Protein AF-0000000083957483 (afdb_homodimer)

pLDDT: mean 74.96, std 25.59, range [23.91, 98.94]

Nearest PDB structures (foldseek):
  4ae7-assembly1_A-2  TM=7.523E-01  e=2.341E-11  Homo sapiens
  2oiw-assembly1_C  TM=8.252E-01  e=2.368E-05  Geobacillus stearothermophilus
  3bnv-assembly4_H  TM=7.482E-01  e=2.523E-05  Campylobacter jejuni
  4rv2-assembly1_A-2  TM=6.979E-01  e=8.583E-06  Mycolicibacterium smegmatis MC2 155
  5cpg-assembly1_B  TM=7.032E-01  e=8.419E-05  Pseudomonas aeruginosa

Structure (mmCIF, N/CA/C/O backbone):
data_AF-0000000083957483-model_v1
#
loop_
_entity.id
_entity.type
_entity.pdbx_description
1 polymer 'Putative mitochondrial membrane protein FMP10'
#
loop_
_atom_site.group_PDB
_atom_site.id
_atom_site.type_symbol
_atom_site.label_atom_id
_atom_site.label_alt_id
_atom_site.label_comp_id
_atom_site.label_asym_id
_atom_site.label_entity_id
_atom_site.label_seq_id
_atom_site.pdbx_PDB_ins_code
_atom_site.Cartn_x
_atom_site.Cartn_y
_atom_site.Cartn_z
_atom_site.occupancy
_atom_site.B_iso_or_equiv
_atom_site.auth_seq_id
_atom_site.auth_comp_id
_atom_site.auth_asym_id
_atom_site.auth_atom_id
_atom_site.pdbx_PDB_model_num
ATOM 1 N N . MET A 1 1 ? -27.219 -52.531 -111.438 1 26.23 1 MET A N 1
ATOM 2 C CA . MET A 1 1 ? -28.422 -52.25 -110.688 1 26.23 1 MET A CA 1
ATOM 3 C C . MET A 1 1 ? -28.078 -51.594 -109.312 1 26.23 1 MET A C 1
ATOM 5 O O . MET A 1 1 ? -27.672 -52.312 -108.375 1 26.23 1 MET A O 1
ATOM 9 N N . PHE A 1 2 ? -27.406 -50.469 -109.438 1 28.12 2 PHE A N 1
ATOM 10 C CA . PHE A 1 2 ? -26.609 -49.5 -108.688 1 28.12 2 PHE A CA 1
ATOM 11 C C . PHE A 1 2 ? -27.453 -48.844 -107.625 1 28.12 2 PHE A C 1
ATOM 13 O O . PHE A 1 2 ? -28.469 -48.219 -107.875 1 28.12 2 PHE A O 1
ATOM 20 N N . ALA A 1 3 ? -27.5 -49.562 -106.5 1 27.95 3 ALA A N 1
ATOM 21 C CA . ALA A 1 3 ? -28.281 -49.531 -105.25 1 27.95 3 ALA A CA 1
ATOM 22 C C . ALA A 1 3 ? -28.156 -48.188 -104.562 1 27.95 3 ALA A C 1
ATOM 24 O O . ALA A 1 3 ? -27.078 -47.844 -104 1 27.95 3 ALA A O 1
ATOM 25 N N . HIS A 1 4 ? -28.641 -47.125 -105.25 1 28.48 4 HIS A N 1
ATOM 26 C CA . HIS A 1 4 ? -28.438 -45.719 -104.938 1 28.48 4 HIS A CA 1
ATOM 27 C C . HIS A 1 4 ? -28.906 -45.406 -103.5 1 28.48 4 HIS A C 1
ATOM 29 O O . HIS A 1 4 ? -30.062 -45.656 -103.188 1 28.48 4 HIS A O 1
ATOM 35 N N . THR A 1 5 ? -28.062 -45.625 -102.562 1 27.62 5 THR A N 1
ATOM 36 C CA . THR A 1 5 ? -28.156 -45.562 -101.125 1 27.62 5 THR A CA 1
ATOM 37 C C . THR A 1 5 ? -28.672 -44.188 -100.625 1 27.62 5 THR A C 1
ATOM 39 O O . THR A 1 5 ? -28.062 -43.156 -100.938 1 27.62 5 THR A O 1
ATOM 42 N N . ARG A 1 6 ? -30 -44 -100.688 1 27.61 6 ARG A N 1
ATOM 43 C CA . ARG A 1 6 ? -30.797 -42.812 -100.438 1 27.61 6 ARG A CA 1
ATOM 44 C C . ARG A 1 6 ? -30.406 -42.125 -99.125 1 27.61 6 ARG A C 1
ATOM 46 O O . ARG A 1 6 ? -30.406 -42.781 -98.062 1 27.61 6 ARG A O 1
ATOM 53 N N . LYS A 1 7 ? -29.484 -41.156 -99.25 1 28.91 7 LYS A N 1
ATOM 54 C CA . LYS A 1 7 ? -28.766 -40.344 -98.25 1 28.91 7 LYS A CA 1
ATOM 55 C C . LYS A 1 7 ? -29.734 -39.656 -97.312 1 28.91 7 LYS A C 1
ATOM 57 O O . LYS A 1 7 ? -30.562 -38.812 -97.688 1 28.91 7 LYS A O 1
ATOM 62 N N . ALA A 1 8 ? -30.578 -40.438 -96.5 1 28.14 8 ALA A N 1
ATOM 63 C CA . ALA A 1 8 ? -31.719 -39.938 -95.75 1 28.14 8 ALA A CA 1
ATOM 64 C C . ALA A 1 8 ? -31.312 -38.781 -94.812 1 28.14 8 ALA A C 1
ATOM 66 O O . ALA A 1 8 ? -30.391 -38.906 -94 1 28.14 8 ALA A O 1
ATOM 67 N N . PRO A 1 9 ? -31.344 -37.531 -95.312 1 30.09 9 PRO A N 1
ATOM 68 C CA . PRO A 1 9 ? -30.719 -36.406 -94.625 1 30.09 9 PRO A CA 1
ATOM 69 C C . PRO A 1 9 ? -31.219 -36.219 -93.25 1 30.09 9 PRO A C 1
ATOM 71 O O . PRO A 1 9 ? -32.344 -36.531 -92.938 1 30.09 9 PRO A O 1
ATOM 74 N N . LEU A 1 10 ? -30.438 -36.562 -92.25 1 28.12 10 LEU A N 1
ATOM 75 C CA . LEU A 1 10 ? -30.625 -36.531 -90.75 1 28.12 10 LEU A CA 1
ATOM 76 C C . LEU A 1 10 ? -31.109 -35.156 -90.312 1 28.12 10 LEU A C 1
ATOM 78 O O . LEU A 1 10 ? -30.469 -34.156 -90.562 1 28.12 10 LEU A O 1
ATOM 82 N N . ARG A 1 11 ? -32.469 -34.906 -90.312 1 25.59 11 ARG A N 1
ATOM 83 C CA . ARG A 1 11 ? -33.219 -33.719 -90 1 25.59 11 ARG A CA 1
ATOM 84 C C . ARG A 1 11 ? -32.781 -33.188 -88.625 1 25.59 11 ARG A C 1
ATOM 86 O O . ARG A 1 11 ? -32.844 -33.906 -87.625 1 25.59 11 ARG A O 1
ATOM 93 N N . LEU A 1 12 ? -31.75 -32.375 -88.5 1 26.12 12 LEU A N 1
ATOM 94 C CA . LEU A 1 12 ? -31.125 -31.703 -87.375 1 26.12 12 LEU A CA 1
ATOM 95 C C . LEU A 1 12 ? -32.156 -30.938 -86.562 1 26.12 12 LEU A C 1
ATOM 97 O O . LEU A 1 12 ? -32.781 -30 -87.062 1 26.12 12 LEU A O 1
ATOM 101 N N . VAL A 1 13 ? -33.094 -31.672 -85.875 1 26.56 13 VAL A N 1
ATOM 102 C CA . VAL A 1 13 ? -34.188 -31.109 -85.062 1 26.56 13 VAL A CA 1
ATOM 103 C C . VAL A 1 13 ? -33.656 -30.031 -84.125 1 26.56 13 VAL A C 1
ATOM 105 O O . VAL A 1 13 ? -32.812 -30.312 -83.25 1 26.56 13 VAL A O 1
ATOM 108 N N . ARG A 1 14 ? -33.531 -28.797 -84.562 1 24.7 14 ARG A N 1
ATOM 109 C CA . ARG A 1 14 ? -33.062 -27.578 -83.938 1 24.7 14 ARG A CA 1
ATOM 110 C C . ARG A 1 14 ? -33.875 -27.297 -82.688 1 24.7 14 ARG A C 1
ATOM 112 O O . ARG A 1 14 ? -35.062 -27.062 -82.75 1 24.7 14 ARG A O 1
ATOM 119 N N . PHE A 1 15 ? -33.719 -28.125 -81.625 1 25.05 15 PHE A N 1
ATOM 120 C CA . PHE A 1 15 ? -34.469 -27.969 -80.375 1 25.05 15 PHE A CA 1
ATOM 121 C C . PHE A 1 15 ? -34.344 -26.531 -79.812 1 25.05 15 PHE A C 1
ATOM 123 O O . PHE A 1 15 ? -33.25 -26.094 -79.438 1 25.05 15 PHE A O 1
ATOM 130 N N . CYS A 1 16 ? -35 -25.562 -80.438 1 24.33 16 CYS A N 1
ATOM 131 C CA . CYS A 1 16 ? -35.031 -24.172 -80.062 1 24.33 16 CYS A CA 1
ATOM 132 C C . CYS A 1 16 ? -35.469 -24.047 -78.562 1 24.33 16 CYS A C 1
ATOM 134 O O . CYS A 1 16 ? -36.562 -24.438 -78.25 1 24.33 16 CYS A O 1
ATOM 136 N N . ARG A 1 17 ? -34.531 -24.281 -77.688 1 25.97 17 ARG A N 1
ATOM 137 C CA . ARG A 1 17 ? -34.75 -24.203 -76.25 1 25.97 17 ARG A CA 1
ATOM 138 C C . ARG A 1 17 ? -35.375 -22.859 -75.875 1 25.97 17 ARG A C 1
ATOM 140 O O . ARG A 1 17 ? -34.781 -21.797 -76.062 1 25.97 17 ARG A O 1
ATOM 147 N N . SER A 1 18 ? -36.719 -22.656 -76.062 1 23.91 18 SER A N 1
ATOM 148 C CA . SER A 1 18 ? -37.469 -21.469 -75.75 1 23.91 18 SER A CA 1
ATOM 149 C C . SER A 1 18 ? -37.219 -21 -74.312 1 23.91 18 SER A C 1
ATOM 151 O O . SER A 1 18 ? -37.281 -21.781 -73.375 1 23.91 18 SER A O 1
ATOM 153 N N . TYR A 1 19 ? -36.25 -20.094 -74.125 1 25.45 19 TYR A N 1
ATOM 154 C CA . TYR A 1 19 ? -35.875 -19.453 -72.875 1 25.45 19 TYR A CA 1
ATOM 155 C C . TYR A 1 19 ? -37.094 -18.797 -72.25 1 25.45 19 TYR A C 1
ATOM 157 O O . TYR A 1 19 ? -37.656 -17.844 -72.75 1 25.45 19 TYR A O 1
ATOM 165 N N . ALA A 1 20 ? -38.031 -19.641 -71.75 1 24.77 20 ALA A N 1
ATOM 166 C CA . ALA A 1 20 ? -39.25 -19.156 -71.062 1 24.77 20 ALA A CA 1
ATOM 167 C C . ALA A 1 20 ? -38.938 -18.031 -70.062 1 24.77 20 ALA A C 1
ATOM 169 O O . ALA A 1 20 ? -38.094 -18.219 -69.188 1 24.77 20 ALA A O 1
ATOM 170 N N . THR A 1 21 ? -38.938 -16.812 -70.562 1 28 21 THR A N 1
ATOM 171 C CA . THR A 1 21 ? -38.781 -15.586 -69.75 1 28 21 THR A CA 1
ATOM 172 C C . THR A 1 21 ? -39.75 -15.562 -68.625 1 28 21 THR A C 1
ATOM 174 O O . THR A 1 21 ? -40.969 -15.547 -68.812 1 28 21 THR A O 1
ATOM 177 N N . ARG A 1 22 ? -39.469 -16.328 -67.562 1 29.72 22 ARG A N 1
ATOM 178 C CA . ARG A 1 22 ? -40.375 -16.391 -66.438 1 29.72 22 ARG A CA 1
ATOM 179 C C . ARG A 1 22 ? -40.75 -14.992 -65.938 1 29.72 22 ARG A C 1
ATOM 181 O O . ARG A 1 22 ? -39.906 -14.102 -65.875 1 29.72 22 ARG A O 1
ATOM 188 N N . SER A 1 23 ? -41.875 -14.516 -66.312 1 27.88 23 SER A N 1
ATOM 189 C CA . SER A 1 23 ? -42.5 -13.242 -65.938 1 27.88 23 SER A CA 1
ATOM 190 C C . SER A 1 23 ? -42.312 -12.961 -64.438 1 27.88 23 SER A C 1
ATOM 192 O O . SER A 1 23 ? -42.312 -13.883 -63.625 1 27.88 23 SER A O 1
ATOM 194 N N . HIS A 1 24 ? -41.75 -11.805 -64.062 1 30.34 24 HIS A N 1
ATOM 195 C CA . HIS A 1 24 ? -41.188 -11.219 -62.844 1 30.34 24 HIS A CA 1
ATOM 196 C C . HIS A 1 24 ? -42.219 -11.211 -61.719 1 30.34 24 HIS A C 1
ATOM 198 O O . HIS A 1 24 ? -41.906 -10.797 -60.594 1 30.34 24 HIS A O 1
ATOM 204 N N . GLN A 1 25 ? -43.5 -11.062 -62.031 1 30.34 25 GLN A N 1
ATOM 205 C CA . GLN A 1 25 ? -44.438 -10.562 -61 1 30.34 25 GLN A CA 1
ATOM 206 C C . GLN A 1 25 ? -44.562 -11.547 -59.844 1 30.34 25 GLN A C 1
ATOM 208 O O . GLN A 1 25 ? -45.312 -11.297 -58.906 1 30.34 25 GLN A O 1
ATOM 213 N N . ASP A 1 26 ? -44.406 -12.805 -60.156 1 29.28 26 ASP A N 1
ATOM 214 C CA . ASP A 1 26 ? -44.969 -13.727 -59.188 1 29.28 26 ASP A CA 1
ATOM 215 C C . ASP A 1 26 ? -44.25 -13.633 -57.844 1 29.28 26 ASP A C 1
ATOM 217 O O . ASP A 1 26 ? -43.062 -13.922 -57.75 1 29.28 26 ASP A O 1
ATOM 221 N N . SER A 1 27 ? -44.656 -12.602 -57.062 1 30.5 27 SER A N 1
ATOM 222 C CA . SER A 1 27 ? -44.031 -12.32 -55.781 1 30.5 27 SER A CA 1
ATOM 223 C C . SER A 1 27 ? -43.875 -13.586 -54.938 1 30.5 27 SER A C 1
ATOM 225 O O . SER A 1 27 ? -44.844 -14.344 -54.781 1 30.5 27 SER A O 1
ATOM 227 N N . PRO A 1 28 ? -42.781 -14.242 -55.031 1 32.19 28 PRO A N 1
ATOM 228 C CA . PRO A 1 28 ? -42.594 -15.562 -54.406 1 32.19 28 PRO A CA 1
ATOM 229 C C . PRO A 1 28 ? -43.094 -15.586 -52.969 1 32.19 28 PRO A C 1
ATOM 231 O O . PRO A 1 28 ? -43 -16.609 -52.281 1 32.19 28 PRO A O 1
ATOM 234 N N . PHE A 1 29 ? -43.188 -14.336 -52.438 1 34 29 PHE A N 1
ATOM 235 C CA . PHE A 1 29 ? -43.438 -14.289 -51.031 1 34 29 PHE A CA 1
ATOM 236 C C . PHE A 1 29 ? -44.812 -14.828 -50.688 1 34 29 PHE A C 1
ATOM 238 O O . PHE A 1 29 ? -45.281 -14.703 -49.562 1 34 29 PHE A O 1
ATOM 245 N N . ALA A 1 30 ? -45.5 -15.055 -51.656 1 29.77 30 ALA A N 1
ATOM 246 C CA . ALA A 1 30 ? -46.938 -15.289 -51.375 1 29.77 30 ALA A CA 1
ATOM 247 C C . ALA A 1 30 ? -47.094 -16.453 -50.375 1 29.77 30 ALA A C 1
ATOM 249 O O . ALA A 1 30 ? -48.094 -16.516 -49.656 1 29.77 30 ALA A O 1
ATOM 250 N N . HIS A 1 31 ? -46.562 -17.531 -50.844 1 32.59 31 HIS A N 1
ATOM 251 C CA . HIS A 1 31 ? -47.031 -18.688 -50.062 1 32.59 31 HIS A CA 1
ATOM 252 C C . HIS A 1 31 ? -46.406 -18.734 -48.688 1 32.59 31 HIS A C 1
ATOM 254 O O . HIS A 1 31 ? -45.531 -19.578 -48.438 1 32.59 31 HIS A O 1
ATOM 260 N N . LEU A 1 32 ? -45.906 -17.594 -48.219 1 29.88 32 LEU A N 1
ATOM 261 C CA . LEU A 1 32 ? -45.312 -17.688 -46.906 1 29.88 32 LEU A CA 1
ATOM 262 C C . LEU A 1 32 ? -46.281 -18.375 -45.938 1 29.88 32 LEU A C 1
ATOM 264 O O . LEU A 1 32 ? -47.469 -18.047 -45.875 1 29.88 32 LEU A O 1
ATOM 268 N N . PRO A 1 33 ? -46 -19.625 -45.719 1 33.16 33 PRO A N 1
ATOM 269 C CA . PRO A 1 33 ? -46.938 -20.266 -44.812 1 33.16 33 PRO A CA 1
ATOM 270 C C . PRO A 1 33 ? -47.375 -19.359 -43.656 1 33.16 33 PRO A C 1
ATOM 272 O O . PRO A 1 33 ? -46.594 -18.469 -43.25 1 33.16 33 PRO A O 1
ATOM 275 N N . GLN A 1 34 ? -48.656 -18.953 -43.594 1 32.69 34 GLN A N 1
ATOM 276 C CA . GLN A 1 34 ? -49.219 -18.203 -42.469 1 32.69 34 GLN A CA 1
ATOM 277 C C . GLN A 1 34 ? -48.688 -18.703 -41.125 1 32.69 34 GLN A C 1
ATOM 279 O O . GLN A 1 34 ? -48.969 -19.844 -40.75 1 32.69 34 GLN A O 1
ATOM 284 N N . PHE A 1 35 ? -47.406 -18.5 -40.938 1 31.03 35 PHE A N 1
ATOM 285 C CA . PHE A 1 35 ? -46.969 -18.875 -39.594 1 31.03 35 PHE A CA 1
ATOM 286 C C . PHE A 1 35 ? -47.969 -18.469 -38.562 1 31.03 35 PHE A C 1
ATOM 288 O O . PHE A 1 35 ? -48.438 -17.312 -38.531 1 31.03 35 PHE A O 1
ATOM 295 N N . ARG A 1 36 ? -48.906 -19.312 -38.188 1 32.03 36 ARG A N 1
ATOM 296 C CA . ARG A 1 36 ? -49.781 -19.109 -37.031 1 32.03 36 ARG A CA 1
ATOM 297 C C . ARG A 1 36 ? -49.031 -18.328 -35.938 1 32.03 36 ARG A C 1
ATOM 299 O O . ARG A 1 36 ? -47.812 -18.422 -35.812 1 32.03 36 ARG A O 1
ATOM 306 N N . ASN A 1 37 ? -49.781 -17.344 -35.312 1 31.98 37 ASN A N 1
ATOM 307 C CA . ASN A 1 37 ? -49.344 -16.453 -34.25 1 31.98 37 ASN A CA 1
ATOM 308 C C . ASN A 1 37 ? -48.5 -17.172 -33.219 1 31.98 37 ASN A C 1
ATOM 310 O O . ASN A 1 37 ? -48.938 -18.141 -32.594 1 31.98 37 ASN A O 1
ATOM 314 N N . PRO A 1 38 ? -47.312 -17.453 -33.469 1 38.16 38 PRO A N 1
ATOM 315 C CA . PRO A 1 38 ? -46.656 -18.078 -32.344 1 38.16 38 PRO A CA 1
ATOM 316 C C . PRO A 1 38 ? -47.031 -17.469 -30.984 1 38.16 38 PRO A C 1
ATOM 318 O O . PRO A 1 38 ? -46.938 -16.266 -30.797 1 38.16 38 PRO A O 1
ATOM 321 N N . LYS A 1 39 ? -48 -18.031 -30.359 1 34.69 39 LYS A N 1
ATOM 322 C CA . LYS A 1 39 ? -48.562 -17.578 -29.094 1 34.69 39 LYS A CA 1
ATOM 323 C C . LYS A 1 39 ? -47.531 -16.891 -28.219 1 34.69 39 LYS A C 1
ATOM 325 O O . LYS A 1 39 ? -47.625 -15.703 -27.938 1 34.69 39 LYS A O 1
ATOM 330 N N . TRP A 1 40 ? -47.344 -17.469 -26.906 1 33.91 40 TRP A N 1
ATOM 331 C CA . TRP A 1 40 ? -47.125 -16.844 -25.609 1 33.91 40 TRP A CA 1
ATOM 332 C C . TRP A 1 40 ? -45.656 -16.422 -25.453 1 33.91 40 TRP A C 1
ATOM 334 O O . TRP A 1 40 ? -44.781 -17.25 -25.156 1 33.91 40 TRP A O 1
ATOM 344 N N . ILE A 1 41 ? -44.969 -16.094 -26.5 1 41.47 41 ILE A N 1
ATOM 345 C CA . ILE A 1 41 ? -43.812 -15.438 -25.953 1 41.47 41 ILE A CA 1
ATOM 346 C C . ILE A 1 41 ? -44.219 -14.484 -24.828 1 41.47 41 ILE A C 1
ATOM 348 O O . ILE A 1 41 ? -44.875 -13.477 -25.062 1 41.47 41 ILE A O 1
ATOM 352 N N . ASN A 1 42 ? -44.531 -15.094 -23.641 1 40.22 42 ASN A N 1
ATOM 353 C CA . ASN A 1 42 ? -44.906 -14.359 -22.453 1 40.22 42 ASN A CA 1
ATOM 354 C C . ASN A 1 42 ? -44.031 -13.133 -22.234 1 40.22 42 ASN A C 1
ATOM 356 O O . ASN A 1 42 ? -42.812 -13.234 -22.234 1 40.22 42 ASN A O 1
ATOM 360 N N . TRP A 1 43 ? -44.469 -11.992 -22.578 1 47.28 43 TRP A N 1
ATOM 361 C CA . TRP A 1 43 ? -43.875 -10.688 -22.281 1 47.28 43 TRP A CA 1
ATOM 362 C C . TRP A 1 43 ? -43.125 -10.719 -20.969 1 47.28 43 TRP A C 1
ATOM 364 O O . TRP A 1 43 ? -42.094 -10.039 -20.828 1 47.28 43 TRP A O 1
ATOM 374 N N . LYS A 1 44 ? -43.531 -11.68 -20.188 1 51.22 44 LYS A N 1
ATOM 375 C CA . LYS A 1 44 ? -42.844 -11.828 -18.906 1 51.22 44 LYS A CA 1
ATOM 376 C C . LYS A 1 44 ? -41.469 -12.43 -19.094 1 51.22 44 LYS A C 1
ATOM 378 O O . LYS A 1 44 ? -40.5 -12.008 -18.438 1 51.22 44 LYS A O 1
ATOM 383 N N . THR A 1 45 ? -41.438 -13.359 -20.016 1 51.06 45 THR A N 1
ATOM 384 C CA . THR A 1 45 ? -40.125 -13.969 -20.219 1 51.06 45 THR A CA 1
ATOM 385 C C . THR A 1 45 ? -39.188 -13.023 -20.969 1 51.06 45 THR A C 1
ATOM 387 O O . THR A 1 45 ? -38 -12.961 -20.688 1 51.06 45 THR A O 1
ATOM 390 N N . THR A 1 46 ? -39.75 -12.305 -21.891 1 51.88 46 THR A N 1
ATOM 391 C CA . THR A 1 46 ? -38.906 -11.328 -22.594 1 51.88 46 THR A CA 1
ATOM 392 C C . THR A 1 46 ? -38.469 -10.211 -21.641 1 51.88 46 THR A C 1
ATOM 394 O O . THR A 1 46 ? -37.344 -9.773 -21.672 1 51.88 46 THR A O 1
ATOM 397 N N . VAL A 1 47 ? -39.438 -9.828 -20.797 1 52.81 47 VAL A N 1
ATOM 398 C CA . VAL A 1 47 ? -39.094 -8.812 -19.812 1 52.81 47 VAL A CA 1
ATOM 399 C C . VAL A 1 47 ? -38.062 -9.375 -18.828 1 52.81 47 VAL A C 1
ATOM 401 O O . VAL A 1 47 ? -37.125 -8.695 -18.469 1 52.81 47 VAL A O 1
ATOM 404 N N . ALA A 1 48 ? -38.281 -10.617 -18.531 1 54.78 48 ALA A N 1
ATOM 405 C CA . ALA A 1 48 ? -37.312 -11.234 -17.625 1 54.78 48 ALA A CA 1
ATOM 406 C C . ALA A 1 48 ? -35.969 -11.398 -18.281 1 54.78 48 ALA A C 1
ATOM 408 O O . ALA A 1 48 ? -34.938 -11.117 -17.672 1 54.78 48 ALA A O 1
ATOM 409 N N . PHE A 1 49 ? -36.031 -11.805 -19.5 1 52.44 49 PHE A N 1
ATOM 410 C CA . PHE A 1 49 ? -34.781 -11.93 -20.219 1 52.44 49 PHE A CA 1
ATOM 411 C C . PHE A 1 49 ? -34.156 -10.562 -20.484 1 52.44 49 PHE A C 1
ATOM 413 O O . PHE A 1 49 ? -32.938 -10.406 -20.422 1 52.44 49 PHE A O 1
ATOM 420 N N . PHE A 1 50 ? -34.969 -9.57 -20.734 1 50.28 50 PHE A N 1
ATOM 421 C CA . PHE A 1 50 ? -34.469 -8.203 -20.906 1 50.28 50 PHE A CA 1
ATOM 422 C C . PHE A 1 50 ? -33.906 -7.672 -19.609 1 50.28 50 PHE A C 1
ATOM 424 O O . PHE A 1 50 ? -32.844 -7.043 -19.609 1 50.28 50 PHE A O 1
ATOM 431 N N . LEU A 1 51 ? -34.531 -7.922 -18.578 1 51.94 51 LEU A N 1
ATOM 432 C CA . LEU A 1 51 ? -34.031 -7.469 -17.281 1 51.94 51 LEU A CA 1
ATOM 433 C C . LEU A 1 51 ? -32.75 -8.203 -16.906 1 51.94 51 LEU A C 1
ATOM 435 O O . LEU A 1 51 ? -31.797 -7.594 -16.391 1 51.94 51 LEU A O 1
ATOM 439 N N . PHE A 1 52 ? -32.844 -9.453 -17.219 1 50.75 52 PHE A N 1
ATOM 440 C CA . PHE A 1 52 ? -31.641 -10.242 -16.953 1 50.75 52 PHE A CA 1
ATOM 441 C C . PHE A 1 52 ? -30.516 -9.844 -17.891 1 50.75 52 PHE A C 1
ATOM 443 O O . PHE A 1 52 ? -29.359 -9.727 -17.469 1 50.75 52 PHE A O 1
ATOM 450 N N . GLY A 1 53 ? -30.844 -9.734 -19.141 1 48.03 53 GLY A N 1
ATOM 451 C CA . GLY A 1 53 ? -29.859 -9.219 -20.094 1 48.03 53 GLY A CA 1
ATOM 452 C C . GLY A 1 53 ? -29.344 -7.844 -19.719 1 48.03 53 GLY A C 1
ATOM 453 O O . GLY A 1 53 ? -28.156 -7.559 -19.859 1 48.03 53 GLY A O 1
ATOM 454 N N . SER A 1 54 ? -30.188 -6.977 -19.328 1 49.72 54 SER A N 1
ATOM 455 C CA . SER A 1 54 ? -29.781 -5.645 -18.891 1 49.72 54 SER A CA 1
ATOM 456 C C . SER A 1 54 ? -28.859 -5.719 -17.688 1 49.72 54 SER A C 1
ATOM 458 O O . SER A 1 54 ? -27.922 -4.918 -17.562 1 49.72 54 SER A O 1
ATOM 460 N N . TYR A 1 55 ? -29.203 -6.641 -16.906 1 46 55 TYR A N 1
ATOM 461 C CA . TYR A 1 55 ? -28.344 -6.812 -15.734 1 46 55 TYR A CA 1
ATOM 462 C C . TYR A 1 55 ? -26.953 -7.285 -16.156 1 46 55 TYR A C 1
ATOM 464 O O . TYR A 1 55 ? -25.938 -6.777 -15.656 1 46 55 TYR A O 1
ATOM 472 N N . LEU A 1 56 ? -26.938 -8.266 -16.953 1 47.78 56 LEU A N 1
ATOM 473 C CA . LEU A 1 56 ? -25.672 -8.797 -17.469 1 47.78 56 LEU A CA 1
ATOM 474 C C . LEU A 1 56 ? -24.953 -7.75 -18.312 1 47.78 56 LEU A C 1
ATOM 476 O O . LEU A 1 56 ? -23.734 -7.605 -18.234 1 47.78 56 LEU A O 1
ATOM 480 N N . SER A 1 57 ? -25.641 -7.133 -19.266 1 47.97 57 SER A N 1
ATOM 481 C CA . SER A 1 57 ? -25.078 -6.008 -20.016 1 47.97 57 SER A CA 1
ATOM 482 C C . SER A 1 57 ? -24.594 -4.91 -19.062 1 47.97 57 SER A C 1
ATOM 484 O O . SER A 1 57 ? -23.562 -4.273 -19.328 1 47.97 57 SER A O 1
ATOM 486 N N . TYR A 1 58 ? -25.219 -4.934 -18.016 1 45.19 58 TYR A N 1
ATOM 487 C CA . TYR A 1 58 ? -24.828 -3.943 -17.016 1 45.19 58 TYR A CA 1
ATOM 488 C C . TYR A 1 58 ? -23.438 -4.25 -16.453 1 45.19 58 TYR A C 1
ATOM 490 O O . TYR A 1 58 ? -22.625 -3.348 -16.297 1 45.19 58 TYR A O 1
ATOM 498 N N . ASN A 1 59 ? -23.203 -5.543 -16.391 1 52.12 59 ASN A N 1
ATOM 499 C CA . ASN A 1 59 ? -21.906 -5.898 -15.828 1 52.12 59 ASN A CA 1
ATOM 500 C C . ASN A 1 59 ? -20.781 -5.641 -16.828 1 52.12 59 ASN A C 1
ATOM 502 O O . ASN A 1 59 ? -19.734 -5.09 -16.469 1 52.12 59 ASN A O 1
ATOM 506 N N . GLU A 1 60 ? -20.922 -6.066 -18.156 1 54.44 60 GLU A N 1
ATOM 507 C CA . GLU A 1 60 ? -19.922 -5.738 -19.172 1 54.44 60 GLU A CA 1
ATOM 508 C C . GLU A 1 60 ? -19.797 -4.227 -19.344 1 54.44 60 GLU A C 1
ATOM 510 O O . GLU A 1 60 ? -18.688 -3.711 -19.5 1 54.44 60 GLU A O 1
ATOM 515 N N . THR A 1 61 ? -20.922 -3.605 -19.266 1 57.47 61 THR A N 1
ATOM 516 C CA . THR A 1 61 ? -20.922 -2.15 -19.375 1 57.47 61 THR A CA 1
ATOM 517 C C . THR A 1 61 ? -20.156 -1.521 -18.203 1 57.47 61 THR A C 1
ATOM 519 O O . THR A 1 61 ? -19.406 -0.569 -18.406 1 57.47 61 THR A O 1
ATOM 522 N N . LEU A 1 62 ? -20.281 -2.182 -17.125 1 60.16 62 LEU A N 1
ATOM 523 C CA . LEU A 1 62 ? -19.578 -1.641 -15.961 1 60.16 62 LEU A CA 1
ATOM 524 C C . LEU A 1 62 ? -18.078 -1.814 -16.094 1 60.16 62 LEU A C 1
ATOM 526 O O . LEU A 1 62 ? -17.312 -0.901 -15.789 1 60.16 62 LEU A O 1
ATOM 530 N N . PHE A 1 63 ? -17.734 -2.936 -16.75 1 65.88 63 PHE A N 1
ATOM 531 C CA . PHE A 1 63 ? -16.312 -3.174 -16.906 1 65.88 63 PHE A CA 1
ATOM 532 C C . PHE A 1 63 ? -15.742 -2.311 -18.031 1 65.88 63 PHE A C 1
ATOM 534 O O . PHE A 1 63 ? -14.617 -1.82 -17.938 1 65.88 63 PHE A O 1
ATOM 541 N N . ASN A 1 64 ? -16.531 -2.205 -19.031 1 62.19 64 ASN A N 1
ATOM 542 C CA . ASN A 1 64 ? -16.125 -1.27 -20.078 1 62.19 64 ASN A CA 1
ATOM 543 C C . ASN A 1 64 ? -16.016 0.155 -19.531 1 62.19 64 ASN A C 1
ATOM 545 O O . ASN A 1 64 ? -15.109 0.895 -19.906 1 62.19 64 ASN A O 1
ATOM 549 N N . TYR A 1 65 ? -16.891 0.396 -18.688 1 67.19 65 TYR A N 1
ATOM 550 C CA . TYR A 1 65 ? -16.859 1.699 -18.031 1 67.19 65 TYR A CA 1
ATOM 551 C C . TYR A 1 65 ? -15.625 1.842 -17.156 1 67.19 65 TYR A C 1
ATOM 553 O O . TYR A 1 65 ? -14.922 2.855 -17.234 1 67.19 65 TYR A O 1
ATOM 561 N N . TYR A 1 66 ? -15.297 0.833 -16.578 1 71.38 66 TYR A N 1
ATOM 562 C CA . TYR A 1 66 ? -14.109 0.834 -15.734 1 71.38 66 TYR A CA 1
ATOM 563 C C . TYR A 1 66 ? -12.852 1.029 -16.562 1 71.38 66 TYR A C 1
ATOM 565 O O . TYR A 1 66 ? -11.977 1.828 -16.203 1 71.38 66 TYR A O 1
ATOM 573 N N . GLU A 1 67 ? -12.805 0.348 -17.578 1 70.56 67 GLU A N 1
ATOM 574 C CA . GLU A 1 67 ? -11.625 0.461 -18.438 1 70.56 67 GLU A CA 1
ATOM 575 C C . GLU A 1 67 ? -11.5 1.866 -19.016 1 70.56 67 GLU A C 1
ATOM 577 O O . GLU A 1 67 ? -10.398 2.414 -19.094 1 70.56 67 GLU A O 1
ATOM 582 N N . LYS A 1 68 ? -12.586 2.391 -19.344 1 67.44 68 LYS A N 1
ATOM 583 C CA . LYS A 1 68 ? -12.594 3.742 -19.891 1 67.44 68 LYS A CA 1
ATOM 584 C C . LYS A 1 68 ? -12.133 4.762 -18.859 1 67.44 68 LYS A C 1
ATOM 586 O O . LYS A 1 68 ? -11.414 5.711 -19.188 1 67.44 68 LYS A O 1
ATOM 591 N N . TYR A 1 69 ? -12.453 4.484 -17.688 1 67.94 69 TYR A N 1
ATOM 592 C CA . TYR A 1 69 ? -12.141 5.434 -16.625 1 67.94 69 TYR A CA 1
ATOM 593 C C . TYR A 1 69 ? -10.703 5.27 -16.156 1 67.94 69 TYR A C 1
ATOM 595 O O . TYR A 1 69 ? -10.117 6.195 -15.594 1 67.94 69 TYR A O 1
ATOM 603 N N . THR A 1 70 ? -10.242 4.09 -16.359 1 72.81 70 THR A N 1
ATOM 604 C CA . THR A 1 70 ? -8.867 3.863 -15.938 1 72.81 70 THR A CA 1
ATOM 605 C C . THR A 1 70 ? -7.887 4.277 -17.031 1 72.81 70 THR A C 1
ATOM 607 O O . THR A 1 70 ? -6.703 4.484 -16.75 1 72.81 70 THR A O 1
ATOM 610 N N . GLU A 1 71 ? -8.391 4.297 -18.203 1 67.5 71 GLU A N 1
ATOM 611 C CA . GLU A 1 71 ? -7.535 4.762 -19.297 1 67.5 71 GLU A CA 1
ATOM 612 C C . GLU A 1 71 ? -7.562 6.285 -19.406 1 67.5 71 GLU A C 1
ATOM 614 O O . GLU A 1 71 ? -8.312 6.84 -20.219 1 67.5 71 GLU A O 1
ATOM 619 N N . ILE A 1 72 ? -7.172 6.934 -18.391 1 63.06 72 ILE A N 1
ATOM 620 C CA . ILE A 1 72 ? -7.164 8.391 -18.375 1 63.06 72 ILE A CA 1
ATOM 621 C C . ILE A 1 72 ? -5.977 8.906 -19.188 1 63.06 72 ILE A C 1
ATOM 623 O O . ILE A 1 72 ? -4.828 8.547 -18.922 1 63.06 72 ILE A O 1
ATOM 627 N N . ASP A 1 73 ? -6.32 9.477 -20.312 1 63.56 73 ASP A N 1
ATOM 628 C CA . ASP A 1 73 ? -5.277 10.219 -21 1 63.56 73 ASP A CA 1
ATOM 629 C C . ASP A 1 73 ? -4.891 11.477 -20.219 1 63.56 73 ASP A C 1
ATOM 631 O O . ASP A 1 73 ? -5.66 12.438 -20.156 1 63.56 73 ASP A O 1
ATOM 635 N N . GLU A 1 74 ? -3.844 11.43 -19.609 1 65.69 74 GLU A N 1
ATOM 636 C CA . GLU A 1 74 ? -3.389 12.523 -18.75 1 65.69 74 GLU A CA 1
ATOM 637 C C . GLU A 1 74 ? -3.318 13.836 -19.516 1 65.69 74 GLU A C 1
ATOM 639 O O . GLU A 1 74 ? -3.375 14.914 -18.922 1 65.69 74 GLU A O 1
ATOM 644 N N . LYS A 1 75 ? -3.309 13.695 -20.781 1 64.56 75 LYS A N 1
ATOM 645 C CA . LYS A 1 75 ? -3.207 14.898 -21.594 1 64.56 75 LYS A CA 1
ATOM 646 C C . LYS A 1 75 ? -4.586 15.375 -22.047 1 64.56 75 LYS A C 1
ATOM 648 O O . LYS A 1 75 ? -4.703 16.406 -22.703 1 64.56 75 LYS A O 1
ATOM 653 N N . ASP A 1 76 ? -5.539 14.703 -21.672 1 71.56 76 ASP A N 1
ATOM 654 C CA . ASP A 1 76 ? -6.895 15.117 -22.016 1 71.56 76 ASP A CA 1
ATOM 655 C C . ASP A 1 76 ? -7.289 16.391 -21.281 1 71.56 76 ASP A C 1
ATOM 657 O O . ASP A 1 76 ? -7.223 16.438 -20.047 1 71.56 76 ASP A O 1
ATOM 661 N N . PRO A 1 77 ? -7.527 17.438 -22.031 1 72.12 77 PRO A N 1
ATOM 662 C CA . PRO A 1 77 ? -7.887 18.734 -21.438 1 72.12 77 PRO A CA 1
ATOM 663 C C . PRO A 1 77 ? -9.023 18.609 -20.422 1 72.12 77 PRO A C 1
ATOM 665 O O . PRO A 1 77 ? -9.156 19.453 -19.531 1 72.12 77 PRO A O 1
ATOM 668 N N . LYS A 1 78 ? -9.852 17.578 -20.656 1 70.75 78 LYS A N 1
ATOM 669 C CA . LYS A 1 78 ? -10.953 17.391 -19.734 1 70.75 78 LYS A CA 1
ATOM 670 C C . LYS A 1 78 ? -10.445 17.203 -18.297 1 70.75 78 LYS A C 1
ATOM 672 O O . LYS A 1 78 ? -11.133 17.547 -17.344 1 70.75 78 LYS A O 1
ATOM 677 N N . PHE A 1 79 ? -9.211 16.766 -18.266 1 76.81 79 PHE A N 1
ATOM 678 C CA . PHE A 1 79 ? -8.688 16.453 -16.953 1 76.81 79 PHE A CA 1
ATOM 679 C C . PHE A 1 79 ? -8.039 17.688 -16.312 1 76.81 79 PHE A C 1
ATOM 681 O O . PHE A 1 79 ? -7.711 17.688 -15.133 1 76.81 79 PHE A O 1
ATOM 688 N N . ASN A 1 80 ? -8.031 18.719 -17.031 1 80.5 80 ASN A N 1
ATOM 689 C CA . ASN A 1 80 ? -7.457 19.953 -16.484 1 80.5 80 ASN A CA 1
ATOM 690 C C . ASN A 1 80 ? -8.367 20.562 -15.422 1 80.5 80 ASN A C 1
ATOM 692 O O . ASN A 1 80 ? -7.883 21.219 -14.492 1 80.5 80 ASN A O 1
ATOM 696 N N . MET A 1 81 ? -9.602 20.328 -15.57 1 88.31 81 MET A N 1
ATOM 697 C CA . MET A 1 81 ? -10.539 20.938 -14.633 1 88.31 81 MET A CA 1
ATOM 698 C C . MET A 1 81 ? -10.859 19.984 -13.484 1 88.31 81 MET A C 1
ATOM 700 O O . MET A 1 81 ? -11.5 20.391 -12.508 1 88.31 81 MET A O 1
ATOM 704 N N . LEU A 1 82 ? -10.414 18.75 -13.633 1 89.25 82 LEU A N 1
ATOM 705 C CA . LEU A 1 82 ? -10.781 17.719 -12.68 1 89.25 82 LEU A CA 1
ATOM 706 C C . LEU A 1 82 ? -10.305 18.078 -11.273 1 89.25 82 LEU A C 1
ATOM 708 O O . LEU A 1 82 ? -11.062 17.938 -10.312 1 89.25 82 LEU A O 1
ATOM 712 N N . PRO A 1 83 ? -9.109 18.578 -11.117 1 90.06 83 PRO A N 1
ATOM 713 C CA . PRO A 1 83 ? -8.672 18.938 -9.766 1 90.06 83 PRO A CA 1
ATOM 714 C C . PRO A 1 83 ? -9.547 20 -9.109 1 90.06 83 PRO A C 1
ATOM 716 O O . PRO A 1 83 ? -9.875 19.891 -7.922 1 90.06 83 PRO A O 1
ATOM 719 N N . MET A 1 84 ? -9.945 20.969 -9.844 1 91.88 84 MET A N 1
ATOM 720 C CA . MET A 1 84 ? -10.797 22.031 -9.312 1 91.88 84 MET A CA 1
ATOM 721 C C . MET A 1 84 ? -12.172 21.484 -8.938 1 91.88 84 MET A C 1
ATOM 723 O O . MET A 1 84 ? -12.742 21.859 -7.914 1 91.88 84 MET A O 1
ATOM 727 N N . GLN A 1 85 ? -12.688 20.672 -9.797 1 92.88 85 GLN A N 1
ATOM 728 C CA . GLN A 1 85 ? -13.977 20.047 -9.508 1 92.88 85 GLN A CA 1
ATOM 729 C C . GLN A 1 85 ? -13.914 19.219 -8.234 1 92.88 85 GLN A C 1
ATOM 731 O O . GLN A 1 85 ? -14.82 19.281 -7.402 1 92.88 85 GLN A O 1
ATOM 736 N N . LEU A 1 86 ? -12.867 18.469 -8.078 1 93.56 86 LEU A N 1
ATOM 737 C CA . LEU A 1 86 ? -12.703 17.641 -6.895 1 93.56 86 LEU A CA 1
ATOM 738 C C . LEU A 1 86 ? -12.539 18.484 -5.641 1 93.56 86 LEU A C 1
ATOM 740 O O . LEU A 1 86 ? -13.062 18.156 -4.578 1 93.56 86 LEU A O 1
ATOM 744 N N . GLU A 1 87 ? -11.828 19.547 -5.789 1 92.69 87 GLU A N 1
ATOM 745 C CA . GLU A 1 87 ? -11.664 20.453 -4.664 1 92.69 87 GLU A CA 1
ATOM 746 C C . GLU A 1 87 ? -13.008 21.047 -4.234 1 92.69 87 GLU A C 1
ATOM 748 O O . GLU A 1 87 ? -13.281 21.172 -3.039 1 92.69 87 GLU A O 1
ATOM 753 N N . TYR A 1 88 ? -13.766 21.438 -5.203 1 93.88 88 TYR A N 1
ATOM 754 C CA . TYR A 1 88 ? -15.094 21.969 -4.918 1 93.88 88 TYR A CA 1
ATOM 755 C C . TYR A 1 88 ? -15.945 20.922 -4.203 1 93.88 88 TYR A C 1
ATOM 757 O O . TYR A 1 88 ? -16.609 21.234 -3.209 1 93.88 88 TYR A O 1
ATOM 765 N N . GLN A 1 89 ? -15.938 19.688 -4.695 1 96.12 89 GLN A N 1
ATOM 766 C CA . GLN A 1 89 ? -16.688 18.625 -4.051 1 96.12 89 GLN A CA 1
ATOM 767 C C . GLN A 1 89 ? -16.203 18.391 -2.621 1 96.12 89 GLN A C 1
ATOM 769 O O . GLN A 1 89 ? -17 18.156 -1.717 1 96.12 89 GLN A O 1
ATOM 774 N N . LEU A 1 90 ? -14.93 18.422 -2.418 1 95.19 90 LEU A N 1
ATOM 775 C CA . LEU A 1 90 ? -14.32 18.234 -1.104 1 95.19 90 LEU A CA 1
ATOM 776 C C . LEU A 1 90 ? -14.852 19.266 -0.113 1 95.19 90 LEU A C 1
ATOM 778 O O . LEU A 1 90 ? -15.289 18.906 0.985 1 95.19 90 LEU A O 1
ATOM 782 N N . LYS A 1 91 ? -14.859 20.531 -0.48 1 93.88 91 LYS A N 1
ATOM 783 C CA . LYS A 1 91 ? -15.258 21.625 0.399 1 93.88 91 LYS A CA 1
ATOM 784 C C . LYS A 1 91 ? -16.766 21.578 0.687 1 93.88 91 LYS A C 1
ATOM 786 O O . LYS A 1 91 ? -17.234 22.203 1.636 1 93.88 91 LYS A O 1
ATOM 791 N N . ASN A 1 92 ? -17.516 20.844 -0.124 1 95.25 92 ASN A N 1
ATOM 792 C CA . ASN A 1 92 ? -18.953 20.766 0.059 1 95.25 92 ASN A CA 1
ATOM 793 C C . ASN A 1 92 ? -19.359 19.5 0.808 1 95.25 92 ASN A C 1
ATOM 795 O O . ASN A 1 92 ? -20.547 19.266 1.028 1 95.25 92 ASN A O 1
ATOM 799 N N . LEU A 1 93 ? -18.422 18.703 1.171 1 95.75 93 LEU A N 1
ATOM 800 C CA . LEU A 1 93 ? -18.719 17.562 2.021 1 95.75 93 LEU A CA 1
ATOM 801 C C . LEU A 1 93 ? -19.203 18.031 3.398 1 95.75 93 LEU A C 1
ATOM 803 O O . LEU A 1 93 ? -18.625 18.938 3.986 1 95.75 93 LEU A O 1
ATOM 807 N N . PRO A 1 94 ? -20.203 17.406 3.926 1 96.19 94 PRO A N 1
ATOM 808 C CA . PRO A 1 94 ? -20.719 17.797 5.242 1 96.19 94 PRO A CA 1
ATOM 809 C C . PRO A 1 94 ? -19.656 17.734 6.332 1 96.19 94 PRO A C 1
ATOM 811 O O . PRO A 1 94 ? -19.562 18.656 7.156 1 96.19 94 PRO A O 1
ATOM 814 N N . ILE A 1 95 ? -18.859 16.75 6.348 1 95.62 95 ILE A N 1
ATOM 815 C CA . ILE A 1 95 ? -17.844 16.609 7.383 1 95.62 95 ILE A CA 1
ATOM 816 C C . ILE A 1 95 ? -16.812 17.719 7.25 1 95.62 95 ILE A C 1
ATOM 818 O O . ILE A 1 95 ? -16.328 18.25 8.25 1 95.62 95 ILE A O 1
ATOM 822 N N . TYR A 1 96 ? -16.438 18.062 6.051 1 95.12 96 TYR A N 1
ATOM 823 C CA . TYR A 1 96 ? -15.508 19.172 5.832 1 95.12 96 TYR A CA 1
ATOM 824 C C . TYR A 1 96 ? -16.078 20.469 6.383 1 95.12 96 TYR A C 1
ATOM 826 O O . TYR A 1 96 ? -15.383 21.203 7.09 1 95.12 96 TYR A O 1
ATOM 834 N N . GLN A 1 97 ? -17.281 20.703 6.059 1 94.56 97 GLN A N 1
ATOM 835 C CA . GLN A 1 97 ? -17.938 21.922 6.496 1 94.56 97 GLN A CA 1
ATOM 836 C C . GLN A 1 97 ? -18.062 21.969 8.016 1 94.56 97 GLN A C 1
ATOM 838 O O . GLN A 1 97 ? -17.875 23.016 8.633 1 94.56 97 GLN A O 1
ATOM 843 N N . GLN A 1 98 ? -18.375 20.875 8.57 1 94.38 98 GLN A N 1
ATOM 844 C CA . GLN A 1 98 ? -18.484 20.797 10.023 1 94.38 98 GLN A CA 1
ATOM 845 C C . GLN A 1 98 ? -17.156 21.109 10.695 1 94.38 98 GLN A C 1
ATOM 847 O O . GLN A 1 98 ? -17.094 21.891 11.648 1 94.38 98 GLN A O 1
ATOM 852 N N . LEU A 1 99 ? -16.078 20.562 10.242 1 93 99 LEU A N 1
ATOM 853 C CA . LEU A 1 99 ? -14.773 20.703 10.867 1 93 99 LEU A CA 1
ATOM 854 C C . LEU A 1 99 ? -14.188 22.078 10.586 1 93 99 LEU A C 1
ATOM 856 O O . LEU A 1 99 ? -13.461 22.641 11.414 1 93 99 LEU A O 1
ATOM 860 N N . ALA A 1 100 ? -14.57 22.625 9.43 1 90.5 100 ALA A N 1
ATOM 861 C CA . ALA A 1 100 ? -14.016 23.922 9.016 1 90.5 100 ALA A CA 1
ATOM 862 C C . ALA A 1 100 ? -14.859 25.078 9.539 1 90.5 100 ALA A C 1
ATOM 864 O O . ALA A 1 100 ? -14.492 26.234 9.383 1 90.5 100 ALA A O 1
ATOM 865 N N . HIS A 1 101 ? -15.93 24.734 10.148 1 90.69 101 HIS A N 1
ATOM 866 C CA . HIS A 1 101 ? -16.812 25.766 10.656 1 90.69 101 HIS A CA 1
ATOM 867 C C . HIS A 1 101 ? -16.109 26.656 11.688 1 90.69 101 HIS A C 1
ATOM 869 O O . HIS A 1 101 ? -15.398 26.141 12.555 1 90.69 101 HIS A O 1
ATOM 875 N N . PRO A 1 102 ? -16.391 27.922 11.625 1 84.31 102 PRO A N 1
ATOM 876 C CA . PRO A 1 102 ? -15.727 28.859 12.539 1 84.31 102 PRO A CA 1
ATOM 877 C C . PRO A 1 102 ? -16.016 28.547 14.008 1 84.31 102 PRO A C 1
ATOM 879 O O . PRO A 1 102 ? -15.172 28.781 14.875 1 84.31 102 PRO A O 1
ATOM 882 N N . LYS A 1 103 ? -17.188 28.031 14.281 1 85.5 103 LYS A N 1
ATOM 883 C CA . LYS A 1 103 ? -17.547 27.688 15.656 1 85.5 103 LYS A CA 1
ATOM 884 C C . LYS A 1 103 ? -16.609 26.625 16.219 1 85.5 103 LYS A C 1
ATOM 886 O O . LYS A 1 103 ? -16.406 26.562 17.438 1 85.5 103 LYS A O 1
ATOM 891 N N . ASN A 1 104 ? -16.078 25.859 15.305 1 83.5 104 ASN A N 1
ATOM 892 C CA . ASN A 1 104 ? -15.219 24.75 15.727 1 83.5 104 ASN A CA 1
ATOM 893 C C . ASN A 1 104 ? -13.742 25.047 15.508 1 83.5 104 ASN A C 1
ATOM 895 O O . ASN A 1 104 ? -12.883 24.219 15.766 1 83.5 104 ASN A O 1
ATOM 899 N N . SER A 1 105 ? -13.453 26.25 15.047 1 78.62 105 SER A N 1
ATOM 900 C CA . SER A 1 105 ? -12.102 26.625 14.648 1 78.62 105 SER A CA 1
ATOM 901 C C . SER A 1 105 ? -11.156 26.641 15.844 1 78.62 105 SER A C 1
ATOM 903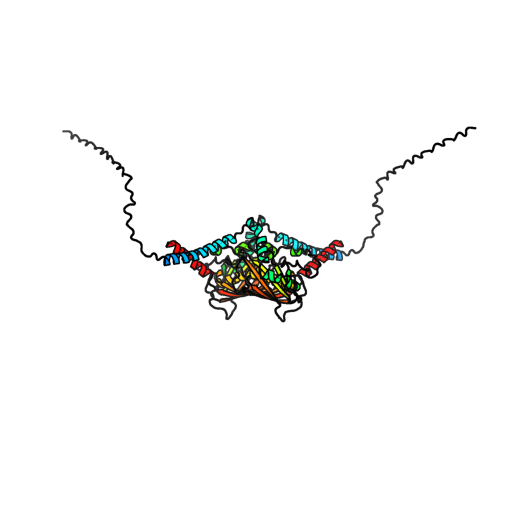 O O . SER A 1 105 ? -9.945 26.531 15.688 1 78.62 105 SER A O 1
ATOM 905 N N . HIS A 1 106 ? -11.742 26.828 16.984 1 80 106 HIS A N 1
ATOM 906 C CA . HIS A 1 106 ? -10.891 26.859 18.156 1 80 106 HIS A CA 1
ATOM 907 C C . HIS A 1 106 ? -10.398 25.453 18.516 1 80 106 HIS A C 1
ATOM 909 O O . HIS A 1 106 ? -9.406 25.297 19.219 1 80 106 HIS A O 1
ATOM 915 N N . GLN A 1 107 ? -11.047 24.5 17.969 1 83.62 107 GLN A N 1
ATOM 916 C CA . GLN A 1 107 ? -10.688 23.141 18.312 1 83.62 107 GLN A CA 1
ATOM 917 C C . GLN A 1 107 ? -10 22.438 17.141 1 83.62 107 GLN A C 1
ATOM 919 O O . GLN A 1 107 ? -9.008 21.734 17.328 1 83.62 107 GLN A O 1
ATOM 924 N N . TRP A 1 108 ? -10.484 22.641 16.016 1 86.94 108 TRP A N 1
ATOM 925 C CA . TRP A 1 108 ? -10.016 21.906 14.836 1 86.94 108 TRP A CA 1
ATOM 926 C C . TRP A 1 108 ? -9.148 22.812 13.953 1 86.94 108 TRP A C 1
ATOM 928 O O . TRP A 1 108 ? -9.602 23.859 13.5 1 86.94 108 TRP A O 1
ATOM 938 N N . TYR A 1 109 ? -7.926 22.344 13.656 1 86 109 TYR A N 1
ATOM 939 C CA . TYR A 1 109 ? -6.992 23.047 12.789 1 86 109 TYR A CA 1
ATOM 940 C C . TYR A 1 109 ? -6.82 22.312 11.461 1 86 109 TYR A C 1
ATOM 942 O O . TYR A 1 109 ? -6.609 21.109 11.438 1 86 109 TYR A O 1
ATOM 950 N N . LYS A 1 110 ? -7.008 23.062 10.438 1 86.19 110 LYS A N 1
ATOM 951 C CA . LYS A 1 110 ? -6.891 22.5 9.094 1 86.19 110 LYS A CA 1
ATOM 952 C C . LYS A 1 110 ? -5.441 22.516 8.617 1 86.19 110 LYS A C 1
ATOM 954 O O . LYS A 1 110 ? -4.754 23.531 8.734 1 86.19 110 LYS A O 1
ATOM 959 N N . LEU A 1 111 ? -5.023 21.312 8.148 1 81.62 111 LEU A N 1
ATOM 960 C CA . LEU A 1 111 ? -3.691 21.172 7.574 1 81.62 111 LEU A CA 1
ATOM 961 C C . LEU A 1 111 ? -3.771 20.688 6.129 1 81.62 111 LEU A C 1
ATOM 963 O O . LEU A 1 111 ? -4.621 19.859 5.793 1 81.62 111 LEU A O 1
ATOM 967 N N . LEU A 1 112 ? -3.314 21.406 5.105 1 63.5 112 LEU A N 1
ATOM 968 C CA . LEU A 1 112 ? -3.523 21.125 3.689 1 63.5 112 LEU A CA 1
ATOM 969 C C . LEU A 1 112 ? -2.646 19.953 3.232 1 63.5 112 LEU A C 1
ATOM 971 O O . LEU A 1 112 ? -2.859 19.406 2.15 1 63.5 112 LEU A O 1
ATOM 975 N N . SER A 1 113 ? -1.642 19.484 3.881 1 62.25 113 SER A N 1
ATOM 976 C CA . SER A 1 113 ? -0.887 18.391 3.27 1 62.25 113 SER A CA 1
ATOM 977 C C . SER A 1 113 ? -0.32 17.453 4.324 1 62.25 113 SER A C 1
ATOM 979 O O . SER A 1 113 ? -0.085 17.859 5.465 1 62.25 113 SER A O 1
ATOM 981 N N . TRP A 1 114 ? -0.481 16.078 3.893 1 52.66 114 TRP A N 1
ATOM 982 C CA . TRP A 1 114 ? 0.226 15.094 4.715 1 52.66 114 TRP A CA 1
ATOM 983 C C . TRP A 1 114 ? 1.716 15.414 4.781 1 52.66 114 TRP A C 1
ATOM 985 O O . TRP A 1 114 ? 2.457 14.797 5.547 1 52.66 114 TRP A O 1
ATOM 995 N N . GLU A 1 115 ? 2.113 16.188 3.875 1 54.88 115 GLU A N 1
ATOM 996 C CA . GLU A 1 115 ? 3.539 16.5 3.902 1 54.88 115 GLU A CA 1
ATOM 997 C C . GLU A 1 115 ? 3.883 17.422 5.07 1 54.88 115 GLU A C 1
ATOM 999 O O . GLU A 1 115 ? 2.992 18.016 5.672 1 54.88 115 GLU A O 1
ATOM 1004 N N . ASN A 1 116 ? 5.109 17.234 5.664 1 45.59 116 ASN A N 1
ATOM 1005 C CA . ASN A 1 116 ? 5.656 17.969 6.805 1 45.59 116 ASN A CA 1
ATOM 1006 C C . ASN A 1 116 ? 5.336 19.469 6.719 1 45.59 116 ASN A C 1
ATOM 1008 O O . ASN A 1 116 ? 5.984 20.281 7.375 1 45.59 116 ASN A O 1
ATOM 1012 N N . LEU A 1 117 ? 4.75 19.781 5.656 1 39.19 117 LEU A N 1
ATOM 1013 C CA . LEU A 1 117 ? 4.867 21.203 5.359 1 39.19 117 LEU A CA 1
ATOM 1014 C C . LEU A 1 117 ? 4.258 22.047 6.48 1 39.19 117 LEU A C 1
ATOM 1016 O O . LEU A 1 117 ? 4.734 23.156 6.762 1 39.19 117 LEU A O 1
ATOM 1020 N N . ASP A 1 118 ? 2.855 21.938 6.668 1 37.31 118 ASP A N 1
ATOM 1021 C CA . ASP A 1 118 ? 2.227 23.062 7.355 1 37.31 118 ASP A CA 1
ATOM 1022 C C . ASP A 1 118 ? 2.59 23.062 8.836 1 37.31 118 ASP A C 1
ATOM 1024 O O . ASP A 1 118 ? 2.082 22.25 9.617 1 37.31 118 ASP A O 1
ATOM 1028 N N . ARG A 1 119 ? 3.828 22.906 9.195 1 38.12 119 ARG A N 1
ATOM 1029 C CA . ARG A 1 119 ? 4.137 23.234 10.586 1 38.12 119 ARG A CA 1
ATOM 1030 C C . ARG A 1 119 ? 2.979 23.969 11.25 1 38.12 119 ARG A C 1
ATOM 1032 O O . ARG A 1 119 ? 2.301 23.406 12.117 1 38.12 119 ARG A O 1
ATOM 1039 N N . ASN A 1 120 ? 3.617 25.391 11.719 1 34.62 120 ASN A N 1
ATOM 1040 C CA . ASN A 1 120 ? 3.334 26.297 12.82 1 34.62 120 ASN A CA 1
ATOM 1041 C C . ASN A 1 120 ? 1.936 26.906 12.703 1 34.62 120 ASN A C 1
ATOM 1043 O O . ASN A 1 120 ? 1.781 28.125 12.656 1 34.62 120 ASN A O 1
ATOM 1047 N N . ILE A 1 121 ? 1.259 26.422 11.922 1 35 121 ILE A N 1
ATOM 1048 C CA . ILE A 1 121 ? 0.1 27.281 12.125 1 35 121 ILE A CA 1
ATOM 1049 C C . ILE A 1 121 ? -0.272 27.297 13.609 1 35 121 ILE A C 1
ATOM 1051 O O . ILE A 1 121 ? -1.161 28.047 14.023 1 35 121 ILE A O 1
ATOM 1055 N N . LEU A 1 122 ? -0.048 26.172 14.273 1 35.44 122 LEU A N 1
ATOM 1056 C CA . LEU A 1 122 ? -0.409 26.562 15.633 1 35.44 122 LEU A CA 1
ATOM 1057 C C . LEU A 1 122 ? 0.353 27.828 16.047 1 35.44 122 LEU A C 1
ATOM 1059 O O . LEU A 1 122 ? -0.154 28.625 16.828 1 35.44 122 LEU A O 1
ATOM 1063 N N . ASP A 1 123 ? 1.817 27.797 16.188 1 32.03 123 ASP A N 1
ATOM 1064 C CA . ASP A 1 123 ? 2.422 29.094 16.469 1 32.03 123 ASP A CA 1
ATOM 1065 C C . ASP A 1 123 ? 2.316 30.016 15.266 1 32.03 123 ASP A C 1
ATOM 1067 O O . ASP A 1 123 ? 2.33 29.578 14.117 1 32.03 123 ASP A O 1
ATOM 1071 N N . ASN A 1 124 ? 1.649 31.234 15.18 1 31.48 124 ASN A N 1
ATOM 1072 C CA . ASN A 1 124 ? 1.535 32.406 14.344 1 31.48 124 ASN A CA 1
ATOM 1073 C C . ASN A 1 124 ? 2.703 32.531 13.367 1 31.48 124 ASN A C 1
ATOM 1075 O O . ASN A 1 124 ? 2.855 33.562 12.688 1 31.48 124 ASN A O 1
ATOM 1079 N N . GLN A 1 125 ? 3.924 31.969 13.602 1 33.06 125 GLN A N 1
ATOM 1080 C CA . GLN A 1 125 ? 5.031 32.312 12.703 1 33.06 125 GLN A CA 1
ATOM 1081 C C . GLN A 1 125 ? 4.969 31.484 11.422 1 33.06 125 GLN A C 1
ATOM 1083 O O . GLN A 1 125 ? 5 30.25 11.469 1 33.06 125 GLN A O 1
ATOM 1088 N N . ALA A 1 126 ? 4.32 31.812 10.297 1 33.66 126 ALA A N 1
ATOM 1089 C CA . ALA A 1 126 ? 4.207 31.578 8.859 1 33.66 126 ALA A CA 1
ATOM 1090 C C . ALA A 1 126 ? 5.531 31.078 8.281 1 33.66 126 ALA A C 1
ATOM 1092 O O . ALA A 1 126 ? 5.742 31.125 7.066 1 33.66 126 ALA A O 1
ATOM 1093 N N . SER A 1 127 ? 6.633 30.906 8.922 1 34.34 127 SER A N 1
ATOM 1094 C CA . SER A 1 127 ? 7.785 30.531 8.102 1 34.34 127 SER A CA 1
ATOM 1095 C C . SER A 1 127 ? 7.617 29.141 7.508 1 34.34 127 SER A C 1
ATOM 1097 O O . SER A 1 127 ? 7.652 28.141 8.227 1 34.34 127 SER A O 1
ATOM 1099 N N . ILE A 1 128 ? 6.789 28.922 6.551 1 40.16 128 ILE A N 1
ATOM 1100 C CA . ILE A 1 128 ? 6.863 27.797 5.625 1 40.16 128 ILE A CA 1
ATOM 1101 C C . ILE A 1 128 ? 8.32 27.406 5.406 1 40.16 128 ILE A C 1
ATOM 1103 O O . ILE A 1 128 ? 9.062 28.125 4.723 1 40.16 128 ILE A O 1
ATOM 1107 N N . LYS A 1 129 ? 9.039 27.094 6.426 1 38.72 129 LYS A N 1
ATOM 1108 C CA . LYS A 1 129 ? 10.367 26.641 6.023 1 38.72 129 LYS A CA 1
ATOM 1109 C C . LYS A 1 129 ? 10.289 25.703 4.824 1 38.72 129 LYS A C 1
ATOM 1111 O O . LYS A 1 129 ? 9.547 24.719 4.848 1 38.72 129 LYS A O 1
ATOM 1116 N N . ASN A 1 130 ? 10.383 26.109 3.584 1 42.84 130 ASN A N 1
ATOM 1117 C CA . ASN A 1 130 ? 10.625 25.391 2.338 1 42.84 130 ASN A CA 1
ATOM 1118 C C . ASN A 1 130 ? 11.445 24.125 2.574 1 42.84 130 ASN A C 1
ATOM 1120 O O . ASN A 1 130 ? 12.68 24.156 2.541 1 42.84 130 ASN A O 1
ATOM 1124 N N . GLN A 1 131 ? 11.164 23.391 3.582 1 44.09 131 GLN A N 1
ATOM 1125 C CA . GLN A 1 131 ? 12.023 22.234 3.744 1 44.09 131 GLN A CA 1
ATOM 1126 C C . GLN A 1 131 ? 12.102 21.422 2.453 1 44.09 131 GLN A C 1
ATOM 1128 O O . GLN A 1 131 ? 11.094 20.906 1.975 1 44.09 131 GLN A O 1
ATOM 1133 N N . ASP A 1 132 ? 13.094 21.719 1.628 1 46.81 132 ASP A N 1
ATOM 1134 C CA . ASP A 1 132 ? 13.531 21 0.434 1 46.81 132 ASP A CA 1
ATOM 1135 C C . ASP A 1 132 ? 13.234 19.5 0.548 1 46.81 132 ASP A C 1
ATOM 1137 O O . ASP A 1 132 ? 13.062 18.828 -0.463 1 46.81 132 ASP A O 1
ATOM 1141 N N . GLU A 1 133 ? 13.359 19 1.809 1 45.84 133 GLU A N 1
ATOM 1142 C CA . GLU A 1 133 ? 13.164 17.562 1.991 1 45.84 133 GLU A CA 1
ATOM 1143 C C . GLU A 1 133 ? 11.805 17.125 1.471 1 45.84 133 GLU A C 1
ATOM 1145 O O . GLU A 1 133 ? 11.656 16.016 0.973 1 45.84 133 GLU A O 1
ATOM 1150 N N . TYR A 1 134 ? 10.867 18.125 1.551 1 51.03 134 TYR A N 1
ATOM 1151 C CA . TYR A 1 134 ? 9.508 17.75 1.182 1 51.03 134 TYR A CA 1
ATOM 1152 C C . TYR A 1 134 ? 9.297 17.875 -0.322 1 51.03 134 TYR A C 1
ATOM 1154 O O . TYR A 1 134 ? 8.195 17.641 -0.822 1 51.03 134 TYR A O 1
ATOM 1162 N N . ARG A 1 135 ? 10.461 18.141 -0.96 1 59.19 135 ARG A N 1
ATOM 1163 C CA . ARG A 1 135 ? 10.391 18.234 -2.414 1 59.19 135 ARG A CA 1
ATOM 1164 C C . ARG A 1 135 ? 10.844 16.938 -3.072 1 59.19 135 ARG A C 1
ATOM 1166 O O . ARG A 1 135 ? 10.688 16.766 -4.281 1 59.19 135 ARG A O 1
ATOM 1173 N N . GLU A 1 136 ? 11.18 16.047 -2.102 1 77.19 136 GLU A N 1
ATOM 1174 C CA . GLU A 1 136 ? 11.656 14.836 -2.75 1 77.19 136 GLU A CA 1
ATOM 1175 C C . GLU A 1 136 ? 10.492 13.953 -3.189 1 77.19 136 GLU A C 1
ATOM 1177 O O . GLU A 1 136 ? 9.484 13.844 -2.48 1 77.19 136 GLU A O 1
ATOM 1182 N N . PRO A 1 137 ? 10.633 13.438 -4.312 1 78.88 137 PRO A N 1
ATOM 1183 C CA . PRO A 1 137 ? 9.562 12.594 -4.832 1 78.88 137 PRO A CA 1
ATOM 1184 C C . PRO A 1 137 ? 9.328 11.344 -3.986 1 78.88 137 PRO A C 1
ATOM 1186 O O . PRO A 1 137 ? 10.289 10.688 -3.572 1 78.88 137 PRO A O 1
ATOM 1189 N N . THR A 1 138 ? 8.125 11.172 -3.67 1 87.56 138 THR A N 1
ATOM 1190 C CA . THR A 1 138 ? 7.715 9.984 -2.922 1 87.56 138 THR A CA 1
ATOM 1191 C C . THR A 1 138 ? 6.543 9.297 -3.607 1 87.56 138 THR A C 1
ATOM 1193 O O . THR A 1 138 ? 5.984 9.812 -4.574 1 87.56 138 THR A O 1
ATOM 1196 N N . LEU A 1 139 ? 6.172 8.195 -3.125 1 92.44 139 LEU A N 1
ATOM 1197 C CA . LEU A 1 139 ? 5.051 7.414 -3.627 1 92.44 139 LEU A CA 1
ATOM 1198 C C . LEU A 1 139 ? 3.777 8.25 -3.672 1 92.44 139 LEU A C 1
ATOM 1200 O O . LEU A 1 139 ? 3.102 8.305 -4.703 1 92.44 139 LEU A O 1
ATOM 1204 N N . THR A 1 140 ? 3.494 8.984 -2.641 1 89.75 140 THR A N 1
ATOM 1205 C CA . THR A 1 140 ? 2.203 9.648 -2.506 1 89.75 140 THR A CA 1
ATOM 1206 C C . THR A 1 140 ? 2.213 10.992 -3.227 1 89.75 140 THR A C 1
ATOM 1208 O O . THR A 1 140 ? 1.172 11.461 -3.691 1 89.75 140 THR A O 1
ATOM 1211 N N . ASN A 1 141 ? 3.398 11.594 -3.338 1 86.94 141 ASN A N 1
ATOM 1212 C CA . ASN A 1 141 ? 3.4 12.93 -3.924 1 86.94 141 ASN A CA 1
ATOM 1213 C C . ASN A 1 141 ? 3.828 12.898 -5.387 1 86.94 141 ASN A C 1
ATOM 1215 O O . ASN A 1 141 ? 3.799 13.922 -6.07 1 86.94 141 ASN A O 1
ATOM 1219 N N . GLN A 1 142 ? 4.215 11.742 -5.879 1 87.31 142 GLN A N 1
ATOM 1220 C CA . GLN A 1 142 ? 4.602 11.672 -7.285 1 87.31 142 GLN A CA 1
ATOM 1221 C C . GLN A 1 142 ? 3.943 10.477 -7.973 1 87.31 142 GLN A C 1
ATOM 1223 O O . GLN A 1 142 ? 3.043 10.648 -8.797 1 87.31 142 GLN A O 1
ATOM 1228 N N . THR A 1 143 ? 4.207 9.359 -7.52 1 89.81 143 THR A N 1
ATOM 1229 C CA . THR A 1 143 ? 3.771 8.148 -8.211 1 89.81 143 THR A CA 1
ATOM 1230 C C . THR A 1 143 ? 2.25 8.055 -8.234 1 89.81 143 THR A C 1
ATOM 1232 O O . THR A 1 143 ? 1.656 7.746 -9.266 1 89.81 143 THR A O 1
ATOM 1235 N N . LEU A 1 144 ? 1.658 8.344 -7.113 1 93.88 144 LEU A N 1
ATOM 1236 C CA . LEU A 1 144 ? 0.214 8.164 -7.004 1 93.88 144 LEU A CA 1
ATOM 1237 C C . LEU A 1 144 ? -0.516 9.469 -7.305 1 93.88 144 LEU A C 1
ATOM 1239 O O . LEU A 1 144 ? -1.742 9.484 -7.438 1 93.88 144 LEU A O 1
ATOM 1243 N N . ARG A 1 145 ? 0.235 10.523 -7.379 1 90 145 ARG A N 1
ATOM 1244 C CA . ARG A 1 145 ? -0.372 11.828 -7.641 1 90 145 ARG A CA 1
ATOM 1245 C C . ARG A 1 145 ? -0.618 12.023 -9.133 1 90 145 ARG A C 1
ATOM 1247 O O . ARG A 1 145 ? 0.184 12.656 -9.82 1 90 145 ARG A O 1
ATOM 1254 N N . ARG A 1 146 ? -1.712 11.555 -9.641 1 86.62 146 ARG A N 1
ATOM 1255 C CA . ARG A 1 146 ? -2.086 11.602 -11.047 1 86.62 146 ARG A CA 1
ATOM 1256 C C . ARG A 1 146 ? -3.592 11.445 -11.219 1 86.62 146 ARG A C 1
ATOM 1258 O O . ARG A 1 146 ? -4.285 10.992 -10.305 1 86.62 146 ARG A O 1
ATOM 1265 N N . PRO A 1 147 ? -4.02 11.875 -12.438 1 88.88 147 PRO A N 1
ATOM 1266 C CA . PRO A 1 147 ? -5.441 11.609 -12.68 1 88.88 147 PRO A CA 1
ATOM 1267 C C . PRO A 1 147 ? -5.805 10.141 -12.508 1 88.88 147 PRO A C 1
ATOM 1269 O O . PRO A 1 147 ? -5.121 9.266 -13.039 1 88.88 147 PRO A O 1
ATOM 1272 N N . GLY A 1 148 ? -6.805 9.836 -11.711 1 90.62 148 GLY A N 1
ATOM 1273 C CA . GLY A 1 148 ? -7.203 8.469 -11.406 1 90.62 148 GLY A CA 1
ATOM 1274 C C . GLY A 1 148 ? -6.562 7.938 -10.141 1 90.62 148 GLY A C 1
ATOM 1275 O O . GLY A 1 148 ? -6.949 6.879 -9.641 1 90.62 148 GLY A O 1
ATOM 1276 N N . GLY A 1 149 ? -5.562 8.633 -9.672 1 94.31 149 GLY A N 1
ATOM 1277 C CA . GLY A 1 149 ? -4.926 8.328 -8.398 1 94.31 149 GLY A CA 1
ATOM 1278 C C . GLY A 1 149 ? -5.367 9.242 -7.273 1 94.31 149 GLY A C 1
ATOM 1279 O O . GLY A 1 149 ? -6.562 9.398 -7.023 1 94.31 149 GLY A O 1
ATOM 1280 N N . ILE A 1 150 ? -4.41 9.742 -6.586 1 94.5 150 ILE A N 1
ATOM 1281 C CA . ILE A 1 150 ? -4.66 10.789 -5.602 1 94.5 150 ILE A CA 1
ATOM 1282 C C . ILE A 1 150 ? -4.387 12.156 -6.223 1 94.5 150 ILE A C 1
ATOM 1284 O O . ILE A 1 150 ? -3.289 12.695 -6.086 1 94.5 150 ILE A O 1
ATOM 1288 N N . LEU A 1 151 ? -5.352 12.656 -6.832 1 91.5 151 LEU A N 1
ATOM 1289 C CA . LEU A 1 151 ? -5.164 13.797 -7.723 1 91.5 151 LEU A CA 1
ATOM 1290 C C . LEU A 1 151 ? -5.023 15.094 -6.93 1 91.5 151 LEU A C 1
ATOM 1292 O O . LEU A 1 151 ? -4.219 15.953 -7.277 1 91.5 151 LEU A O 1
ATOM 1296 N N . ILE A 1 152 ? -5.824 15.266 -5.945 1 90.5 152 ILE A N 1
ATOM 1297 C CA . ILE A 1 152 ? -5.734 16.484 -5.137 1 90.5 152 ILE A CA 1
ATOM 1298 C C . ILE A 1 152 ? -5.121 16.141 -3.779 1 90.5 152 ILE A C 1
ATOM 1300 O O . ILE A 1 152 ? -5.219 15.016 -3.307 1 90.5 152 ILE A O 1
ATOM 1304 N N . LYS A 1 153 ? -4.527 17.094 -3.195 1 89.25 153 LYS A N 1
ATOM 1305 C CA . LYS A 1 153 ? -3.902 16.906 -1.888 1 89.25 153 LYS A CA 1
ATOM 1306 C C . LYS A 1 153 ? -4.945 16.578 -0.824 1 89.25 153 LYS A C 1
ATOM 1308 O O . LYS A 1 153 ? -6.016 17.188 -0.786 1 89.25 153 LYS A O 1
ATOM 1313 N N . PRO A 1 154 ? -4.629 15.617 -0.009 1 92.75 154 PRO A N 1
ATOM 1314 C CA . PRO A 1 154 ? -5.516 15.336 1.123 1 92.75 154 PRO A CA 1
ATOM 1315 C C . PRO A 1 154 ? -5.605 16.5 2.104 1 92.75 154 PRO A C 1
ATOM 1317 O O . PRO A 1 154 ? -4.668 17.297 2.211 1 92.75 154 PRO A O 1
ATOM 1320 N N . VAL A 1 155 ? -6.695 16.562 2.807 1 91.94 155 VAL A N 1
ATOM 1321 C CA . VAL A 1 155 ? -6.863 17.562 3.854 1 91.94 155 VAL A CA 1
ATOM 1322 C C . VAL A 1 155 ? -6.887 16.891 5.223 1 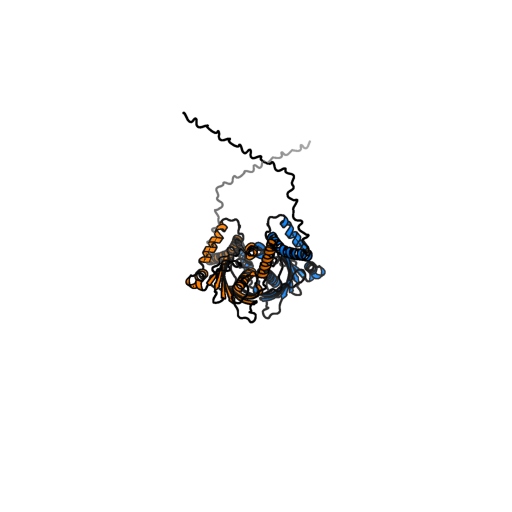91.94 155 VAL A C 1
ATOM 1324 O O . VAL A 1 155 ? -7.508 15.836 5.387 1 91.94 155 VAL A O 1
ATOM 1327 N N . LEU A 1 156 ? -6.223 17.531 6.109 1 93.12 156 LEU A N 1
ATOM 1328 C CA . LEU A 1 156 ? -6.164 17 7.465 1 93.12 156 LEU A CA 1
ATOM 1329 C C . LEU A 1 156 ? -6.664 18.031 8.477 1 93.12 156 LEU A C 1
ATOM 1331 O O . LEU A 1 156 ? -6.328 19.219 8.383 1 93.12 156 LEU A O 1
ATOM 1335 N N . PHE A 1 157 ? -7.523 17.578 9.344 1 93.19 157 PHE A N 1
ATOM 1336 C CA . PHE A 1 157 ? -7.957 18.359 10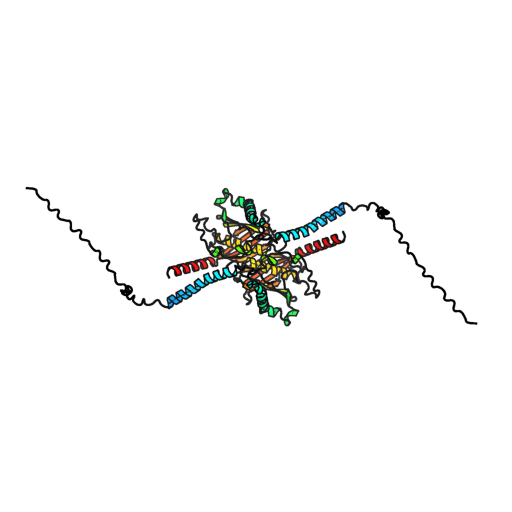.5 1 93.19 157 PHE A CA 1
ATOM 1337 C C . PHE A 1 157 ? -7.445 17.734 11.789 1 93.19 157 PHE A C 1
ATOM 1339 O O . PHE A 1 157 ? -7.473 16.516 11.945 1 93.19 157 PHE A O 1
ATOM 1346 N N . HIS A 1 158 ? -6.957 18.531 12.625 1 93.25 158 HIS A N 1
ATOM 1347 C CA . HIS A 1 158 ? -6.453 18.047 13.906 1 93.25 158 HIS A CA 1
ATOM 1348 C C . HIS A 1 158 ? -7.09 18.812 15.07 1 93.25 158 HIS A C 1
ATOM 1350 O O . HIS A 1 158 ? -7.145 20.031 15.062 1 93.25 158 HIS A O 1
ATOM 1356 N N . ASN A 1 159 ? -7.609 18.047 15.992 1 94 159 ASN A N 1
ATOM 1357 C CA . ASN A 1 159 ? -8.133 18.609 17.234 1 94 159 ASN A CA 1
ATOM 1358 C C . ASN A 1 159 ? -7.07 18.672 18.312 1 94 159 ASN A C 1
ATOM 1360 O O . ASN A 1 159 ? -6.645 17.641 18.828 1 94 159 ASN A O 1
ATOM 1364 N N . ILE A 1 160 ? -6.711 19.781 18.75 1 84.69 160 ILE A N 1
ATOM 1365 C CA . ILE A 1 160 ? -5.602 19.969 19.672 1 84.69 160 ILE A CA 1
ATOM 1366 C C . ILE A 1 160 ? -6.02 19.531 21.078 1 84.69 160 ILE A C 1
ATOM 1368 O O . ILE A 1 160 ? -5.195 19.016 21.844 1 84.69 160 ILE A O 1
ATOM 1372 N N . GLU A 1 161 ? -7.199 19.703 21.422 1 90.38 161 GLU A N 1
ATOM 1373 C CA . GLU A 1 161 ? -7.676 19.359 22.766 1 90.38 161 GLU A CA 1
ATOM 1374 C C . GLU A 1 161 ? -7.762 17.859 22.953 1 90.38 161 GLU A C 1
ATOM 1376 O O . GLU A 1 161 ? -7.23 17.312 23.938 1 90.38 161 GLU A O 1
ATOM 1381 N N . THR A 1 162 ? -8.367 17.172 22.016 1 93.06 162 THR A N 1
ATOM 1382 C CA . THR A 1 162 ? -8.602 15.75 22.156 1 93.06 162 THR A CA 1
ATOM 1383 C C . THR A 1 162 ? -7.477 14.945 21.5 1 93.06 162 THR A C 1
ATOM 1385 O O . THR A 1 162 ? -7.375 13.734 21.703 1 93.06 162 THR A O 1
ATOM 1388 N N . ASP A 1 163 ? -6.609 15.625 20.734 1 93.69 163 ASP A N 1
ATOM 1389 C CA . ASP A 1 163 ? -5.5 15 20.031 1 93.69 163 ASP A CA 1
ATOM 1390 C C . ASP A 1 163 ? -6.004 13.992 19 1 93.69 163 ASP A C 1
ATOM 1392 O O . ASP A 1 163 ? -5.473 12.883 18.906 1 93.69 163 ASP A O 1
ATOM 1396 N N . GLU A 1 164 ? -7.066 14.336 18.312 1 96.31 164 GLU A N 1
ATOM 1397 C CA . GLU A 1 164 ? -7.668 13.516 17.266 1 96.31 164 GLU A CA 1
ATOM 1398 C C . GLU A 1 164 ? -7.473 14.133 15.891 1 96.31 164 GLU A C 1
ATOM 1400 O O . GLU A 1 164 ? -7.367 15.352 15.766 1 96.31 164 GLU A O 1
ATOM 1405 N N . GLY A 1 165 ? -7.367 13.289 14.891 1 96 165 GLY A N 1
ATOM 1406 C CA . GLY A 1 165 ? -7.199 13.75 13.523 1 96 165 GLY A CA 1
ATOM 1407 C C . GLY A 1 165 ? -8.242 13.195 12.57 1 96 165 GLY A C 1
ATOM 1408 O O . GLY A 1 165 ? -8.711 12.07 12.742 1 96 165 GLY A O 1
ATOM 1409 N N . VAL A 1 166 ? -8.641 14.008 11.602 1 96.88 166 VAL A N 1
ATOM 1410 C CA . VAL A 1 166 ? -9.516 13.594 10.516 1 96.88 166 VAL A CA 1
ATOM 1411 C C . VAL A 1 166 ? -8.859 13.922 9.172 1 96.88 166 VAL A C 1
ATOM 1413 O O . VAL A 1 166 ? -8.5 15.07 8.914 1 96.88 166 VAL A O 1
ATOM 1416 N N . ALA A 1 167 ? -8.664 12.945 8.406 1 96.94 167 ALA A N 1
ATOM 1417 C CA . ALA A 1 167 ? -8.133 13.117 7.055 1 96.94 167 ALA A CA 1
ATOM 1418 C C . ALA A 1 167 ? -9.195 12.828 6 1 96.94 167 ALA A C 1
ATOM 1420 O O . ALA A 1 167 ? -9.969 11.883 6.141 1 96.94 167 ALA A O 1
ATOM 1421 N N . ILE A 1 168 ? -9.297 13.641 4.988 1 96.94 168 ILE A N 1
ATOM 1422 C CA . ILE A 1 168 ? -10.211 13.461 3.865 1 96.94 168 ILE A CA 1
ATOM 1423 C C . ILE A 1 168 ? -9.414 13.344 2.568 1 96.94 168 ILE A C 1
ATOM 1425 O O . ILE A 1 168 ? -8.648 14.25 2.221 1 96.94 168 ILE A O 1
ATOM 1429 N N . ILE A 1 169 ? -9.594 12.242 1.858 1 97.31 169 ILE A N 1
ATOM 1430 C CA . ILE A 1 169 ? -8.781 11.922 0.686 1 97.31 169 ILE A CA 1
ATOM 1431 C C . ILE A 1 169 ? -9.68 11.391 -0.431 1 97.31 169 ILE A C 1
ATOM 1433 O O . ILE A 1 169 ? -10.562 10.562 -0.187 1 97.31 169 ILE A O 1
ATOM 1437 N N . HIS A 1 170 ? -9.484 11.891 -1.614 1 96.81 170 HIS A N 1
ATOM 1438 C CA . HIS A 1 170 ? -10.148 11.305 -2.775 1 96.81 170 HIS A CA 1
ATOM 1439 C C . HIS A 1 170 ? -9.297 10.203 -3.4 1 96.81 170 HIS A C 1
ATOM 1441 O O . HIS A 1 170 ? -8.102 10.391 -3.629 1 96.81 170 HIS A O 1
ATOM 1447 N N . ALA A 1 171 ? -9.883 9.055 -3.65 1 97.44 171 ALA A N 1
ATOM 1448 C CA . ALA A 1 171 ? -9.18 7.922 -4.25 1 97.44 171 ALA A CA 1
ATOM 1449 C C . ALA A 1 171 ? -9.781 7.559 -5.605 1 97.44 171 ALA A C 1
ATOM 1451 O O . ALA A 1 171 ? -10.945 7.164 -5.688 1 97.44 171 ALA A O 1
ATOM 1452 N N . GLY A 1 172 ? -8.945 7.629 -6.641 1 94.81 172 GLY A N 1
ATOM 1453 C CA . GLY A 1 172 ? -9.43 7.418 -7.996 1 94.81 172 GLY A CA 1
ATOM 1454 C C . GLY A 1 172 ? -9.312 5.977 -8.453 1 94.81 172 GLY A C 1
ATOM 1455 O O . GLY A 1 172 ? -8.898 5.109 -7.684 1 94.81 172 GLY A O 1
ATOM 1456 N N . TYR A 1 173 ? -9.648 5.723 -9.711 1 93.81 173 TYR A N 1
ATOM 1457 C CA . TYR A 1 173 ? -9.836 4.379 -10.25 1 93.81 173 TYR A CA 1
ATOM 1458 C C . TYR A 1 173 ? -8.5 3.697 -10.492 1 93.81 173 TYR A C 1
ATOM 1460 O O . TYR A 1 173 ? -8.43 2.471 -10.594 1 93.81 173 TYR A O 1
ATOM 1468 N N . ARG A 1 174 ? -7.445 4.398 -10.625 1 93.44 174 ARG A N 1
ATOM 1469 C CA . ARG A 1 174 ? -6.137 3.807 -10.898 1 93.44 174 ARG A CA 1
ATOM 1470 C C . ARG A 1 174 ? -5.566 3.156 -9.641 1 93.44 174 ARG A C 1
ATOM 1472 O O . ARG A 1 174 ? -4.512 2.518 -9.695 1 93.44 174 ARG A O 1
ATOM 1479 N N . LEU A 1 175 ? -6.32 3.326 -8.547 1 96.94 175 LEU A N 1
ATOM 1480 C CA . LEU A 1 175 ? -5.871 2.791 -7.266 1 96.94 175 LEU A CA 1
ATOM 1481 C C . LEU A 1 175 ? -6.562 1.467 -6.957 1 96.94 175 LEU A C 1
ATOM 1483 O O . LEU A 1 175 ? -6.402 0.917 -5.867 1 96.94 175 LEU A O 1
ATOM 1487 N N . CYS A 1 176 ? -7.262 0.918 -7.926 1 95.44 176 CYS A N 1
ATOM 1488 C CA . CYS A 1 176 ? -8.086 -0.268 -7.719 1 95.44 176 CYS A CA 1
ATOM 1489 C C . CYS A 1 176 ? -7.258 -1.539 -7.867 1 95.44 176 CYS A C 1
ATOM 1491 O O . CYS A 1 176 ? -6.344 -1.596 -8.688 1 95.44 176 CYS A O 1
ATOM 1493 N N . GLY A 1 177 ? -7.621 -2.504 -7.035 1 93 177 GLY A N 1
ATOM 1494 C CA . GLY A 1 177 ? -7.09 -3.85 -7.188 1 93 177 GLY A CA 1
ATOM 1495 C C . GLY A 1 177 ? -8.055 -4.797 -7.875 1 93 177 GLY A C 1
ATOM 1496 O O . GLY A 1 177 ? -7.648 -5.848 -8.375 1 93 177 GLY A O 1
ATOM 1497 N N . TYR A 1 178 ? -9.18 -4.57 -7.793 1 90 178 TYR A N 1
ATOM 1498 C CA . TYR A 1 178 ? -10.328 -5.18 -8.453 1 90 178 TYR A CA 1
ATOM 1499 C C . TYR A 1 178 ? -11.258 -4.113 -9.031 1 90 178 TYR A C 1
ATOM 1501 O O . TYR A 1 178 ? -11.305 -2.988 -8.531 1 90 178 TYR A O 1
ATOM 1509 N N . PRO A 1 179 ? -11.875 -4.371 -10.086 1 87.94 179 PRO A N 1
ATOM 1510 C CA . PRO A 1 179 ? -12.703 -3.311 -10.664 1 87.94 179 PRO A CA 1
ATOM 1511 C C . PRO A 1 179 ? -13.578 -2.607 -9.625 1 87.94 179 PRO A C 1
ATOM 1513 O O . PRO A 1 179 ? -14.406 -3.248 -8.977 1 87.94 179 PRO A O 1
ATOM 1516 N N . PHE A 1 180 ? -13.359 -1.295 -9.445 1 92.38 180 PHE A N 1
ATOM 1517 C CA . PHE A 1 180 ? -14.156 -0.361 -8.656 1 92.38 180 PHE A CA 1
ATOM 1518 C C . PHE A 1 180 ? -13.789 -0.462 -7.18 1 92.38 180 PHE A C 1
ATOM 1520 O O . PHE A 1 180 ? -14.344 0.267 -6.348 1 92.38 180 PHE A O 1
ATOM 1527 N N . ILE A 1 181 ? -12.961 -1.362 -6.863 1 95.44 181 ILE A N 1
ATOM 1528 C CA . ILE A 1 181 ? -12.609 -1.55 -5.457 1 95.44 181 ILE A CA 1
ATOM 1529 C C . ILE A 1 181 ? -11.148 -1.159 -5.238 1 95.44 181 ILE A C 1
ATOM 1531 O O . ILE A 1 181 ? -10.25 -1.713 -5.875 1 95.44 181 ILE A O 1
ATOM 1535 N N . ILE A 1 182 ? -10.938 -0.265 -4.332 1 97.69 182 ILE A N 1
ATOM 1536 C CA . ILE A 1 182 ? -9.594 0.204 -4.012 1 97.69 182 ILE A CA 1
ATOM 1537 C C . ILE A 1 182 ? -8.758 -0.954 -3.471 1 97.69 182 ILE A C 1
ATOM 1539 O O . ILE A 1 182 ? -9.242 -1.751 -2.664 1 97.69 182 ILE A O 1
ATOM 1543 N N . HIS A 1 183 ? -7.562 -1.041 -3.947 1 97.81 183 HIS A N 1
ATOM 1544 C CA . HIS A 1 183 ? -6.652 -2.09 -3.504 1 97.81 183 HIS A CA 1
ATOM 1545 C C . HIS A 1 183 ? -6.375 -1.981 -2.008 1 97.81 183 HIS A C 1
ATOM 1547 O O . HIS A 1 183 ? -6.184 -0.881 -1.487 1 97.81 183 HIS A O 1
ATOM 1553 N N . GLY A 1 184 ? -6.273 -3.055 -1.328 1 98.19 184 GLY A N 1
ATOM 1554 C CA . GLY A 1 184 ? -5.949 -3.057 0.09 1 98.19 184 GLY A CA 1
ATOM 1555 C C . GLY A 1 184 ? -4.621 -2.395 0.4 1 98.19 184 GLY A C 1
ATOM 1556 O O . GLY A 1 184 ? -4.438 -1.834 1.483 1 98.19 184 GLY A O 1
ATOM 1557 N N . GLY A 1 185 ? -3.652 -2.502 -0.469 1 98.19 185 GLY A N 1
ATOM 1558 C CA . GLY A 1 185 ? -2.363 -1.85 -0.302 1 98.19 185 GLY A CA 1
ATOM 1559 C C . GLY A 1 185 ? -2.457 -0.335 -0.312 1 98.19 185 GLY A C 1
ATOM 1560 O O . GLY A 1 185 ? -1.686 0.344 0.368 1 98.19 185 GLY A O 1
ATOM 1561 N N . ILE A 1 186 ? -3.301 0.176 -1.095 1 98.25 186 ILE A N 1
ATOM 1562 C CA . ILE A 1 186 ? -3.533 1.616 -1.12 1 98.25 186 ILE A CA 1
ATOM 1563 C C . ILE A 1 186 ? -4.141 2.064 0.207 1 98.25 186 ILE A C 1
ATOM 1565 O O . ILE A 1 186 ? -3.75 3.096 0.759 1 98.25 186 ILE A O 1
ATOM 1569 N N . ILE A 1 187 ? -5.09 1.286 0.681 1 98.75 187 ILE A N 1
ATOM 1570 C CA . ILE A 1 187 ? -5.672 1.577 1.987 1 98.75 187 ILE A CA 1
ATOM 1571 C C . ILE A 1 187 ? -4.57 1.608 3.045 1 98.75 187 ILE A C 1
ATOM 1573 O O . ILE A 1 187 ? -4.527 2.516 3.879 1 98.75 187 ILE A O 1
ATOM 1577 N N . ALA A 1 188 ? -3.68 0.669 2.982 1 98.81 188 ALA A N 1
ATOM 1578 C CA . ALA A 1 188 ? -2.541 0.651 3.898 1 98.81 188 ALA A CA 1
ATOM 1579 C C . ALA A 1 188 ? -1.687 1.905 3.736 1 98.81 188 ALA A C 1
ATOM 1581 O O . ALA A 1 188 ? -1.189 2.457 4.723 1 98.81 188 ALA A O 1
ATOM 1582 N N . THR A 1 189 ? -1.459 2.303 2.537 1 98.38 189 THR A N 1
ATOM 1583 C CA . THR A 1 189 ? -0.694 3.512 2.252 1 98.38 189 THR A CA 1
ATOM 1584 C C . THR A 1 189 ? -1.336 4.727 2.914 1 98.38 189 THR A C 1
ATOM 1586 O O . THR A 1 189 ? -0.66 5.5 3.596 1 98.38 189 THR A O 1
ATOM 1589 N N . LEU A 1 190 ? -2.629 4.871 2.746 1 98.06 190 LEU A N 1
ATOM 1590 C CA . LEU A 1 190 ? -3.354 5.996 3.32 1 98.06 190 LEU A CA 1
ATOM 1591 C C . LEU A 1 190 ? -3.277 5.973 4.844 1 98.06 190 LEU A C 1
ATOM 1593 O O . LEU A 1 190 ? -3.059 7.012 5.473 1 98.06 190 LEU A O 1
ATOM 1597 N N . LEU A 1 191 ? -3.418 4.805 5.352 1 98.44 191 LEU A N 1
ATOM 1598 C CA . LEU A 1 191 ? -3.346 4.656 6.801 1 98.44 191 LEU A CA 1
ATOM 1599 C C . LEU A 1 191 ? -1.948 4.988 7.312 1 98.44 191 LEU A C 1
ATOM 1601 O O . LEU A 1 191 ? -1.801 5.699 8.312 1 98.44 191 LEU A O 1
ATOM 1605 N N . ASN A 1 192 ? -0.95 4.496 6.641 1 97.81 192 ASN A N 1
ATOM 1606 C CA . ASN A 1 192 ? 0.429 4.793 7.012 1 97.81 192 ASN A CA 1
ATOM 1607 C C . ASN A 1 192 ? 0.681 6.297 7.078 1 97.81 192 ASN A C 1
ATOM 1609 O O . ASN A 1 192 ? 1.209 6.801 8.07 1 97.81 192 ASN A O 1
ATOM 1613 N N . GLU A 1 193 ? 0.262 6.941 6.047 1 95.5 193 GLU A N 1
ATOM 1614 C CA . GLU A 1 193 ? 0.465 8.383 5.973 1 95.5 193 GLU A CA 1
ATOM 1615 C C . GLU A 1 193 ? -0.3 9.109 7.078 1 95.5 193 GLU A C 1
ATOM 1617 O O . GLU A 1 193 ? 0.234 10.016 7.715 1 95.5 193 GLU A O 1
ATOM 1622 N N . THR A 1 194 ? -1.498 8.703 7.293 1 96.19 194 THR A N 1
ATOM 1623 C CA . THR A 1 194 ? -2.35 9.328 8.297 1 96.19 194 THR A CA 1
ATOM 1624 C C . THR A 1 194 ? -1.802 9.086 9.703 1 96.19 194 THR A C 1
ATOM 1626 O O . THR A 1 194 ? -1.753 10.008 10.523 1 96.19 194 THR A O 1
ATOM 1629 N N . PHE A 1 195 ? -1.38 7.855 9.992 1 97.5 195 PHE A N 1
ATOM 1630 C CA . PHE A 1 195 ? -0.803 7.539 11.297 1 97.5 195 PHE A CA 1
ATOM 1631 C C . PHE A 1 195 ? 0.441 8.383 11.555 1 97.5 195 PHE A C 1
ATOM 1633 O O . PHE A 1 195 ? 0.589 8.961 12.625 1 97.5 195 PHE A O 1
ATOM 1640 N N . LYS A 1 196 ? 1.328 8.43 10.609 1 95.88 196 LYS A N 1
ATOM 1641 C CA . LYS A 1 196 ? 2.561 9.195 10.773 1 95.88 196 LYS A CA 1
ATOM 1642 C C . LYS A 1 196 ? 2.266 10.672 11.031 1 95.88 196 LYS A C 1
ATOM 1644 O O . LYS A 1 196 ? 2.883 11.289 11.898 1 95.88 196 LYS A O 1
ATOM 1649 N N . ARG A 1 197 ? 1.344 11.18 10.273 1 93.75 197 ARG A N 1
ATOM 1650 C CA . ARG A 1 197 ? 1.014 12.594 10.43 1 93.75 197 ARG A CA 1
ATOM 1651 C C . ARG A 1 197 ? 0.403 12.859 11.805 1 93.75 197 ARG A C 1
ATOM 1653 O O . ARG A 1 197 ? 0.756 13.836 12.461 1 93.75 197 ARG A O 1
ATOM 1660 N N . ASN A 1 198 ? -0.5 12.039 12.195 1 94.88 198 ASN A N 1
ATOM 1661 C CA . ASN A 1 198 ? -1.113 12.219 13.5 1 94.88 198 ASN A CA 1
ATOM 1662 C C . ASN A 1 198 ? -0.094 12.062 14.625 1 94.88 198 ASN A C 1
ATOM 1664 O O . ASN A 1 198 ? -0.16 12.758 15.641 1 94.88 198 ASN A O 1
ATOM 1668 N N . ALA A 1 199 ? 0.793 11.164 14.461 1 95.12 199 ALA A N 1
ATOM 1669 C CA . ALA A 1 199 ? 1.859 11.023 15.445 1 95.12 199 ALA A CA 1
ATOM 1670 C C . ALA A 1 199 ? 2.674 12.305 15.57 1 95.12 199 ALA A C 1
ATOM 1672 O O . ALA A 1 199 ? 3.021 12.727 16.672 1 95.12 199 ALA A O 1
ATOM 1673 N N . SER A 1 200 ? 2.949 12.938 14.453 1 92.44 200 SER A N 1
ATOM 1674 C CA . SER A 1 200 ? 3.768 14.141 14.43 1 92.44 200 SER A CA 1
ATOM 1675 C C . SER A 1 200 ? 3.018 15.328 15.031 1 92.44 200 SER A C 1
ATOM 1677 O O . SER A 1 200 ? 3.631 16.312 15.438 1 92.44 200 SER A O 1
ATOM 1679 N N . LEU A 1 201 ? 1.739 15.203 15.109 1 91.06 201 LEU A N 1
ATOM 1680 C CA . LEU A 1 201 ? 0.918 16.297 15.617 1 91.06 201 LEU A CA 1
ATOM 1681 C C . LEU A 1 201 ? 0.528 16.062 17.078 1 91.06 201 LEU A C 1
ATOM 1683 O O . LEU A 1 201 ? 0.032 16.969 17.75 1 91.06 201 LEU A O 1
ATOM 1687 N N . SER A 1 202 ? 0.748 14.906 17.516 1 92.81 202 SER A N 1
ATOM 1688 C CA . SER A 1 202 ? 0.286 14.531 18.844 1 92.81 202 SER A CA 1
ATOM 1689 C C . SER A 1 202 ? 1.072 15.258 19.938 1 92.81 202 SER A C 1
ATOM 1691 O O . SER A 1 202 ? 2.289 15.422 19.812 1 92.81 202 SER A O 1
ATOM 1693 N N . LYS A 1 203 ? 0.446 15.633 20.969 1 89.81 203 LYS A N 1
ATOM 1694 C CA . LYS A 1 203 ? 1.086 16.281 22.109 1 89.81 203 LYS A CA 1
ATOM 1695 C C . LYS A 1 203 ? 1.891 15.281 22.922 1 89.81 203 LYS A C 1
ATOM 1697 O O . LYS A 1 203 ? 2.678 15.672 23.797 1 89.81 203 LYS A O 1
ATOM 1702 N N . PHE A 1 204 ? 1.716 14.008 22.609 1 90.31 204 PHE A N 1
ATOM 1703 C CA . PHE A 1 204 ? 2.344 12.969 23.422 1 90.31 204 PHE A CA 1
ATOM 1704 C C . PHE A 1 204 ? 3.678 12.547 22.812 1 90.31 204 PHE A C 1
ATOM 1706 O O . PHE A 1 204 ? 4.391 11.719 23.391 1 90.31 204 PHE A O 1
ATOM 1713 N N . THR A 1 205 ? 3.975 13.117 21.672 1 89.25 205 THR A N 1
ATOM 1714 C CA . THR A 1 205 ? 5.219 12.719 21.031 1 89.25 205 THR A CA 1
ATOM 1715 C C . THR A 1 205 ? 6.199 13.891 20.969 1 89.25 205 THR A C 1
ATOM 1717 O O . THR A 1 205 ? 5.816 15.039 21.203 1 89.25 205 THR A O 1
ATOM 1720 N N . THR A 1 206 ? 7.465 13.555 20.625 1 85.31 206 THR A N 1
ATOM 1721 C CA . THR A 1 206 ? 8.547 14.516 20.781 1 85.31 206 THR A CA 1
ATOM 1722 C C . THR A 1 206 ? 8.789 15.266 19.469 1 85.31 206 THR A C 1
ATOM 1724 O O . THR A 1 206 ? 9.242 16.406 19.469 1 85.31 206 THR A O 1
ATOM 1727 N N . SER A 1 207 ? 8.508 14.633 18.359 1 87.81 207 SER A N 1
ATOM 1728 C CA . SER A 1 207 ? 8.859 15.234 17.078 1 87.81 207 SER A CA 1
ATOM 1729 C C . SER A 1 207 ? 7.625 15.75 16.344 1 87.81 207 SER A C 1
ATOM 1731 O O . SER A 1 207 ? 6.562 15.133 16.391 1 87.81 207 SER A O 1
ATOM 1733 N N . ASN A 1 208 ? 7.801 16.812 15.609 1 87.31 208 ASN A N 1
ATOM 1734 C CA . ASN A 1 208 ? 6.723 17.344 14.781 1 87.31 208 ASN A CA 1
ATOM 1735 C C . ASN A 1 208 ? 6.934 17.016 13.305 1 87.31 208 ASN A C 1
ATOM 1737 O O . ASN A 1 208 ? 6.238 17.547 12.438 1 87.31 208 ASN A O 1
ATOM 1741 N N . LEU A 1 209 ? 7.895 16.203 13.086 1 87.69 209 LEU A N 1
ATOM 1742 C CA . LEU A 1 209 ? 8.188 15.781 11.719 1 87.69 209 LEU A CA 1
ATOM 1743 C C . LEU A 1 209 ? 7.605 14.398 11.438 1 87.69 209 LEU A C 1
ATOM 1745 O O . LEU A 1 209 ? 7.957 13.422 12.109 1 87.69 209 LEU A O 1
ATOM 1749 N N . LYS A 1 210 ? 6.824 14.305 10.469 1 90.44 210 LYS A N 1
ATOM 1750 C CA . LYS A 1 210 ? 6.129 13.078 10.109 1 90.44 210 LYS A CA 1
ATOM 1751 C C . LYS A 1 210 ? 7.117 11.953 9.805 1 90.44 210 LYS A C 1
ATOM 1753 O O . LYS A 1 210 ? 6.906 10.805 10.203 1 90.44 210 LYS A O 1
ATOM 1758 N N . ASP A 1 211 ? 8.242 12.297 9.172 1 90.31 211 ASP A N 1
ATOM 1759 C CA . ASP A 1 211 ? 9.18 11.289 8.688 1 90.31 211 ASP A CA 1
ATOM 1760 C C . ASP A 1 211 ? 10.094 10.805 9.812 1 90.31 211 ASP A C 1
ATOM 1762 O O . ASP A 1 211 ? 10.922 9.914 9.602 1 90.31 211 ASP A O 1
ATOM 1766 N N . ASP A 1 212 ? 9.938 11.391 10.969 1 93.44 212 ASP A N 1
ATOM 1767 C CA . ASP A 1 212 ? 10.633 10.852 12.133 1 93.44 212 ASP A CA 1
ATOM 1768 C C . ASP A 1 212 ? 9.945 9.594 12.648 1 93.44 212 ASP A C 1
ATOM 1770 O O . ASP A 1 212 ? 10.555 8.797 13.375 1 93.44 212 ASP A O 1
ATOM 1774 N N . PHE A 1 213 ? 8.727 9.43 12.281 1 94.81 213 PHE A N 1
ATOM 1775 C CA . PHE A 1 213 ? 7.953 8.32 12.828 1 94.81 213 PHE A CA 1
ATOM 1776 C C . PHE A 1 213 ? 7.914 7.156 11.844 1 94.81 213 PHE A C 1
ATOM 1778 O O . PHE A 1 213 ? 7.547 7.332 10.68 1 94.81 213 PHE A O 1
ATOM 1785 N N . LYS A 1 214 ? 8.297 6.02 12.352 1 96.19 214 LYS A N 1
ATOM 1786 C CA . LYS A 1 214 ? 8.227 4.75 11.633 1 96.19 214 LYS A CA 1
ATOM 1787 C C . LYS A 1 214 ? 7.098 3.873 12.164 1 96.19 214 LYS A C 1
ATOM 1789 O O . LYS A 1 214 ? 6.945 3.717 13.383 1 96.19 214 LYS A O 1
ATOM 1794 N N . VAL A 1 215 ? 6.301 3.385 11.266 1 98.12 215 VAL A N 1
ATOM 1795 C CA . VAL A 1 215 ? 5.328 2.381 11.68 1 98.12 215 VAL A CA 1
ATOM 1796 C C . VAL A 1 215 ? 6.031 1.053 11.945 1 98.12 215 VAL A C 1
ATOM 1798 O O . VAL A 1 215 ? 6.676 0.495 11.055 1 98.12 215 VAL A O 1
ATOM 1801 N N . GLU A 1 216 ? 5.961 0.575 13.141 1 98.31 216 GLU A N 1
ATOM 1802 C CA . GLU A 1 216 ? 6.582 -0.692 13.508 1 98.31 216 GLU A CA 1
ATOM 1803 C C . GLU A 1 216 ? 5.617 -1.858 13.32 1 98.31 216 GLU A C 1
ATOM 1805 O O . GLU A 1 216 ? 6.023 -2.943 12.891 1 98.31 216 GLU A O 1
ATOM 1810 N N . ASN A 1 217 ? 4.41 -1.625 13.719 1 98.62 217 ASN A N 1
ATOM 1811 C CA . ASN A 1 217 ? 3.336 -2.605 13.586 1 98.62 217 ASN A CA 1
ATOM 1812 C C . ASN A 1 217 ? 2.072 -1.979 13.008 1 98.62 217 ASN A C 1
ATOM 1814 O O . ASN A 1 217 ? 1.691 -0.873 13.383 1 98.62 217 ASN A O 1
ATOM 1818 N N . LEU A 1 218 ? 1.5 -2.635 12.102 1 98.88 218 LEU A N 1
ATOM 1819 C CA . LEU A 1 218 ? 0.265 -2.186 11.469 1 98.88 218 LEU A CA 1
ATOM 1820 C C . LEU A 1 218 ? -0.748 -3.324 11.383 1 98.88 218 LEU A C 1
ATOM 1822 O O . LEU A 1 218 ? -0.44 -4.395 10.859 1 98.88 218 LEU A O 1
ATOM 1826 N N . THR A 1 219 ? -1.89 -3.131 11.922 1 98.88 219 THR A N 1
ATOM 1827 C CA . THR A 1 219 ? -2.998 -4.074 11.828 1 98.88 219 THR A CA 1
ATOM 1828 C C . THR A 1 219 ? -4.18 -3.453 11.086 1 98.88 219 THR A C 1
ATOM 1830 O O . THR A 1 219 ? -4.625 -2.355 11.43 1 98.88 219 THR A O 1
ATOM 1833 N N . ILE A 1 220 ? -4.66 -4.141 10.109 1 98.94 220 ILE A N 1
ATOM 1834 C CA . ILE A 1 220 ? -5.773 -3.631 9.312 1 98.94 220 ILE A CA 1
ATOM 1835 C C . ILE A 1 220 ? -6.887 -4.672 9.258 1 98.94 220 ILE A C 1
ATOM 1837 O O . ILE A 1 220 ? -6.645 -5.832 8.922 1 98.94 220 ILE A O 1
ATOM 1841 N N . ASN A 1 221 ? -8.039 -4.285 9.594 1 98.94 221 ASN A N 1
ATOM 1842 C CA . ASN A 1 221 ? -9.258 -5.074 9.422 1 98.94 221 ASN A CA 1
ATOM 1843 C C . ASN A 1 221 ? -10.141 -4.5 8.32 1 98.94 221 ASN A C 1
ATOM 1845 O O . ASN A 1 221 ? -10.766 -3.455 8.5 1 98.94 221 ASN A O 1
ATOM 1849 N N . TYR A 1 222 ? -10.141 -5.211 7.223 1 98.69 222 TYR A N 1
ATOM 1850 C CA . TYR A 1 222 ? -10.953 -4.781 6.09 1 98.69 222 TYR A CA 1
ATOM 1851 C C . TYR A 1 222 ? -12.398 -5.242 6.25 1 98.69 222 TYR A C 1
ATOM 1853 O O . TYR A 1 222 ? -12.727 -6.395 5.953 1 98.69 222 TYR A O 1
ATOM 1861 N N . LYS A 1 223 ? -13.297 -4.332 6.531 1 98.38 223 LYS A N 1
ATOM 1862 C CA . LYS A 1 223 ? -14.664 -4.688 6.91 1 98.38 223 LYS A CA 1
ATOM 1863 C C . LYS A 1 223 ? -15.578 -4.727 5.691 1 98.38 223 LYS A C 1
ATOM 1865 O O . LYS A 1 223 ? -16.438 -5.613 5.578 1 98.38 223 LYS A O 1
ATOM 1870 N N . SER A 1 224 ? -15.477 -3.768 4.852 1 97.38 224 SER A N 1
ATOM 1871 C CA . SER A 1 224 ? -16.297 -3.65 3.645 1 97.38 224 SER A CA 1
ATOM 1872 C C . SER A 1 224 ? -15.469 -3.146 2.467 1 97.38 224 SER A C 1
ATOM 1874 O O . SER A 1 224 ? -14.445 -2.482 2.656 1 97.38 224 SER A O 1
ATOM 1876 N N . PRO A 1 225 ? -15.891 -3.535 1.246 1 96.38 225 PRO A N 1
ATOM 1877 C CA . PRO A 1 225 ? -15.156 -3.02 0.09 1 96.38 225 PRO A CA 1
ATOM 1878 C C . PRO A 1 225 ? -15.133 -1.493 0.038 1 96.38 225 PRO A C 1
ATOM 1880 O O . PRO A 1 225 ? -16.141 -0.847 0.353 1 96.38 225 PRO A O 1
ATOM 1883 N N . THR A 1 226 ? -14.008 -0.948 -0.222 1 98.19 226 THR A N 1
ATOM 1884 C CA . THR A 1 226 ? -13.852 0.486 -0.436 1 98.19 226 THR A CA 1
ATOM 1885 C C . THR A 1 226 ? -13.953 0.826 -1.92 1 98.19 226 THR A C 1
ATOM 1887 O O . THR A 1 226 ? -13.023 0.562 -2.688 1 98.19 226 THR A O 1
ATOM 1890 N N . TYR A 1 227 ? -14.992 1.441 -2.277 1 96.62 227 TYR A N 1
ATOM 1891 C CA . TYR A 1 227 ? -15.188 1.749 -3.689 1 96.62 227 TYR A CA 1
ATOM 1892 C C . TYR A 1 227 ? -14.367 2.965 -4.102 1 96.62 227 TYR A C 1
ATOM 1894 O O . TYR A 1 227 ? -14.125 3.865 -3.293 1 96.62 227 TYR A O 1
ATOM 1902 N N . ALA A 1 228 ? -13.992 2.982 -5.352 1 96.62 228 ALA A N 1
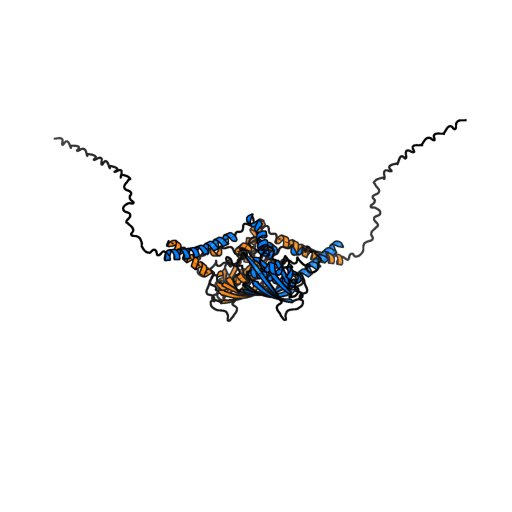ATOM 1903 C CA . ALA A 1 228 ? -13.133 4.035 -5.895 1 96.62 228 ALA A CA 1
ATOM 1904 C C . ALA A 1 228 ? -13.945 5.262 -6.285 1 96.62 228 ALA A C 1
ATOM 1906 O O . ALA A 1 228 ? -15.18 5.234 -6.242 1 96.62 228 ALA A O 1
ATOM 1907 N N . ASN A 1 229 ? -13.18 6.285 -6.621 1 95.06 229 ASN A N 1
ATOM 1908 C CA . ASN A 1 229 ? -13.703 7.562 -7.094 1 95.06 229 ASN A CA 1
ATOM 1909 C C . ASN A 1 229 ? -14.664 8.18 -6.086 1 95.06 229 ASN A C 1
ATOM 1911 O O . ASN A 1 229 ? -15.781 8.562 -6.441 1 95.06 229 ASN A O 1
ATOM 1915 N N . GLN A 1 230 ? -14.281 8.188 -4.914 1 96.94 230 GLN A N 1
ATOM 1916 C CA . GLN A 1 230 ? -15.016 8.828 -3.83 1 96.94 230 GLN A CA 1
ATOM 1917 C C . GLN A 1 230 ? -14.062 9.398 -2.781 1 96.94 230 GLN A C 1
ATOM 1919 O O . GLN A 1 230 ? -12.859 9.125 -2.814 1 96.94 230 GLN A O 1
ATOM 1924 N N . PHE A 1 231 ? -14.625 10.211 -1.957 1 97.94 231 PHE A N 1
ATOM 1925 C CA . PHE A 1 231 ? -13.875 10.727 -0.822 1 97.94 231 PHE A CA 1
ATOM 1926 C C . PHE A 1 231 ? -13.922 9.758 0.351 1 97.94 231 PHE A C 1
ATOM 1928 O O . PHE A 1 231 ? -14.977 9.188 0.651 1 97.94 231 PHE A O 1
ATOM 1935 N N . LEU A 1 232 ? -12.82 9.539 0.892 1 98.62 232 LEU A N 1
ATOM 1936 C CA . LEU A 1 232 ? -12.648 8.695 2.072 1 98.62 232 LEU A CA 1
ATOM 1937 C C . LEU A 1 232 ? -12.289 9.539 3.293 1 98.62 232 LEU A C 1
ATOM 1939 O O . LEU A 1 232 ? -11.555 10.523 3.18 1 98.62 232 LEU A O 1
ATOM 1943 N N . VAL A 1 233 ? -12.812 9.156 4.418 1 98.62 233 VAL A N 1
ATOM 1944 C CA . VAL A 1 233 ? -12.578 9.867 5.668 1 98.62 233 VAL A CA 1
ATOM 1945 C C . VAL A 1 233 ? -11.875 8.938 6.664 1 98.62 233 VAL A C 1
ATOM 1947 O O . VAL A 1 233 ? -12.383 7.859 6.973 1 98.62 233 VAL A O 1
ATOM 1950 N N . ILE A 1 234 ? -10.727 9.336 7.109 1 98.62 234 ILE A N 1
ATOM 1951 C CA . ILE A 1 234 ? -9.984 8.562 8.102 1 98.62 234 ILE A CA 1
ATOM 1952 C C . ILE A 1 234 ? -9.953 9.32 9.43 1 98.62 234 ILE A C 1
ATOM 1954 O O . ILE A 1 234 ? -9.414 10.422 9.508 1 98.62 234 ILE A O 1
ATOM 1958 N N . LYS A 1 235 ? -10.5 8.742 10.414 1 98.69 235 LYS A N 1
ATOM 1959 C CA . LYS A 1 235 ? -10.5 9.297 11.766 1 98.69 235 LYS A CA 1
ATOM 1960 C C . LYS A 1 235 ? -9.492 8.562 12.656 1 98.69 235 LYS A C 1
ATOM 1962 O O . LYS A 1 235 ? -9.523 7.332 12.742 1 98.69 235 LYS A O 1
ATOM 1967 N N . THR A 1 236 ? -8.633 9.297 13.273 1 98.38 236 THR A N 1
ATOM 1968 C CA . THR A 1 236 ? -7.531 8.711 14.023 1 98.38 236 THR A CA 1
ATOM 1969 C C . THR A 1 236 ? -7.492 9.266 15.445 1 98.38 236 THR A C 1
ATOM 1971 O O . THR A 1 236 ? -7.695 10.461 15.656 1 98.38 236 THR A O 1
ATOM 1974 N N . LYS A 1 237 ? -7.191 8.445 16.391 1 98.19 237 LYS A N 1
ATOM 1975 C CA . LYS A 1 237 ? -7.008 8.844 17.781 1 98.19 237 LYS A CA 1
ATOM 1976 C C . LYS A 1 237 ? -5.984 7.953 18.484 1 98.19 237 LYS A C 1
ATOM 1978 O O . LYS A 1 237 ? -5.656 6.871 17.984 1 98.19 237 LYS A O 1
ATOM 1983 N N . MET A 1 238 ? -5.512 8.406 19.562 1 97.56 238 MET A N 1
ATOM 1984 C CA . MET A 1 238 ? -4.578 7.613 20.344 1 97.56 238 MET A CA 1
ATOM 1985 C C . MET A 1 238 ? -5.297 6.469 21.047 1 97.56 238 MET A C 1
ATOM 1987 O O . MET A 1 238 ? -6.391 6.652 21.594 1 97.56 238 MET A O 1
ATOM 1991 N N . LYS A 1 239 ? -4.723 5.34 20.969 1 97.06 239 LYS A N 1
ATOM 1992 C CA . LYS A 1 239 ? -5.195 4.172 21.703 1 97.06 239 LYS A CA 1
ATOM 1993 C C . LYS A 1 239 ? -4.402 3.975 22.984 1 97.06 239 LYS A C 1
ATOM 1995 O O . LYS A 1 239 ? -3.17 4.023 22.984 1 97.06 239 LYS A O 1
ATOM 2000 N N . GLU A 1 240 ? -5.086 3.729 24.078 1 94.25 240 GLU A N 1
ATOM 2001 C CA . GLU A 1 240 ? -4.395 3.469 25.344 1 94.25 240 GLU A CA 1
ATOM 2002 C C . GLU A 1 240 ? -3.562 2.193 25.25 1 94.25 240 GLU A C 1
ATOM 2004 O O . GLU A 1 240 ? -4.051 1.151 24.812 1 94.25 240 GLU A O 1
ATOM 2009 N N . SER A 1 241 ? -2.322 2.393 25.578 1 94.62 241 SER A N 1
ATOM 2010 C CA . SER A 1 241 ? -1.393 1.269 25.516 1 94.62 241 SER A CA 1
ATOM 2011 C C . SER A 1 241 ? -0.201 1.495 26.438 1 94.62 241 SER A C 1
ATOM 2013 O O . SER A 1 241 ? 0.257 2.629 26.609 1 94.62 241 SER A O 1
ATOM 2015 N N . GLU A 1 242 ? 0.299 0.392 26.953 1 94.38 242 GLU A N 1
ATOM 2016 C CA . GLU A 1 242 ? 1.497 0.462 27.781 1 94.38 242 GLU A CA 1
ATOM 2017 C C . GLU A 1 242 ? 2.721 0.853 26.953 1 94.38 242 GLU A C 1
ATOM 2019 O O . GLU A 1 242 ? 3.738 1.274 27.516 1 94.38 242 GLU A O 1
ATOM 2024 N N . LYS A 1 243 ? 2.619 0.777 25.672 1 92.69 243 LYS A N 1
ATOM 2025 C CA . LYS A 1 243 ? 3.742 1.053 24.781 1 92.69 243 LYS A CA 1
ATOM 2026 C C . LYS A 1 243 ? 3.906 2.553 24.547 1 92.69 243 LYS A C 1
ATOM 2028 O O . LYS A 1 243 ? 4.926 2.998 24.031 1 92.69 243 LYS A O 1
ATOM 2033 N N . ASN A 1 244 ? 2.928 3.252 24.922 1 94.56 244 ASN A N 1
ATOM 2034 C CA . ASN A 1 244 ? 2.99 4.695 24.719 1 94.56 244 ASN A CA 1
ATOM 2035 C C . ASN A 1 244 ? 4.031 5.344 25.625 1 94.56 244 ASN A C 1
ATOM 2037 O O . ASN A 1 244 ? 4.031 5.125 26.828 1 94.56 244 ASN A O 1
ATOM 2041 N N . ASP A 1 245 ? 4.859 6.016 25.047 1 92.12 245 ASP A N 1
ATOM 2042 C CA . ASP A 1 245 ? 5.828 6.863 25.75 1 92.12 245 ASP A CA 1
ATOM 2043 C C . ASP A 1 245 ? 6.199 8.078 24.891 1 92.12 245 ASP A C 1
ATOM 2045 O O . ASP A 1 245 ? 5.434 8.492 24.016 1 92.12 245 ASP A O 1
ATOM 2049 N N . LYS A 1 246 ? 7.258 8.656 25.188 1 88.81 246 LYS A N 1
ATOM 2050 C CA . LYS A 1 246 ? 7.617 9.875 24.484 1 88.81 246 LYS A CA 1
ATOM 2051 C C . LYS A 1 246 ? 8.062 9.57 23.047 1 88.81 246 LYS A C 1
ATOM 2053 O O . LYS A 1 246 ? 7.949 10.422 22.172 1 88.81 246 LYS A O 1
ATOM 2058 N N . LYS A 1 247 ? 8.531 8.359 22.875 1 93.94 247 LYS A N 1
ATOM 2059 C CA . LYS A 1 247 ? 9.094 8.039 21.562 1 93.94 247 LYS A CA 1
ATOM 2060 C C . LYS A 1 247 ? 8.203 7.055 20.812 1 93.94 247 LYS A C 1
ATOM 2062 O O . LYS A 1 247 ? 8.469 6.73 19.656 1 93.94 247 LYS A O 1
ATOM 2067 N N . SER A 1 248 ? 7.215 6.531 21.484 1 96.75 248 SER A N 1
ATOM 2068 C CA . SER A 1 248 ? 6.316 5.566 20.859 1 96.75 248 SER A CA 1
ATOM 2069 C C . SER A 1 248 ? 4.855 5.918 21.125 1 96.75 248 SER A C 1
ATOM 2071 O O . SER A 1 248 ? 4.512 6.367 22.219 1 96.75 248 SER A O 1
ATOM 2073 N N . ILE A 1 249 ? 4.039 5.676 20.156 1 97.88 249 ILE A N 1
ATOM 2074 C CA . ILE A 1 249 ? 2.619 5.973 20.297 1 97.88 249 ILE A CA 1
ATOM 2075 C C . ILE A 1 249 ? 1.792 4.93 19.562 1 97.88 249 ILE A C 1
ATOM 2077 O O . ILE A 1 249 ? 2.156 4.512 18.453 1 97.88 249 ILE A O 1
ATOM 2081 N N . VAL A 1 250 ? 0.735 4.465 20.172 1 98.62 250 VAL A N 1
ATOM 2082 C CA . VAL A 1 250 ? -0.231 3.584 19.531 1 98.62 250 VAL A CA 1
ATOM 2083 C C . VAL A 1 250 ? -1.457 4.391 19.094 1 98.62 250 VAL A C 1
ATOM 2085 O O . VAL A 1 250 ? -2.092 5.051 19.922 1 98.62 250 VAL A O 1
ATOM 2088 N N . LEU A 1 251 ? -1.744 4.324 17.828 1 98.69 251 LEU A N 1
ATOM 2089 C CA . LEU A 1 251 ? -2.887 5.035 17.266 1 98.69 251 LEU A CA 1
ATOM 2090 C C . LEU A 1 251 ? -3.896 4.059 16.672 1 98.69 251 LEU A C 1
ATOM 2092 O O . LEU A 1 251 ? -3.529 2.959 16.25 1 98.69 251 LEU A O 1
ATOM 2096 N N . GLU A 1 252 ? -5.109 4.438 16.672 1 98.81 252 GLU A N 1
ATOM 2097 C CA . GLU A 1 252 ? -6.176 3.697 16 1 98.81 252 GLU A CA 1
ATOM 2098 C C . GLU A 1 252 ? -6.918 4.586 15.008 1 98.81 252 GLU A C 1
ATOM 2100 O O . GLU A 1 252 ? -7.086 5.785 15.242 1 98.81 252 GLU A O 1
ATOM 2105 N N . SER A 1 253 ? -7.305 4.012 13.914 1 98.81 253 SER A N 1
ATOM 2106 C CA . SER A 1 253 ? -8.008 4.746 12.867 1 98.81 253 SER A CA 1
ATOM 2107 C C . SER A 1 253 ? -9.219 3.967 12.367 1 98.81 253 SER A C 1
ATOM 2109 O O . SER A 1 253 ? -9.219 2.734 12.367 1 98.81 253 SER A O 1
ATOM 2111 N N . VAL A 1 254 ? -10.219 4.695 12 1 98.88 254 VAL A N 1
ATOM 2112 C CA . VAL A 1 254 ? -11.383 4.18 11.289 1 98.88 254 VAL A CA 1
ATOM 2113 C C . VAL A 1 254 ? -11.516 4.887 9.938 1 98.88 254 VAL A C 1
ATOM 2115 O O . VAL A 1 254 ? -11.523 6.117 9.875 1 98.88 254 VAL A O 1
ATOM 2118 N N . LEU A 1 255 ? -11.508 4.102 8.883 1 98.88 255 LEU A N 1
ATOM 2119 C CA . LEU A 1 255 ? -11.758 4.625 7.543 1 98.88 255 LEU A CA 1
ATOM 2120 C C . LEU A 1 255 ? -13.227 4.469 7.16 1 98.88 255 LEU A C 1
ATOM 2122 O O . LEU A 1 255 ? -13.773 3.365 7.215 1 98.88 255 LEU A O 1
ATOM 2126 N N . GLU A 1 256 ? -13.82 5.566 6.754 1 98.88 256 GLU A N 1
ATOM 2127 C CA . GLU A 1 256 ? -15.227 5.617 6.383 1 98.88 256 GLU A CA 1
ATOM 2128 C C . GLU A 1 256 ? -15.414 6.23 5 1 98.88 256 GLU A C 1
ATOM 2130 O O . GLU A 1 256 ? -14.539 6.945 4.508 1 98.88 256 GLU A O 1
ATOM 2135 N N . ASP A 1 257 ? -16.531 5.871 4.422 1 97.38 257 ASP A N 1
ATOM 2136 C CA . ASP A 1 257 ? -16.922 6.656 3.252 1 97.38 257 ASP A CA 1
ATOM 2137 C C . ASP A 1 257 ? -17.531 7.988 3.66 1 97.38 257 ASP A C 1
ATOM 2139 O O . ASP A 1 257 ? -17.641 8.289 4.848 1 97.38 257 ASP A O 1
ATOM 2143 N N . ALA A 1 258 ? -17.891 8.828 2.746 1 94.62 258 ALA A N 1
ATOM 2144 C CA . ALA A 1 258 ? -18.375 10.18 3.02 1 94.62 258 ALA A CA 1
ATOM 2145 C C . ALA A 1 258 ? -19.719 10.156 3.742 1 94.62 258 ALA A C 1
ATOM 2147 O O . ALA A 1 258 ? -20.125 11.156 4.336 1 94.62 258 ALA A O 1
ATOM 2148 N N . LYS A 1 259 ? -20.375 9.039 3.684 1 94.81 259 LYS A N 1
ATOM 2149 C CA . LYS A 1 259 ? -21.688 8.914 4.328 1 94.81 259 LYS A CA 1
ATOM 2150 C C . LYS A 1 259 ? -21.547 8.328 5.73 1 94.81 259 LYS A C 1
ATOM 2152 O O . LYS A 1 259 ? -22.547 8.172 6.441 1 94.81 259 LYS A O 1
ATOM 2157 N N . GLY A 1 260 ? -20.375 7.934 6.113 1 96.5 260 GLY A N 1
ATOM 2158 C CA . GLY A 1 260 ? -20.141 7.52 7.488 1 96.5 260 GLY A CA 1
ATOM 2159 C C . GLY A 1 260 ? -20.094 6.012 7.656 1 96.5 260 GLY A C 1
ATOM 2160 O O . GLY A 1 260 ? -19.984 5.512 8.781 1 96.5 260 GLY A O 1
ATOM 2161 N N . LYS A 1 261 ? -20.188 5.262 6.555 1 97.94 261 LYS A N 1
ATOM 2162 C CA . LYS A 1 261 ? -20.078 3.809 6.652 1 97.94 261 LYS A CA 1
ATOM 2163 C C . LYS A 1 261 ? -18.641 3.375 6.941 1 97.94 261 LYS A C 1
ATOM 2165 O O . LYS A 1 261 ? -17.719 3.754 6.227 1 97.94 261 LYS A O 1
ATOM 2170 N N . VAL A 1 262 ? -18.516 2.557 7.965 1 98.81 262 VAL A N 1
ATOM 2171 C CA . VAL A 1 262 ? -17.188 2.062 8.328 1 98.81 262 VAL A CA 1
ATOM 2172 C C . VAL A 1 262 ? -16.719 1.04 7.301 1 98.81 262 VAL A C 1
ATOM 2174 O O . VAL A 1 262 ? -17.422 0.07 7.008 1 98.81 262 VAL A O 1
ATOM 2177 N N . LEU A 1 263 ? -15.57 1.267 6.746 1 98.81 263 LEU A N 1
ATOM 2178 C CA . LEU A 1 263 ? -15 0.398 5.715 1 98.81 263 LEU A CA 1
ATOM 2179 C C . LEU A 1 263 ? -13.812 -0.387 6.262 1 98.81 263 LEU A C 1
ATOM 2181 O O . LEU A 1 263 ? -13.633 -1.559 5.922 1 98.81 263 LEU A O 1
ATOM 2185 N N . VAL A 1 264 ? -12.992 0.226 7.09 1 98.94 264 VAL A N 1
ATOM 2186 C CA . VAL A 1 264 ? -11.758 -0.363 7.582 1 98.94 264 VAL A CA 1
ATOM 2187 C C . VAL A 1 264 ? -11.492 0.1 9.016 1 98.94 264 VAL A C 1
ATOM 2189 O O . VAL A 1 264 ? -11.742 1.261 9.352 1 98.94 264 VAL A O 1
ATOM 2192 N N . LYS A 1 265 ? -11.031 -0.753 9.859 1 98.94 265 LYS A N 1
ATOM 2193 C CA . LYS A 1 265 ? -10.477 -0.432 11.172 1 98.94 265 LYS A CA 1
ATOM 2194 C C . LYS A 1 265 ? -9 -0.82 11.258 1 98.94 265 LYS A C 1
ATOM 2196 O O . LYS A 1 265 ? -8.594 -1.854 10.727 1 98.94 265 LYS A O 1
ATOM 2201 N N . SER A 1 266 ? -8.258 0.007 11.922 1 98.94 266 SER A N 1
ATOM 2202 C CA . SER A 1 266 ? -6.824 -0.256 11.953 1 98.94 266 SER A CA 1
ATOM 2203 C C . SER A 1 266 ? -6.184 0.311 13.219 1 98.94 266 SER A C 1
ATOM 2205 O O . SER A 1 266 ? -6.719 1.24 13.828 1 98.94 266 SER A O 1
ATOM 2207 N N . ASP A 1 267 ? -5.094 -0.223 13.602 1 98.69 267 ASP A N 1
ATOM 2208 C CA . ASP A 1 267 ? -4.234 0.344 14.633 1 98.69 267 ASP A CA 1
ATOM 2209 C C . ASP A 1 267 ? -2.758 0.158 14.289 1 98.69 267 ASP A C 1
ATOM 2211 O O . ASP A 1 267 ? -2.41 -0.713 13.484 1 98.69 267 ASP A O 1
ATOM 2215 N N . ALA A 1 268 ? -1.943 0.963 14.828 1 98.81 268 ALA A N 1
ATOM 2216 C CA . ALA A 1 268 ? -0.519 0.932 14.508 1 98.81 268 ALA A CA 1
ATOM 2217 C C . ALA A 1 268 ? 0.321 1.41 15.688 1 98.81 268 ALA A C 1
ATOM 2219 O O . ALA A 1 268 ? -0.101 2.293 16.438 1 98.81 268 ALA A O 1
ATOM 2220 N N . LEU A 1 269 ? 1.444 0.797 15.852 1 98.81 269 LEU A N 1
ATOM 2221 C CA . LEU A 1 269 ? 2.492 1.271 16.75 1 98.81 269 LEU A CA 1
ATOM 2222 C C . LEU A 1 269 ? 3.547 2.062 15.984 1 98.81 269 LEU A C 1
ATOM 2224 O O . LEU A 1 269 ? 4.125 1.559 15.016 1 98.81 269 LEU A O 1
ATOM 2228 N N . LEU A 1 270 ? 3.727 3.258 16.359 1 98.19 270 LEU A N 1
ATOM 2229 C CA . LEU A 1 270 ? 4.73 4.102 15.727 1 98.19 270 LEU A CA 1
ATOM 2230 C C . LEU A 1 270 ? 5.863 4.426 16.703 1 98.19 270 LEU A C 1
ATOM 2232 O O . LEU A 1 270 ? 5.629 4.598 17.891 1 98.19 270 LEU A O 1
ATOM 2236 N N . HIS A 1 271 ? 7.02 4.582 16.094 1 97.56 271 HIS A N 1
ATOM 2237 C CA . HIS A 1 271 ? 8.219 4.875 16.875 1 97.56 271 HIS A CA 1
ATOM 2238 C C . HIS A 1 271 ? 8.992 6.039 16.266 1 97.56 271 HIS A C 1
ATOM 2240 O O . HIS A 1 271 ? 9.219 6.074 15.047 1 97.56 271 HIS A O 1
ATOM 2246 N N . ASP A 1 272 ? 9.328 6.973 17.094 1 96.12 272 ASP A N 1
ATOM 2247 C CA . ASP A 1 272 ? 10.148 8.102 16.688 1 96.12 272 ASP A CA 1
ATOM 2248 C C . ASP A 1 272 ? 11.609 7.688 16.516 1 96.12 272 ASP A C 1
ATOM 2250 O O . ASP A 1 272 ? 12.336 7.512 17.5 1 96.12 272 ASP A O 1
ATOM 2254 N N . THR A 1 273 ? 12.109 7.602 15.297 1 93.69 273 THR A N 1
ATOM 2255 C CA . THR A 1 273 ? 13.477 7.191 14.992 1 93.69 273 THR A CA 1
ATOM 2256 C C . THR A 1 273 ? 14.398 8.406 14.922 1 93.69 273 THR A C 1
ATOM 2258 O O . THR A 1 273 ? 15.625 8.258 14.969 1 93.69 273 THR A O 1
ATOM 2261 N N . GLY A 1 274 ? 13.773 9.594 14.742 1 91.44 274 GLY A N 1
ATOM 2262 C CA . GLY A 1 274 ? 14.547 10.812 14.609 1 91.44 274 GLY A CA 1
ATOM 2263 C C . GLY A 1 274 ? 15.227 10.938 13.258 1 91.44 274 GLY A C 1
ATOM 2264 O O . GLY A 1 274 ? 16.156 11.727 13.102 1 91.44 274 GLY A O 1
ATOM 2265 N N . ARG A 1 275 ? 14.828 10.211 12.336 1 87.81 275 ARG A N 1
ATOM 2266 C CA . ARG A 1 275 ? 15.492 10.148 11.039 1 87.81 275 ARG A CA 1
ATOM 2267 C C . ARG A 1 275 ? 15.477 11.516 10.352 1 87.81 275 ARG A C 1
ATOM 2269 O O . ARG A 1 275 ? 16.516 11.984 9.875 1 87.81 275 ARG A O 1
ATOM 2276 N N . ALA A 1 276 ? 14.352 12.102 10.219 1 85.44 276 ALA A N 1
ATOM 2277 C CA . ALA A 1 276 ? 14.234 13.398 9.562 1 85.44 276 ALA A CA 1
ATOM 2278 C C . ALA A 1 276 ? 14.984 14.477 10.344 1 85.44 276 ALA A C 1
ATOM 2280 O O . ALA A 1 276 ? 15.672 15.312 9.758 1 85.44 276 ALA A O 1
ATOM 2281 N N . THR A 1 277 ? 14.844 14.438 11.617 1 86.94 277 THR A N 1
ATOM 2282 C CA . THR A 1 277 ? 15.531 15.391 12.484 1 86.94 277 THR A CA 1
ATOM 2283 C C . THR A 1 277 ? 17.047 15.297 12.297 1 86.94 277 THR A C 1
ATOM 2285 O O . THR A 1 277 ? 17.719 16.312 12.164 1 86.94 277 THR A O 1
ATOM 2288 N N . ASN A 1 278 ? 17.531 14.109 12.281 1 87.75 278 ASN A N 1
ATOM 2289 C CA . ASN A 1 278 ? 18.969 13.898 12.109 1 87.75 278 ASN A CA 1
ATOM 2290 C C . ASN A 1 278 ? 19.438 14.352 10.734 1 87.75 278 ASN A C 1
ATOM 2292 O O . ASN A 1 278 ? 20.547 14.875 10.594 1 87.75 278 ASN A O 1
ATOM 2296 N N . ARG A 1 279 ? 18.656 14.156 9.805 1 80.81 279 ARG A N 1
ATOM 2297 C CA . ARG A 1 279 ? 19 14.594 8.453 1 80.81 279 ARG A CA 1
ATOM 2298 C C . ARG A 1 279 ? 19.094 16.109 8.375 1 80.81 279 ARG A C 1
ATOM 2300 O O . ARG A 1 279 ? 20 16.656 7.738 1 80.81 279 ARG A O 1
ATOM 2307 N N . ILE A 1 280 ? 18.188 16.812 8.961 1 80.81 280 ILE A N 1
ATOM 2308 C CA . ILE A 1 280 ? 18.172 18.281 8.961 1 80.81 280 ILE A CA 1
ATOM 2309 C C . ILE A 1 280 ? 19.391 18.797 9.695 1 80.81 280 ILE A C 1
ATOM 2311 O O . ILE A 1 280 ? 20.047 19.75 9.234 1 80.81 280 ILE A O 1
ATOM 2315 N N . LYS A 1 281 ? 19.688 18.219 10.781 1 82.75 281 LYS A N 1
ATOM 2316 C CA . LYS A 1 281 ? 20.859 18.625 11.547 1 82.75 281 LYS A CA 1
ATOM 2317 C C . LYS A 1 281 ? 22.125 18.438 10.727 1 82.75 281 LYS A C 1
ATOM 2319 O O . LYS A 1 281 ? 23.031 19.281 10.773 1 82.75 281 LYS A O 1
ATOM 2324 N N . ALA A 1 282 ? 22.141 17.359 10.062 1 80.5 282 ALA A N 1
ATOM 2325 C CA . ALA A 1 282 ? 23.312 17.078 9.234 1 80.5 282 ALA A CA 1
ATOM 2326 C C . ALA A 1 282 ? 23.469 18.125 8.133 1 80.5 282 ALA A C 1
ATOM 2328 O O . ALA A 1 282 ? 24.578 18.578 7.836 1 80.5 282 ALA A O 1
ATOM 2329 N N . LYS A 1 283 ? 22.422 18.547 7.57 1 76.38 283 LYS A N 1
ATOM 2330 C CA . LYS A 1 283 ? 22.453 19.562 6.508 1 76.38 283 LYS A CA 1
ATOM 2331 C C . LYS A 1 283 ? 22.875 20.922 7.047 1 76.38 283 LYS A C 1
ATOM 2333 O O . LYS A 1 283 ? 23.594 21.656 6.375 1 76.38 283 LYS A O 1
ATOM 2338 N N . GLU A 1 284 ? 22.375 21.234 8.211 1 79 284 GLU A N 1
ATOM 2339 C CA . GLU A 1 284 ? 22.734 22.516 8.836 1 79 284 GLU A CA 1
ATOM 2340 C C . GLU A 1 284 ? 24.219 22.562 9.172 1 79 284 GLU A C 1
ATOM 2342 O O . GLU A 1 284 ? 24.875 23.594 9.008 1 79 284 GLU A O 1
ATOM 2347 N N . ARG A 1 285 ? 24.672 21.453 9.594 1 79.38 285 ARG A N 1
ATOM 2348 C CA . ARG A 1 285 ? 26.094 21.391 9.906 1 79.38 285 ARG A CA 1
ATOM 2349 C C . ARG A 1 285 ? 26.953 21.562 8.656 1 79.38 285 ARG A C 1
ATOM 2351 O O . ARG A 1 285 ? 27.984 22.234 8.688 1 79.38 285 ARG A O 1
ATOM 2358 N N . GLU A 1 286 ? 26.484 21.016 7.672 1 74.12 286 GLU A N 1
ATOM 2359 C CA . GLU A 1 286 ? 27.203 21.125 6.402 1 74.12 286 GLU A CA 1
ATOM 2360 C C . GLU A 1 286 ? 27.172 22.562 5.891 1 74.12 286 GLU A C 1
ATOM 2362 O O . GLU A 1 286 ? 28.188 23.078 5.398 1 74.12 286 GLU A O 1
ATOM 2367 N N . SER A 1 287 ? 26.094 23.188 5.953 1 71.56 287 SER A N 1
ATOM 2368 C CA . SER A 1 287 ? 25.953 24.562 5.488 1 71.56 287 SER A CA 1
ATOM 2369 C C . SER A 1 287 ? 26.844 25.5 6.305 1 71.56 287 SER A C 1
ATOM 2371 O O . SER A 1 287 ? 27.422 26.453 5.758 1 71.56 287 SER A O 1
ATOM 2373 N N . LYS A 1 288 ? 26.953 25.297 7.516 1 71.25 288 LYS A N 1
ATOM 2374 C CA . LYS A 1 288 ? 27.797 26.125 8.375 1 71.25 288 LYS A CA 1
ATOM 2375 C C . LYS A 1 288 ? 29.266 25.938 8.055 1 71.25 288 LYS A C 1
ATOM 2377 O O . LYS A 1 288 ? 30.047 26.891 8.07 1 71.25 288 LYS A O 1
ATOM 2382 N N . TRP A 1 289 ? 29.562 24.672 7.77 1 68.94 289 TRP A N 1
ATOM 2383 C CA . TRP A 1 289 ? 30.938 24.359 7.426 1 68.94 289 TRP A CA 1
ATOM 2384 C C . TRP A 1 289 ? 31.359 25.062 6.141 1 68.94 289 TRP A C 1
ATOM 2386 O O . TRP A 1 289 ? 32.469 25.578 6.043 1 68.94 289 TRP A O 1
ATOM 2396 N N . TRP A 1 290 ? 30.453 25.109 5.223 1 64.44 290 TRP A N 1
ATOM 2397 C CA . TRP A 1 290 ? 30.75 25.766 3.957 1 64.44 290 TRP A CA 1
ATOM 2398 C C . TRP A 1 290 ? 30.875 27.266 4.145 1 64.44 290 TRP A C 1
ATOM 2400 O O . TRP A 1 290 ? 31.672 27.922 3.453 1 64.44 290 TRP A O 1
ATOM 2410 N N . LYS A 1 291 ? 30.219 27.844 5.039 1 64.62 291 LYS A N 1
ATOM 2411 C CA . LYS A 1 291 ? 30.281 29.281 5.277 1 64.62 291 LYS A CA 1
ATOM 2412 C C . LYS A 1 291 ? 31.594 29.672 5.957 1 64.62 291 LYS A C 1
ATOM 2414 O O . LYS A 1 291 ? 32.094 30.766 5.762 1 64.62 291 LYS A O 1
ATOM 2419 N N . VAL A 1 292 ? 32.062 28.766 6.695 1 65.12 292 VAL A N 1
ATOM 2420 C CA . VAL A 1 292 ? 33.312 29.047 7.422 1 65.12 292 VAL A CA 1
ATOM 2421 C C . VAL A 1 292 ? 34.5 28.875 6.496 1 65.12 292 VAL A C 1
ATOM 2423 O O . VAL A 1 292 ? 35.5 29.594 6.621 1 65.12 292 VAL A O 1
ATOM 2426 N N . TRP A 1 293 ? 34.344 28 5.504 1 56.16 293 TRP A N 1
ATOM 2427 C CA . TRP A 1 293 ? 35.469 27.828 4.586 1 56.16 293 TRP A CA 1
ATOM 2428 C C . TRP A 1 293 ? 35.281 28.688 3.342 1 56.16 293 TRP A C 1
ATOM 2430 O O . T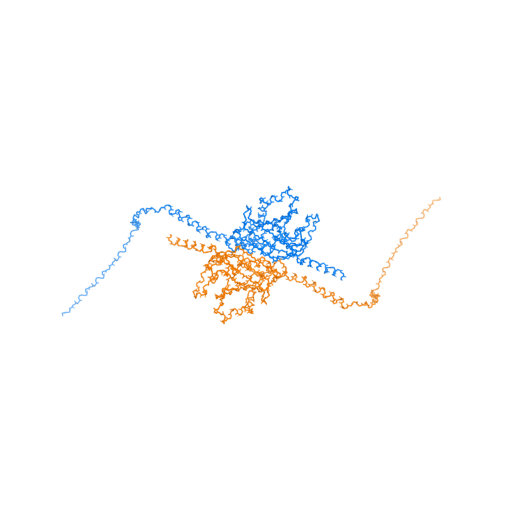RP A 1 293 ? 36.25 29.25 2.832 1 56.16 293 TRP A O 1
ATOM 2440 N N . MET B 1 1 ? 39.812 116.938 -10.141 1 26.84 1 MET B N 1
ATOM 2441 C CA . MET B 1 1 ? 40.875 116 -9.68 1 26.84 1 MET B CA 1
ATOM 2442 C C . MET B 1 1 ? 40.344 114.625 -9.531 1 26.84 1 MET B C 1
ATOM 2444 O O . MET B 1 1 ? 39.719 114.25 -8.516 1 26.84 1 MET B O 1
ATOM 2448 N N . PHE B 1 2 ? 39.688 114.062 -10.57 1 30.28 2 PHE B N 1
ATOM 2449 C CA . PHE B 1 2 ? 38.844 112.938 -11.008 1 30.28 2 PHE B CA 1
ATOM 2450 C C . PHE B 1 2 ? 39.531 111.625 -10.797 1 30.28 2 PHE B C 1
ATOM 2452 O O . PHE B 1 2 ? 40.688 111.438 -11.172 1 30.28 2 PHE B O 1
ATOM 2459 N N . ALA B 1 3 ? 39.188 110.875 -9.695 1 27.92 3 ALA B N 1
ATOM 2460 C CA . ALA B 1 3 ? 39.594 109.688 -8.945 1 27.92 3 ALA B CA 1
ATOM 2461 C C . ALA B 1 3 ? 39.656 108.5 -9.859 1 27.92 3 ALA B C 1
ATOM 2463 O O . ALA B 1 3 ? 38.656 108.062 -10.391 1 27.92 3 ALA B O 1
ATOM 2464 N N . HIS B 1 4 ? 40.625 108.438 -10.781 1 29.59 4 HIS B N 1
ATOM 2465 C CA . HIS B 1 4 ? 40.781 107.5 -11.867 1 29.59 4 HIS B CA 1
ATOM 2466 C C . HIS B 1 4 ? 40.844 106.062 -11.328 1 29.59 4 HIS B C 1
ATOM 2468 O O . HIS B 1 4 ? 41.656 105.75 -10.453 1 29.59 4 HIS B O 1
ATOM 2474 N N . THR B 1 5 ? 39.688 105.312 -11.125 1 30.47 5 THR B N 1
ATOM 2475 C CA . THR B 1 5 ? 39.344 104 -10.562 1 30.47 5 THR B CA 1
ATOM 2476 C C . THR B 1 5 ? 40.156 102.938 -11.266 1 30.47 5 THR B C 1
ATOM 2478 O O . THR B 1 5 ? 40.031 102.75 -12.477 1 30.47 5 THR B O 1
ATOM 2481 N N . ARG B 1 6 ? 41.438 102.625 -10.836 1 28.33 6 ARG B N 1
ATOM 2482 C CA . ARG B 1 6 ? 42.469 101.75 -11.367 1 28.33 6 ARG B CA 1
ATOM 2483 C C . ARG B 1 6 ? 42 100.312 -11.484 1 28.33 6 ARG B C 1
ATOM 2485 O O . ARG B 1 6 ? 41.594 99.75 -10.484 1 28.33 6 ARG B O 1
ATOM 2492 N N . LYS B 1 7 ? 41.344 99.875 -12.633 1 30.08 7 LYS B N 1
ATOM 2493 C CA . LYS B 1 7 ? 40.719 98.625 -13.016 1 30.08 7 LYS B CA 1
ATOM 2494 C C . LYS B 1 7 ? 41.688 97.438 -12.961 1 30.08 7 LYS B C 1
ATOM 2496 O O . LYS B 1 7 ? 42.719 97.5 -13.648 1 30.08 7 LYS B O 1
ATOM 2501 N N . ALA B 1 8 ? 42.031 96.875 -11.758 1 29.5 8 ALA B N 1
ATOM 2502 C CA . ALA B 1 8 ? 43.062 95.875 -11.484 1 29.5 8 ALA B CA 1
ATOM 2503 C C . ALA B 1 8 ? 42.844 94.625 -12.328 1 29.5 8 ALA B C 1
ATOM 2505 O O . ALA B 1 8 ? 41.719 94.125 -12.438 1 29.5 8 ALA B O 1
ATOM 2506 N N . PRO B 1 9 ? 43.688 94.312 -13.359 1 29.28 9 PRO B N 1
ATOM 2507 C CA . PRO B 1 9 ? 43.594 93.312 -14.391 1 29.28 9 PRO B CA 1
ATOM 2508 C C . PRO B 1 9 ? 43.531 91.875 -13.805 1 29.28 9 PRO B C 1
ATOM 2510 O O . PRO B 1 9 ? 44.156 91.625 -12.781 1 29.28 9 PRO B O 1
ATOM 2513 N N . LEU B 1 10 ? 42.375 91.188 -13.773 1 28.19 10 LEU B N 1
ATOM 2514 C CA . LEU B 1 10 ? 42.031 89.875 -13.258 1 28.19 10 LEU B CA 1
ATOM 2515 C C . LEU B 1 10 ? 42.906 88.75 -13.883 1 28.19 10 LEU B C 1
ATOM 2517 O O . LEU B 1 10 ? 42.906 88.562 -15.102 1 28.19 10 LEU B O 1
ATOM 2521 N N . ARG B 1 11 ? 44.188 88.5 -13.398 1 25.02 11 ARG B N 1
ATOM 2522 C CA . ARG B 1 11 ? 45.188 87.562 -13.836 1 25.02 11 ARG B CA 1
ATOM 2523 C C . ARG B 1 11 ? 44.625 86.125 -13.891 1 25.02 11 ARG B C 1
ATOM 2525 O O . ARG B 1 11 ? 44.094 85.625 -12.898 1 25.02 11 ARG B O 1
ATOM 2532 N N . LEU B 1 12 ? 44.125 85.625 -15.031 1 26.33 12 LEU B N 1
ATOM 2533 C CA . LEU B 1 12 ? 43.562 84.312 -15.414 1 26.33 12 LEU B CA 1
ATOM 2534 C C . LEU B 1 12 ? 44.562 83.188 -15.125 1 26.33 12 LEU B C 1
ATOM 2536 O O . LEU B 1 12 ? 45.625 83.125 -15.75 1 26.33 12 LEU B O 1
ATOM 2540 N N . VAL B 1 13 ? 44.906 82.875 -13.844 1 26.08 13 VAL B N 1
ATOM 2541 C CA . VAL B 1 13 ? 45.938 81.875 -13.453 1 26.08 13 VAL B CA 1
ATOM 2542 C C . VAL B 1 13 ? 45.625 80.5 -14.062 1 26.08 13 VAL B C 1
ATOM 2544 O O . VAL B 1 13 ? 44.562 79.938 -13.773 1 26.08 13 VAL B O 1
ATOM 2547 N N . ARG B 1 14 ? 46 80.25 -15.305 1 24.69 14 ARG B N 1
ATOM 2548 C CA . ARG B 1 14 ? 45.844 79 -16.094 1 24.69 14 ARG B CA 1
ATOM 2549 C C . ARG B 1 14 ? 46.5 77.812 -15.383 1 24.69 14 ARG B C 1
ATOM 2551 O O . ARG B 1 14 ? 47.719 77.812 -15.195 1 24.69 14 ARG B O 1
ATOM 2558 N N . PHE B 1 15 ? 45.938 77.312 -14.273 1 24.53 15 PHE B N 1
ATOM 2559 C CA . PHE B 1 15 ? 46.531 76.188 -13.508 1 24.53 15 PHE B CA 1
ATOM 2560 C C . PHE B 1 15 ? 46.719 74.938 -14.398 1 24.53 15 PHE B C 1
ATOM 2562 O O . PHE B 1 15 ? 45.781 74.375 -14.891 1 24.53 15 PHE B O 1
ATOM 2569 N N . CYS B 1 16 ? 47.781 74.875 -15.219 1 24.23 16 CYS B N 1
ATOM 2570 C CA . CYS B 1 16 ? 48.156 73.75 -16.078 1 24.23 16 CYS B CA 1
ATOM 2571 C C . CYS B 1 16 ? 48.344 72.5 -15.258 1 24.23 16 CYS B C 1
ATOM 2573 O O . CYS B 1 16 ? 49.25 72.438 -14.398 1 24.23 16 CYS B O 1
ATOM 2575 N N . ARG B 1 17 ? 47.312 71.812 -14.852 1 25.23 17 ARG B N 1
ATOM 2576 C CA . ARG B 1 17 ? 47.344 70.562 -14.07 1 25.23 17 ARG B CA 1
ATOM 2577 C C . ARG B 1 17 ? 48.188 69.5 -14.758 1 25.23 17 ARG B C 1
ATOM 2579 O O . ARG B 1 17 ? 47.906 69.125 -15.898 1 25.23 17 ARG B O 1
ATOM 2586 N N . SER B 1 18 ? 49.531 69.438 -14.586 1 24 18 SER B N 1
ATOM 2587 C CA . SER B 1 18 ? 50.5 68.5 -15.141 1 24 18 SER B CA 1
ATOM 2588 C C . SER B 1 18 ? 50.094 67.062 -14.836 1 24 18 SER B C 1
ATOM 2590 O O . SER B 1 18 ? 49.75 66.75 -13.688 1 24 18 SER B O 1
ATOM 2592 N N . TYR B 1 19 ? 49.438 66.312 -15.742 1 24.73 19 TYR B N 1
ATOM 2593 C CA . TYR B 1 19 ? 49 64.938 -15.75 1 24.73 19 TYR B CA 1
ATOM 2594 C C . TYR B 1 19 ? 50.188 64 -15.523 1 24.73 19 TYR B C 1
ATOM 2596 O O . TYR B 1 19 ? 51.062 63.906 -16.359 1 24.73 19 TYR B O 1
ATOM 2604 N N . ALA B 1 20 ? 50.75 63.906 -14.281 1 24.61 20 ALA B N 1
ATOM 2605 C CA . ALA B 1 20 ? 51.875 63.031 -13.945 1 24.61 20 ALA B CA 1
ATOM 2606 C C . ALA B 1 20 ? 51.625 61.594 -14.398 1 24.61 20 ALA B C 1
ATOM 2608 O O . ALA B 1 20 ? 50.594 61 -14.055 1 24.61 20 ALA B O 1
ATOM 2609 N N . THR B 1 21 ? 52.062 61.188 -15.539 1 27.86 21 THR B N 1
ATOM 2610 C CA . THR B 1 21 ? 52.062 59.875 -16.188 1 27.86 21 THR B CA 1
ATOM 2611 C C . THR B 1 21 ? 52.719 58.812 -15.312 1 27.86 21 THR B C 1
ATOM 2613 O O . THR B 1 21 ? 53.906 58.906 -15.039 1 27.86 21 THR B O 1
ATOM 2616 N N . ARG B 1 22 ? 52.094 58.344 -14.25 1 29.59 22 ARG B N 1
ATOM 2617 C CA . ARG B 1 22 ? 52.656 57.344 -13.352 1 29.59 22 ARG B CA 1
ATOM 2618 C C . ARG B 1 22 ? 53.125 56.125 -14.125 1 29.59 22 ARG B C 1
ATOM 2620 O O . ARG B 1 22 ? 52.469 55.656 -15.055 1 29.59 22 ARG B O 1
ATOM 2627 N N . SER B 1 23 ? 54.406 55.969 -14.289 1 27.88 23 SER B N 1
ATOM 2628 C CA . SER B 1 23 ? 55.125 54.875 -14.953 1 27.88 23 SER B CA 1
ATOM 2629 C C . SER B 1 23 ? 54.656 53.5 -14.453 1 27.88 23 SER B C 1
ATOM 2631 O O . SER B 1 23 ? 54.281 53.375 -13.281 1 27.88 23 SER B O 1
ATOM 2633 N N . HIS B 1 24 ? 54.25 52.5 -15.328 1 30 24 HIS B N 1
ATOM 2634 C CA . HIS B 1 24 ? 53.531 51.25 -15.32 1 30 24 HIS B CA 1
ATOM 2635 C C . HIS B 1 24 ? 54.281 50.188 -14.477 1 30 24 HIS B C 1
ATOM 2637 O O . HIS B 1 24 ? 53.781 49.094 -14.305 1 30 24 HIS B O 1
ATOM 2643 N N . GLN B 1 25 ? 55.594 50.188 -14.375 1 29.92 25 GLN B N 1
ATOM 2644 C CA . GLN B 1 25 ? 56.344 48.969 -14.078 1 29.92 25 GLN B CA 1
ATOM 2645 C C . GLN B 1 25 ? 56.094 48.5 -12.641 1 29.92 25 GLN B C 1
ATOM 2647 O O . GLN B 1 25 ? 56.594 47.469 -12.227 1 29.92 25 GLN B O 1
ATOM 2652 N N . ASP B 1 26 ? 55.906 49.438 -11.711 1 29.45 26 ASP B N 1
ATOM 2653 C CA . ASP B 1 26 ? 56.188 49 -10.344 1 29.45 26 ASP B CA 1
ATOM 2654 C C . ASP B 1 26 ? 55.188 47.969 -9.867 1 29.45 26 ASP B C 1
ATOM 2656 O O . ASP B 1 26 ? 54 48.25 -9.789 1 29.45 26 ASP B O 1
ATOM 2660 N N . SER B 1 27 ? 55.469 46.656 -10.18 1 30.44 27 SER B N 1
ATOM 2661 C CA . SER B 1 27 ? 54.562 45.562 -9.883 1 30.44 27 SER B CA 1
ATOM 2662 C C . SER B 1 27 ? 54.125 45.594 -8.414 1 30.44 27 SER B C 1
ATOM 2664 O O . SER B 1 27 ? 54.969 45.75 -7.523 1 30.44 27 SER B O 1
ATOM 2666 N N . PRO B 1 28 ? 52.969 46.094 -8.086 1 31.53 28 PRO B N 1
ATOM 2667 C CA . PRO B 1 28 ? 52.5 46.312 -6.711 1 31.53 28 PRO B CA 1
ATOM 2668 C C . PRO B 1 28 ? 52.656 45.062 -5.84 1 31.53 28 PRO B C 1
ATOM 2670 O O . PRO B 1 28 ? 52.25 45.062 -4.68 1 31.53 28 PRO B O 1
ATOM 2673 N N . PHE B 1 29 ? 52.875 43.906 -6.527 1 34.44 29 PHE B N 1
ATOM 2674 C CA . PHE B 1 29 ? 52.812 42.656 -5.781 1 34.44 29 PHE B CA 1
ATOM 2675 C C . PHE B 1 29 ? 53.969 42.562 -4.785 1 34.44 29 PHE B C 1
ATOM 2677 O O . PHE B 1 29 ? 54.156 41.5 -4.18 1 34.44 29 PHE B O 1
ATOM 2684 N N . ALA B 1 30 ? 54.844 43.406 -4.871 1 29.92 30 ALA B N 1
ATOM 2685 C CA . ALA B 1 30 ? 56.062 43.156 -4.156 1 29.92 30 ALA B CA 1
ATOM 2686 C C . ALA B 1 30 ? 55.812 42.938 -2.664 1 29.92 30 ALA B C 1
ATOM 2688 O O . ALA B 1 30 ? 56.562 42.25 -1.988 1 29.92 30 ALA B O 1
ATOM 2689 N N . HIS B 1 31 ? 55.281 43.938 -2.1 1 32.53 31 HIS B N 1
ATOM 2690 C CA . HIS B 1 31 ? 55.438 43.906 -0.65 1 32.53 31 HIS B CA 1
ATOM 2691 C C . HIS B 1 31 ? 54.531 42.875 -0.013 1 32.53 31 HIS B C 1
ATOM 2693 O O . HIS B 1 31 ? 53.469 43.219 0.541 1 32.53 31 HIS B O 1
ATOM 2699 N N . LEU B 1 32 ? 54.188 41.844 -0.758 1 29.95 32 LEU B N 1
ATOM 2700 C CA . LEU B 1 32 ? 53.312 40.844 -0.129 1 29.95 32 LEU B CA 1
ATOM 2701 C C . LEU B 1 32 ? 53.906 40.375 1.2 1 29.95 32 LEU B C 1
ATOM 2703 O O . LEU B 1 32 ? 55.094 40.062 1.279 1 29.95 32 LEU B O 1
ATOM 2707 N N . PRO B 1 33 ? 53.375 40.969 2.266 1 33.03 33 PRO B N 1
ATOM 2708 C CA . PRO B 1 33 ? 54 40.531 3.523 1 33.03 33 PRO B CA 1
ATOM 2709 C C . PRO B 1 33 ? 54.281 39.031 3.551 1 33.03 33 PRO B C 1
ATOM 2711 O O . PRO B 1 33 ? 53.594 38.25 2.861 1 33.03 33 PRO B O 1
ATOM 2714 N N . GLN B 1 34 ? 55.531 38.656 3.666 1 32.84 34 GLN B N 1
ATOM 2715 C CA . GLN B 1 34 ? 55.938 37.281 3.82 1 32.84 34 GLN B CA 1
ATOM 2716 C C . GLN B 1 34 ? 55.062 36.562 4.832 1 32.84 34 GLN B C 1
ATOM 2718 O O . GLN B 1 34 ? 55.031 36.906 6.012 1 32.84 34 GLN B O 1
ATOM 2723 N N . PHE B 1 35 ? 53.812 36.281 4.469 1 30.64 35 PHE B N 1
ATOM 2724 C CA . PHE B 1 35 ? 53 35.469 5.348 1 30.64 35 PHE B CA 1
ATOM 2725 C C . PHE B 1 35 ? 53.844 34.312 5.91 1 30.64 35 PHE B C 1
ATOM 2727 O O . PHE B 1 35 ? 54.469 33.562 5.16 1 30.64 35 PHE B O 1
ATOM 2734 N N . ARG B 1 36 ? 54.469 34.469 7.039 1 32.12 36 ARG B N 1
ATOM 2735 C CA . ARG B 1 36 ? 55.062 33.344 7.762 1 32.12 36 ARG B CA 1
ATOM 2736 C C . ARG B 1 36 ? 54.25 32.062 7.578 1 32.12 36 ARG B C 1
ATOM 2738 O O . ARG B 1 36 ? 53.062 32.125 7.336 1 32.12 36 ARG B O 1
ATOM 2745 N N . ASN B 1 37 ? 55 30.844 7.543 1 31.56 37 ASN B N 1
ATOM 2746 C CA . ASN B 1 37 ? 54.469 29.516 7.34 1 31.56 37 ASN B CA 1
ATOM 2747 C C . ASN B 1 37 ? 53.188 29.281 8.156 1 31.56 37 ASN B C 1
ATOM 2749 O O . ASN B 1 37 ? 53.219 29.422 9.383 1 31.56 37 ASN B O 1
ATOM 2753 N N . PRO B 1 38 ? 52.094 29.75 7.797 1 37.66 38 PRO B N 1
ATOM 2754 C CA . PRO B 1 38 ? 50.969 29.406 8.633 1 37.66 38 PRO B CA 1
ATOM 2755 C C . PRO B 1 38 ? 51.031 27.984 9.195 1 37.66 38 PRO B C 1
ATOM 2757 O O . PRO B 1 38 ? 51.25 27.031 8.438 1 37.66 38 PRO B O 1
ATOM 2760 N N . LYS B 1 39 ? 51.5 27.859 10.367 1 34.44 39 LYS B N 1
ATOM 2761 C CA . LYS B 1 39 ? 51.656 26.578 11.039 1 34.44 39 LYS B CA 1
ATOM 2762 C C . LYS B 1 39 ? 50.594 25.594 10.555 1 34.44 39 LYS B C 1
ATOM 2764 O O . LYS B 1 39 ? 49.625 25.984 9.891 1 34.44 39 LYS B O 1
ATOM 2769 N N . TRP B 1 40 ? 50.219 24.484 11.523 1 33.88 40 TRP B N 1
ATOM 2770 C CA . TRP B 1 40 ? 49.781 23.094 11.414 1 33.88 40 TRP B CA 1
ATOM 2771 C C . TRP B 1 40 ? 48.344 23.031 10.953 1 33.88 40 TRP B C 1
ATOM 2773 O O . TRP B 1 40 ? 47.406 23.375 11.695 1 33.88 40 TRP B O 1
ATOM 2783 N N . ILE B 1 41 ? 47.938 23.797 9.953 1 41.34 41 ILE B N 1
ATOM 2784 C CA . ILE B 1 41 ? 46.719 23.141 9.492 1 41.34 41 ILE B CA 1
ATOM 2785 C C . ILE B 1 41 ? 46.906 21.625 9.516 1 41.34 41 ILE B C 1
ATOM 2787 O O . ILE B 1 41 ? 47.719 21.078 8.773 1 41.34 41 ILE B O 1
ATOM 2791 N N . ASN B 1 42 ? 46.844 21.062 10.758 1 40.19 42 ASN B N 1
ATOM 2792 C CA . ASN B 1 42 ? 46.969 19.625 10.977 1 40.19 42 ASN B CA 1
ATOM 2793 C C . ASN B 1 42 ? 46.219 18.844 9.898 1 40.19 42 ASN B C 1
ATOM 2795 O O . ASN B 1 42 ? 45.031 19.078 9.672 1 40.19 42 ASN B O 1
ATOM 2799 N N . TRP B 1 43 ? 46.875 18.375 8.906 1 47.78 43 TRP B N 1
ATOM 2800 C CA . TRP B 1 43 ? 46.406 17.438 7.898 1 47.78 43 TRP B CA 1
ATOM 2801 C C . TRP B 1 43 ? 45.281 16.531 8.469 1 47.78 43 TRP B C 1
ATOM 2803 O O . TRP B 1 43 ? 44.375 16.156 7.758 1 47.78 43 TRP B O 1
ATOM 2813 N N . LYS B 1 44 ? 45.375 16.453 9.773 1 52.19 44 LYS B N 1
ATOM 2814 C CA . LYS B 1 44 ? 44.375 15.633 10.438 1 52.19 44 LYS B CA 1
ATOM 2815 C C . LYS B 1 44 ? 43 16.344 10.453 1 52.19 44 LYS B C 1
ATOM 2817 O O . LYS B 1 44 ? 41.969 15.711 10.227 1 52.19 44 LYS B O 1
ATOM 2822 N N . THR B 1 45 ? 43.125 17.625 10.68 1 51.47 45 THR B N 1
ATOM 2823 C CA . THR B 1 45 ? 41.875 18.359 10.711 1 51.47 45 THR B CA 1
ATOM 2824 C C . THR B 1 45 ? 41.312 18.516 9.305 1 51.47 45 THR B C 1
ATOM 2826 O O . THR B 1 45 ? 40.094 18.438 9.102 1 51.47 45 THR B O 1
ATOM 2829 N N . THR B 1 46 ? 42.188 18.781 8.391 1 52.41 46 THR B N 1
ATOM 2830 C CA . THR B 1 46 ? 41.719 18.859 7.012 1 52.41 46 THR B CA 1
ATOM 2831 C C . THR B 1 46 ? 41.156 17.516 6.535 1 52.41 46 THR B C 1
ATOM 2833 O O . THR B 1 46 ? 40.125 17.453 5.859 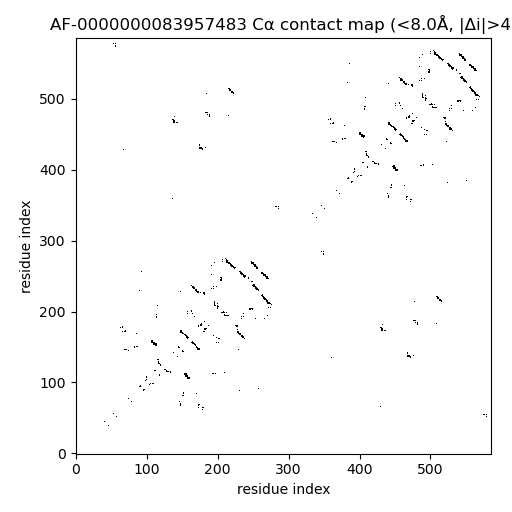1 52.41 46 THR B O 1
ATOM 2836 N N . VAL B 1 47 ? 41.938 16.469 6.945 1 53.31 47 VAL B N 1
ATOM 2837 C CA . VAL B 1 47 ? 41.469 15.133 6.602 1 53.31 47 VAL B CA 1
ATOM 2838 C C . VAL B 1 47 ? 40.125 14.844 7.316 1 53.31 47 VAL B C 1
ATOM 2840 O O . VAL B 1 47 ? 39.219 14.297 6.723 1 53.31 47 VAL B O 1
ATOM 2843 N N . ALA B 1 48 ? 40.094 15.336 8.508 1 55.22 48 ALA B N 1
ATOM 2844 C CA . ALA B 1 48 ? 38.844 15.125 9.258 1 55.22 48 ALA B CA 1
ATOM 2845 C C . ALA B 1 48 ? 37.719 15.945 8.68 1 55.22 48 ALA B C 1
ATOM 2847 O O . ALA B 1 48 ? 36.594 15.445 8.523 1 55.22 48 ALA B O 1
ATOM 2848 N N . PHE B 1 49 ? 38.062 17.141 8.367 1 52.81 49 PHE B N 1
ATOM 2849 C CA . PHE B 1 49 ? 37.031 17.969 7.742 1 52.81 49 PHE B CA 1
ATOM 2850 C C . PHE B 1 49 ? 36.688 17.438 6.355 1 52.81 49 PHE B C 1
ATOM 2852 O O . PHE B 1 49 ? 35.531 17.484 5.941 1 52.81 49 PHE B O 1
ATOM 2859 N N . PHE B 1 50 ? 37.688 16.969 5.652 1 50.62 50 PHE B N 1
ATOM 2860 C CA . PHE B 1 50 ? 37.438 16.359 4.344 1 50.62 50 PHE B CA 1
ATOM 2861 C C . PHE B 1 50 ? 36.594 15.094 4.48 1 50.62 50 PHE B C 1
ATOM 2863 O O . PHE B 1 50 ? 35.688 14.859 3.699 1 50.62 50 PHE B O 1
ATOM 2870 N N . LEU B 1 51 ? 36.906 14.305 5.41 1 52.38 51 LEU B N 1
ATOM 2871 C CA . LEU B 1 51 ? 36.125 13.086 5.648 1 52.38 51 LEU B CA 1
ATOM 2872 C C . LEU B 1 51 ? 34.719 13.414 6.086 1 52.38 51 LEU B C 1
ATOM 2874 O O . LEU B 1 51 ? 33.75 12.766 5.648 1 52.38 51 LEU B O 1
ATOM 2878 N N . PHE B 1 52 ? 34.688 14.375 6.934 1 51.75 52 PHE B N 1
ATOM 2879 C CA . PHE B 1 52 ? 33.375 14.797 7.387 1 51.75 52 PHE B CA 1
ATOM 2880 C C . PHE B 1 52 ? 32.594 15.461 6.254 1 51.75 52 PHE B C 1
ATOM 2882 O O . PHE B 1 52 ? 31.406 15.227 6.098 1 51.75 52 PHE B O 1
ATOM 2889 N N . GLY B 1 53 ? 33.281 16.375 5.559 1 48.25 53 GLY B N 1
ATOM 2890 C CA . GLY B 1 53 ? 32.656 16.953 4.375 1 48.25 53 GLY B CA 1
ATOM 2891 C C . GLY B 1 53 ? 32.25 15.914 3.348 1 48.25 53 GLY B C 1
ATOM 2892 O O . GLY B 1 53 ? 31.203 16.031 2.725 1 48.25 53 GLY B O 1
ATOM 2893 N N . SER B 1 54 ? 33.062 14.977 3.098 1 49.22 54 SER B N 1
ATOM 2894 C CA . SER B 1 54 ? 32.75 13.875 2.182 1 49.22 54 SER B CA 1
ATOM 2895 C C . SER B 1 54 ? 31.531 13.086 2.648 1 49.22 54 SER B C 1
ATOM 2897 O O . SER B 1 54 ? 30.703 12.664 1.833 1 49.22 54 SER B O 1
ATOM 2899 N N . TYR B 1 55 ? 31.484 12.969 3.877 1 48.16 55 TYR B N 1
ATOM 2900 C CA . TYR B 1 55 ? 30.328 12.258 4.414 1 48.16 55 TYR B CA 1
ATOM 2901 C C . TYR B 1 55 ? 29.047 13.055 4.199 1 48.16 55 TYR B C 1
ATOM 2903 O O . TYR B 1 55 ? 28.016 12.508 3.785 1 48.16 55 TYR B O 1
ATOM 2911 N N . LEU B 1 56 ? 29.156 14.266 4.543 1 48.41 56 LEU B N 1
ATOM 2912 C CA . LEU B 1 56 ? 28.016 15.156 4.359 1 48.41 56 LEU B CA 1
ATOM 2913 C C . LEU B 1 56 ? 27.703 15.336 2.877 1 48.41 56 LEU B C 1
ATOM 2915 O O . LEU B 1 56 ? 26.531 15.367 2.484 1 48.41 56 LEU B O 1
ATOM 2919 N N . SER B 1 57 ? 28.688 15.625 2.055 1 48.34 57 SER B N 1
ATOM 2920 C CA . SER B 1 57 ? 28.5 15.648 0.608 1 48.34 57 SER B CA 1
ATOM 2921 C C . SER B 1 57 ? 27.938 14.328 0.1 1 48.34 57 SER B C 1
ATOM 2923 O O . SER B 1 57 ? 27.125 14.305 -0.832 1 48.34 57 SER B O 1
ATOM 2925 N N . TYR B 1 58 ? 28.281 13.414 0.875 1 44.56 58 TYR B N 1
ATOM 2926 C CA . TYR B 1 58 ? 27.781 12.094 0.506 1 44.56 58 TYR B CA 1
ATOM 2927 C C . TYR B 1 58 ? 26.266 12.016 0.683 1 44.56 58 TYR B C 1
ATOM 2929 O O . TYR B 1 58 ? 25.562 11.477 -0.176 1 44.56 58 TYR B O 1
ATOM 2937 N N . ASN B 1 59 ? 25.859 12.742 1.704 1 54.16 59 ASN B N 1
ATOM 2938 C CA . ASN B 1 59 ? 24.422 12.688 1.949 1 54.16 59 ASN B CA 1
ATOM 2939 C C . ASN B 1 59 ? 23.641 13.5 0.912 1 54.16 59 ASN B C 1
ATOM 2941 O O . ASN B 1 59 ? 22.625 13.031 0.389 1 54.16 59 ASN B O 1
ATOM 2945 N N . GLU B 1 60 ? 24.062 14.805 0.536 1 55.22 60 GLU B N 1
ATOM 2946 C CA . GLU B 1 60 ? 23.422 15.562 -0.528 1 55.22 60 GLU B CA 1
ATOM 2947 C C . GLU B 1 60 ? 23.531 14.844 -1.869 1 55.22 60 GLU B C 1
ATOM 2949 O O . GLU B 1 60 ? 22.578 14.828 -2.65 1 55.22 60 GLU B O 1
ATOM 2954 N N . THR B 1 61 ? 24.672 14.258 -2.018 1 58.47 61 THR B N 1
ATOM 2955 C CA . THR B 1 61 ? 24.891 13.492 -3.242 1 58.47 61 THR B CA 1
ATOM 2956 C C . THR B 1 61 ? 23.938 12.305 -3.324 1 58.47 61 THR B C 1
ATOM 2958 O O . THR B 1 61 ? 23.375 12.023 -4.387 1 58.47 61 THR B O 1
ATOM 2961 N N . LEU B 1 62 ? 23.688 11.812 -2.184 1 61.09 62 LEU B N 1
ATOM 2962 C CA . LEU B 1 62 ? 22.781 10.664 -2.176 1 61.09 62 LEU B CA 1
ATOM 2963 C C . LEU B 1 62 ? 21.359 11.086 -2.506 1 61.09 62 LEU B C 1
ATOM 2965 O O . LEU B 1 62 ? 20.672 10.414 -3.275 1 61.09 62 LEU B O 1
ATOM 2969 N N . PHE B 1 63 ? 21.047 12.305 -2.041 1 66.81 63 PHE B N 1
ATOM 2970 C CA . PHE B 1 63 ? 19.703 12.781 -2.311 1 66.81 63 PHE B CA 1
ATOM 2971 C C . PHE B 1 63 ? 19.578 13.266 -3.752 1 66.81 63 PHE B C 1
ATOM 2973 O O . PHE B 1 63 ? 18.531 13.07 -4.387 1 66.81 63 PHE B O 1
ATOM 2980 N N . ASN B 1 64 ? 20.609 13.875 -4.18 1 62.81 64 ASN B N 1
ATOM 2981 C CA . ASN B 1 64 ? 20.625 14.227 -5.594 1 62.81 64 ASN B CA 1
ATOM 2982 C C . ASN B 1 64 ? 20.562 12.984 -6.48 1 62.81 64 ASN B C 1
ATOM 2984 O O . ASN B 1 64 ? 19.891 12.992 -7.512 1 62.81 64 ASN B O 1
ATOM 2988 N N . TYR B 1 65 ? 21.203 12.055 -5.98 1 67.25 65 TYR B N 1
ATOM 2989 C CA . TYR B 1 65 ? 21.172 10.773 -6.688 1 67.25 65 TYR B CA 1
ATOM 2990 C C . TYR B 1 65 ? 19.781 10.172 -6.66 1 67.25 65 TYR B C 1
ATOM 2992 O O . TYR B 1 65 ? 19.266 9.734 -7.691 1 67.25 65 TYR B O 1
ATOM 3000 N N . TYR B 1 66 ? 19.156 10.32 -5.648 1 72 66 TYR B N 1
ATOM 3001 C CA . TYR B 1 66 ? 17.797 9.812 -5.504 1 72 66 TYR B CA 1
ATOM 3002 C C . TYR B 1 66 ? 16.844 10.539 -6.434 1 72 66 TYR B C 1
ATOM 3004 O O . TYR B 1 66 ? 16.016 9.914 -7.109 1 72 66 TYR B O 1
ATOM 3012 N N . GLU B 1 67 ? 17 11.766 -6.434 1 70.75 67 GLU B N 1
ATOM 3013 C CA . GLU B 1 67 ? 16.125 12.555 -7.293 1 70.75 67 GLU B CA 1
ATOM 3014 C C . GLU B 1 67 ? 16.328 12.219 -8.766 1 70.75 67 GLU B C 1
ATOM 3016 O O . GLU B 1 67 ? 15.375 12.125 -9.531 1 70.75 67 GLU B O 1
ATOM 3021 N N . LYS B 1 68 ? 17.531 12.016 -9.094 1 67.56 68 LYS B N 1
ATOM 3022 C CA . LYS B 1 68 ? 17.859 11.672 -10.477 1 67.56 68 LYS B CA 1
ATOM 3023 C C . LYS B 1 68 ? 17.266 10.312 -10.859 1 67.56 68 LYS B C 1
ATOM 3025 O O . LYS B 1 68 ? 16.797 10.125 -11.977 1 67.56 68 LYS B O 1
ATOM 3030 N N . TYR B 1 69 ? 17.234 9.5 -9.914 1 68.31 69 TYR B N 1
ATOM 3031 C CA . TYR B 1 69 ? 16.781 8.141 -10.188 1 68.31 69 TYR B CA 1
ATOM 3032 C C . TYR B 1 69 ? 15.25 8.07 -10.172 1 68.31 69 TYR B C 1
ATOM 3034 O O . TYR B 1 69 ? 14.664 7.152 -10.758 1 68.31 69 TYR B O 1
ATOM 3042 N N . THR B 1 70 ? 14.711 8.969 -9.461 1 72.75 70 THR B N 1
ATOM 3043 C CA . THR B 1 70 ? 13.258 8.953 -9.406 1 72.75 70 THR B CA 1
ATOM 3044 C C . THR B 1 70 ? 12.664 9.727 -10.578 1 72.75 70 THR B C 1
ATOM 3046 O O . THR B 1 70 ? 11.484 9.562 -10.906 1 72.75 70 THR B O 1
ATOM 3049 N N . GLU B 1 71 ? 13.461 10.586 -11.109 1 67.5 71 GLU B N 1
ATOM 3050 C CA . GLU B 1 71 ? 13 11.305 -12.297 1 67.5 71 GLU B CA 1
ATOM 3051 C C . GLU B 1 71 ? 13.281 10.508 -13.562 1 67.5 71 GLU B C 1
ATOM 3053 O O . GLU B 1 71 ? 14.297 10.727 -14.227 1 67.5 71 GLU B O 1
ATOM 3058 N N . ILE B 1 72 ? 12.734 9.359 -13.633 1 63.03 72 ILE B N 1
ATOM 3059 C CA . ILE B 1 72 ? 12.938 8.5 -14.789 1 63.03 72 ILE B CA 1
ATOM 3060 C C . ILE B 1 72 ? 12.102 9 -15.961 1 63.03 72 ILE B C 1
ATOM 3062 O O . ILE B 1 72 ? 10.883 9.156 -15.844 1 63.03 72 ILE B O 1
ATOM 3066 N N . ASP B 1 73 ? 12.82 9.508 -16.938 1 63.75 73 ASP B N 1
ATOM 3067 C CA . ASP B 1 73 ? 12.117 9.758 -18.188 1 63.75 73 ASP B CA 1
ATOM 3068 C C . ASP B 1 73 ? 11.727 8.445 -18.875 1 63.75 73 ASP B C 1
ATOM 3070 O O . ASP B 1 73 ? 12.586 7.73 -19.391 1 63.75 73 ASP B O 1
ATOM 3074 N N . GLU B 1 74 ? 10.555 8.117 -18.781 1 65.88 74 GLU B N 1
ATOM 3075 C CA . GLU B 1 74 ? 10.062 6.848 -19.312 1 65.88 74 GLU B CA 1
ATOM 3076 C C . GLU B 1 74 ? 10.398 6.699 -20.797 1 65.88 74 GLU B C 1
ATOM 3078 O O . GLU B 1 74 ? 10.461 5.582 -21.312 1 65.88 74 GLU B O 1
ATOM 3083 N N . LYS B 1 75 ? 10.719 7.777 -21.359 1 64.62 75 LYS B N 1
ATOM 3084 C CA . LYS B 1 75 ? 11.023 7.734 -22.797 1 64.62 75 LYS B CA 1
ATOM 3085 C C . LYS B 1 75 ? 12.523 7.625 -23.031 1 64.62 75 LYS B C 1
ATOM 3087 O O . LYS B 1 75 ? 12.969 7.535 -24.172 1 64.62 75 LYS B O 1
ATOM 3092 N N . ASP B 1 76 ? 13.219 7.617 -22.031 1 71.81 76 ASP B N 1
ATOM 3093 C CA . ASP B 1 76 ? 14.664 7.461 -22.156 1 71.81 76 ASP B CA 1
ATOM 3094 C C . ASP B 1 76 ? 15.023 6.062 -22.672 1 71.81 76 ASP B C 1
ATOM 3096 O O . ASP B 1 76 ? 14.633 5.062 -22.062 1 71.81 76 ASP B O 1
ATOM 3100 N N . PRO B 1 77 ? 15.617 6.016 -23.844 1 72.31 77 PRO B N 1
ATOM 3101 C CA . PRO B 1 77 ? 15.977 4.727 -24.453 1 72.31 77 PRO B CA 1
ATOM 3102 C C . PRO B 1 77 ? 16.766 3.83 -23.5 1 72.31 77 PRO B C 1
ATOM 3104 O O . PRO B 1 77 ? 16.766 2.605 -23.656 1 72.31 77 PRO B O 1
ATOM 3107 N N . LYS B 1 78 ? 17.453 4.496 -22.578 1 70.44 78 LYS B N 1
ATOM 3108 C CA . LYS B 1 78 ? 18.219 3.699 -21.625 1 70.44 78 LYS B CA 1
ATOM 3109 C C . LYS B 1 78 ? 17.312 2.746 -20.844 1 70.44 78 LYS B C 1
ATOM 3111 O O . LYS B 1 78 ? 17.75 1.673 -20.422 1 70.44 78 LYS B O 1
ATOM 3116 N N . PHE B 1 79 ? 16.062 3.141 -20.844 1 76.62 79 PHE B N 1
ATOM 3117 C CA . PHE B 1 79 ? 15.156 2.342 -20.031 1 76.62 79 PHE B CA 1
ATOM 3118 C C . PHE B 1 79 ? 14.547 1.217 -20.859 1 76.62 79 PHE B C 1
ATOM 3120 O O . PHE B 1 79 ? 13.906 0.317 -20.312 1 76.62 79 PHE B O 1
ATOM 3127 N N . ASN B 1 80 ? 14.883 1.186 -22.062 1 80.88 80 ASN B N 1
ATOM 3128 C CA . ASN B 1 80 ? 14.359 0.116 -22.906 1 80.88 80 ASN B CA 1
ATOM 3129 C C . ASN B 1 80 ? 15.023 -1.223 -22.594 1 80.88 80 ASN B C 1
ATOM 3131 O O . ASN B 1 80 ? 14.398 -2.277 -22.75 1 80.88 80 ASN B O 1
ATOM 3135 N N . MET B 1 81 ? 16.188 -1.141 -22.141 1 88.38 81 MET B N 1
ATOM 3136 C CA . MET B 1 81 ? 16.922 -2.381 -21.875 1 88.38 81 MET B CA 1
ATOM 3137 C C . MET B 1 81 ? 16.781 -2.785 -20.406 1 88.38 81 MET B C 1
ATOM 3139 O O . MET B 1 81 ? 17.188 -3.885 -20.031 1 88.38 81 MET B O 1
ATOM 3143 N N . LEU B 1 82 ? 16.219 -1.88 -19.641 1 89.38 82 LEU B N 1
ATOM 3144 C CA . LEU B 1 82 ? 16.156 -2.084 -18.203 1 89.38 82 LEU B CA 1
ATOM 3145 C C . LEU B 1 82 ? 15.383 -3.35 -17.859 1 89.38 82 LEU B C 1
ATOM 3147 O O . LEU B 1 82 ? 15.812 -4.145 -17.016 1 89.38 82 LEU B O 1
ATOM 3151 N N . PRO B 1 83 ? 14.281 -3.607 -18.484 1 90.12 83 PRO B N 1
ATOM 3152 C CA . PRO B 1 83 ? 13.539 -4.828 -18.156 1 90.12 83 PRO B CA 1
ATOM 3153 C C . PRO B 1 83 ? 14.352 -6.098 -18.422 1 90.12 83 PRO B C 1
ATOM 3155 O O . PRO B 1 83 ? 14.32 -7.027 -17.609 1 90.12 83 PRO B O 1
ATOM 3158 N N . MET B 1 84 ? 15.055 -6.133 -19.469 1 91.81 84 MET B N 1
ATOM 3159 C CA . MET B 1 84 ? 15.875 -7.293 -19.797 1 91.81 84 MET B CA 1
ATOM 3160 C C . MET B 1 84 ? 17 -7.469 -18.781 1 91.81 84 MET B C 1
ATOM 3162 O O . MET B 1 84 ? 17.312 -8.586 -18.391 1 91.81 84 MET B O 1
ATOM 3166 N N . GLN B 1 85 ? 17.609 -6.379 -18.453 1 92.88 85 GLN B N 1
ATOM 3167 C CA . GLN B 1 85 ? 18.672 -6.418 -17.469 1 92.88 85 GLN B CA 1
ATOM 3168 C C . GLN B 1 85 ? 18.156 -6.941 -16.125 1 92.88 85 GLN B C 1
ATOM 3170 O O . GLN B 1 85 ? 18.797 -7.766 -15.484 1 92.88 85 GLN B O 1
ATOM 3175 N N . LEU B 1 86 ? 17.016 -6.492 -15.742 1 93.56 86 LEU B N 1
ATOM 3176 C CA . LEU B 1 86 ? 16.406 -6.922 -14.477 1 93.56 86 LEU B CA 1
ATOM 3177 C C . LEU B 1 86 ? 16.031 -8.398 -14.531 1 93.56 86 LEU B C 1
ATOM 3179 O O . LEU B 1 86 ? 16.203 -9.117 -13.547 1 93.56 86 LEU B O 1
ATOM 3183 N N . GLU B 1 87 ? 15.547 -8.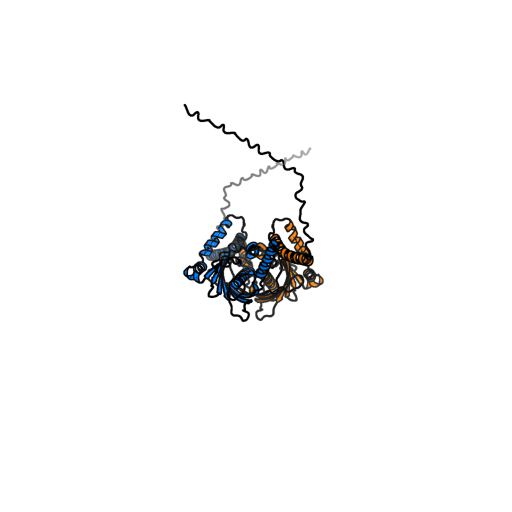805 -15.641 1 92.81 87 GLU B N 1
ATOM 3184 C CA . GLU B 1 87 ? 15.219 -10.219 -15.805 1 92.81 87 GLU B CA 1
ATOM 3185 C C . GLU B 1 87 ? 16.469 -11.094 -15.672 1 92.81 87 GLU B C 1
ATOM 3187 O O . GLU B 1 87 ? 16.422 -12.164 -15.062 1 92.81 87 GLU B O 1
ATOM 3192 N N . TYR B 1 88 ? 17.5 -10.648 -16.297 1 93.81 88 TYR B N 1
ATOM 3193 C CA . TYR B 1 88 ? 18.766 -11.375 -16.203 1 93.81 88 TYR B CA 1
ATOM 3194 C C . TYR B 1 88 ? 19.234 -11.453 -14.758 1 93.81 88 TYR B C 1
ATOM 3196 O O . TYR B 1 88 ? 19.641 -12.523 -14.289 1 93.81 88 TYR B O 1
ATOM 3204 N N . GLN B 1 89 ? 19.188 -10.336 -14.055 1 96.12 89 GLN B N 1
ATOM 3205 C CA . GLN B 1 89 ? 19.578 -10.32 -12.648 1 96.12 89 GLN B CA 1
ATOM 3206 C C . GLN B 1 89 ? 18.688 -11.258 -11.828 1 96.12 89 GLN B C 1
ATOM 3208 O O . GLN B 1 89 ? 19.188 -11.953 -10.938 1 96.12 89 GLN B O 1
ATOM 3213 N N . LEU B 1 90 ? 17.438 -11.266 -12.086 1 95.12 90 LEU B N 1
ATOM 3214 C CA . LEU B 1 90 ? 16.484 -12.117 -11.398 1 95.12 90 LEU B CA 1
ATOM 3215 C C . LEU B 1 90 ? 16.859 -13.586 -11.539 1 95.12 90 LEU B C 1
ATOM 3217 O O . LEU B 1 90 ? 16.922 -14.312 -10.547 1 95.12 90 LEU B O 1
ATOM 3221 N N . LYS B 1 91 ? 17.141 -14.039 -12.734 1 93.94 91 LYS B N 1
ATOM 3222 C CA . LYS B 1 91 ? 17.438 -15.438 -13.023 1 93.94 91 LYS B CA 1
ATOM 3223 C C . LYS B 1 91 ? 18.781 -15.852 -12.43 1 93.94 91 LYS B C 1
ATOM 3225 O O . LYS B 1 91 ? 19.062 -17.047 -12.281 1 93.94 91 LYS B O 1
ATOM 3230 N N . ASN B 1 92 ? 19.609 -14.875 -12.078 1 95.25 92 ASN B N 1
ATOM 3231 C CA . ASN B 1 92 ? 20.922 -15.18 -11.531 1 95.25 92 ASN B CA 1
ATOM 3232 C C . ASN B 1 92 ? 20.938 -15.086 -10.008 1 95.25 92 ASN B C 1
ATOM 3234 O O . ASN B 1 92 ? 21.984 -15.289 -9.375 1 95.25 92 ASN B O 1
ATOM 3238 N N . LEU B 1 93 ? 19.828 -14.781 -9.438 1 95.75 93 LEU B N 1
ATOM 3239 C CA . LEU B 1 93 ? 19.719 -14.828 -7.984 1 95.75 93 LEU B CA 1
ATOM 3240 C C . LEU B 1 93 ? 19.875 -16.266 -7.48 1 95.75 93 LEU B C 1
ATOM 3242 O O . LEU B 1 93 ? 19.281 -17.188 -8.047 1 95.75 93 LEU B O 1
ATOM 3246 N N . PRO B 1 94 ? 20.609 -16.453 -6.426 1 96.19 94 PRO B N 1
ATOM 3247 C CA . PRO B 1 94 ? 20.797 -17.812 -5.891 1 96.19 94 PRO B CA 1
ATOM 3248 C C . PRO B 1 94 ? 19.469 -18.484 -5.543 1 96.19 94 PRO B C 1
ATOM 3250 O O . PRO B 1 94 ? 19.281 -19.672 -5.848 1 96.19 94 PRO B O 1
ATOM 3253 N N . ILE B 1 95 ? 18.578 -17.812 -4.957 1 95.62 95 ILE B N 1
ATOM 3254 C CA . ILE B 1 95 ? 17.312 -18.406 -4.559 1 95.62 95 ILE B CA 1
ATOM 3255 C C . ILE B 1 95 ? 16.516 -18.812 -5.797 1 95.62 95 ILE B C 1
ATOM 3257 O O . ILE B 1 95 ? 15.859 -19.844 -5.805 1 95.62 95 ILE B O 1
ATOM 3261 N N . TYR B 1 96 ? 16.531 -18 -6.828 1 95.25 96 TYR B N 1
ATOM 3262 C CA . TYR B 1 96 ? 15.859 -18.359 -8.078 1 95.25 96 TYR B CA 1
ATOM 3263 C C . TYR B 1 96 ? 16.438 -19.641 -8.664 1 95.25 96 TYR B C 1
ATOM 3265 O O . TYR B 1 96 ? 15.688 -20.531 -9.055 1 95.25 96 TYR B O 1
ATOM 3273 N N . GLN B 1 97 ? 17.703 -19.688 -8.688 1 94.62 97 GLN B N 1
ATOM 3274 C CA . GLN B 1 97 ? 18.375 -20.859 -9.25 1 94.62 97 GLN B CA 1
ATOM 3275 C C . GLN B 1 97 ? 18.094 -22.109 -8.43 1 94.62 97 GLN B C 1
ATOM 3277 O O . GLN B 1 97 ? 17.906 -23.188 -8.992 1 94.62 97 GLN B O 1
ATOM 3282 N N . GLN B 1 98 ? 18.094 -21.938 -7.18 1 94.5 98 GLN B N 1
ATOM 3283 C CA . GLN B 1 98 ? 17.797 -23.078 -6.301 1 94.5 98 GLN B CA 1
ATOM 3284 C C . GLN B 1 98 ? 16.375 -23.609 -6.543 1 94.5 98 GLN B C 1
ATOM 3286 O O . GLN B 1 98 ? 16.188 -24.812 -6.676 1 94.5 98 GLN B O 1
ATOM 3291 N N . LEU B 1 99 ? 15.414 -22.766 -6.641 1 93.06 99 LEU B N 1
ATOM 3292 C CA . LEU B 1 99 ? 14.016 -23.172 -6.773 1 93.06 99 LEU B CA 1
ATOM 3293 C C . LEU B 1 99 ? 13.727 -23.672 -8.18 1 93.06 99 LEU B C 1
ATOM 3295 O O . LEU B 1 99 ? 12.883 -24.547 -8.367 1 93.06 99 LEU B O 1
ATOM 3299 N N . ALA B 1 100 ? 14.477 -23.109 -9.133 1 90.5 100 ALA B N 1
ATOM 3300 C CA . ALA B 1 100 ? 14.242 -23.469 -10.531 1 90.5 100 ALA B CA 1
ATOM 3301 C C . ALA B 1 100 ? 15.07 -24.672 -10.938 1 90.5 100 ALA B C 1
ATOM 3303 O O . ALA B 1 100 ? 14.93 -25.188 -12.055 1 90.5 100 ALA B O 1
ATOM 3304 N N . HIS B 1 101 ? 15.875 -25.125 -10.055 1 90.88 101 HIS B N 1
ATOM 3305 C CA . HIS B 1 101 ? 16.734 -26.25 -10.367 1 90.88 101 HIS B CA 1
ATOM 3306 C C . HIS B 1 101 ? 15.914 -27.5 -10.711 1 90.88 101 HIS B C 1
ATOM 3308 O O . HIS B 1 101 ? 14.93 -27.797 -10.031 1 90.88 101 HIS B O 1
ATOM 3314 N N . PRO B 1 102 ? 16.375 -28.234 -11.672 1 84.62 102 PRO B N 1
ATOM 3315 C CA . PRO B 1 102 ? 15.633 -29.422 -12.102 1 84.62 102 PRO B CA 1
ATOM 3316 C C . PRO B 1 102 ? 15.477 -30.453 -10.984 1 84.62 102 PRO B C 1
ATOM 3318 O O . PRO B 1 102 ? 14.469 -31.172 -10.938 1 84.62 102 PRO B O 1
ATOM 3321 N N . LYS B 1 103 ? 16.422 -30.531 -10.125 1 85.81 103 LYS B N 1
ATOM 3322 C CA . LYS B 1 103 ? 16.344 -31.484 -9.016 1 85.81 103 LYS B CA 1
ATOM 3323 C C . LYS B 1 103 ? 15.148 -31.188 -8.109 1 85.81 103 LYS B C 1
ATOM 3325 O O . LYS B 1 103 ? 14.609 -32.094 -7.469 1 85.81 103 LYS B O 1
ATOM 3330 N N . ASN B 1 104 ? 14.781 -29.922 -8.133 1 83.75 104 ASN B N 1
ATOM 3331 C CA . ASN B 1 104 ? 13.695 -29.484 -7.25 1 83.75 104 ASN B CA 1
ATOM 3332 C C . ASN B 1 104 ? 12.398 -29.281 -8.016 1 83.75 104 ASN B C 1
ATOM 3334 O O . ASN B 1 104 ? 11.391 -28.875 -7.438 1 83.75 104 ASN B O 1
ATOM 3338 N N . SER B 1 105 ? 12.398 -29.578 -9.281 1 78.75 105 SER B N 1
ATOM 3339 C CA . SER B 1 105 ? 11.273 -29.281 -10.164 1 78.75 105 SER B CA 1
ATOM 3340 C C . SER B 1 105 ? 10.055 -30.125 -9.789 1 78.75 105 SER B C 1
ATOM 3342 O O . SER B 1 105 ? 8.922 -29.75 -10.117 1 78.75 105 SER B O 1
ATOM 3344 N N . HIS B 1 106 ? 10.328 -31.219 -9.18 1 80.38 106 HIS B N 1
ATOM 3345 C CA . HIS B 1 106 ? 9.195 -32.062 -8.789 1 80.38 106 HIS B CA 1
ATOM 3346 C C . HIS B 1 106 ? 8.438 -31.438 -7.617 1 80.38 106 HIS B C 1
ATOM 3348 O O . HIS B 1 106 ? 7.273 -31.75 -7.387 1 80.38 106 HIS B O 1
ATOM 3354 N N . GLN B 1 107 ? 9.07 -30.531 -6.973 1 84 107 GLN B N 1
ATOM 3355 C CA . GLN B 1 107 ? 8.438 -29.953 -5.793 1 84 107 GLN B CA 1
ATOM 3356 C C . GLN B 1 107 ? 8.008 -28.516 -6.051 1 84 107 GLN B C 1
ATOM 3358 O O . GLN B 1 107 ? 6.914 -28.109 -5.66 1 84 107 GLN B O 1
ATOM 3363 N N . TRP B 1 108 ? 8.805 -27.797 -6.699 1 87.25 108 TRP B N 1
ATOM 3364 C CA . TRP B 1 108 ? 8.578 -26.375 -6.887 1 87.25 108 TRP B CA 1
ATOM 3365 C C . TRP B 1 108 ? 8.117 -26.078 -8.312 1 87.25 108 TRP B C 1
ATOM 3367 O O . TRP B 1 108 ? 8.812 -26.391 -9.273 1 87.25 108 TRP B O 1
ATOM 3377 N N . TYR B 1 109 ? 6.973 -25.391 -8.422 1 86.25 109 TYR B N 1
ATOM 3378 C CA . TYR B 1 109 ? 6.418 -24.984 -9.711 1 86.25 109 TYR B CA 1
ATOM 3379 C C . TYR B 1 109 ? 6.512 -23.469 -9.883 1 86.25 109 TYR B C 1
ATOM 3381 O O . TYR B 1 109 ? 6.148 -22.719 -8.977 1 86.25 109 TYR B O 1
ATOM 3389 N N . LYS B 1 110 ? 7.059 -23.109 -11 1 86.38 110 LYS B N 1
ATOM 3390 C CA . LYS B 1 110 ? 7.23 -21.688 -11.297 1 86.38 110 LYS B CA 1
ATOM 3391 C C . LYS B 1 110 ? 5.98 -21.125 -11.961 1 86.38 110 LYS B C 1
ATOM 3393 O O . LYS B 1 110 ? 5.434 -21.719 -12.891 1 86.38 110 LYS B O 1
ATOM 3398 N N . LEU B 1 111 ? 5.562 -19.969 -11.383 1 82 111 LEU B N 1
ATOM 3399 C CA . LEU B 1 111 ? 4.434 -19.234 -11.938 1 82 111 LEU B CA 1
ATOM 3400 C C . LEU B 1 111 ? 4.84 -17.797 -12.297 1 82 111 LEU B C 1
ATOM 3402 O O . LEU B 1 111 ? 5.605 -17.172 -11.562 1 82 111 LEU B O 1
ATOM 3406 N N . LEU B 1 112 ? 4.738 -17.328 -13.562 1 64.19 112 LEU B N 1
ATOM 3407 C CA . LEU B 1 112 ? 5.281 -16.047 -14.031 1 64.19 112 LEU B CA 1
ATOM 3408 C C . LEU B 1 112 ? 4.371 -14.891 -13.633 1 64.19 112 LEU B C 1
ATOM 3410 O O . LEU B 1 112 ? 4.73 -13.727 -13.82 1 64.19 112 LEU B O 1
ATOM 3414 N N . SER B 1 113 ? 3.215 -15 -13.086 1 62.09 113 SER B N 1
ATOM 3415 C CA . SER B 1 113 ? 2.471 -13.789 -12.758 1 62.09 113 SER B CA 1
ATOM 3416 C C . SER B 1 113 ? 1.544 -14.016 -11.57 1 62.09 113 SER B C 1
ATOM 3418 O O . SER B 1 113 ? 1.124 -15.141 -11.305 1 62.09 113 SER B O 1
ATOM 3420 N N . TRP B 1 114 ? 1.572 -12.844 -10.711 1 52.69 114 TRP B N 1
ATOM 3421 C CA . TRP B 1 114 ? 0.551 -12.844 -9.664 1 52.69 114 TRP B CA 1
ATOM 3422 C C . TRP B 1 114 ? -0.845 -12.938 -10.273 1 52.69 114 TRP B C 1
ATOM 3424 O O . TRP B 1 114 ? -1.829 -13.125 -9.555 1 52.69 114 TRP B O 1
ATOM 3434 N N . GLU B 1 115 ? -0.897 -12.641 -11.5 1 55.03 115 GLU B N 1
ATOM 3435 C CA . GLU B 1 115 ? -2.225 -12.672 -12.102 1 55.03 115 GLU B CA 1
ATOM 3436 C C . GLU B 1 115 ? -2.697 -14.109 -12.32 1 55.03 115 GLU B C 1
ATOM 3438 O O . GLU B 1 115 ? -1.897 -15.047 -12.258 1 55.03 115 GLU B O 1
ATOM 3443 N N . ASN B 1 116 ? -4.027 -14.328 -12.141 1 46.16 116 ASN B N 1
ATOM 3444 C CA . ASN B 1 116 ? -4.723 -15.609 -12.234 1 46.16 116 ASN B CA 1
ATOM 3445 C C . ASN B 1 116 ? -4.207 -16.453 -13.398 1 46.16 116 ASN B C 1
ATOM 3447 O O . ASN B 1 116 ? -4.828 -17.438 -13.781 1 46.16 116 ASN B O 1
ATOM 3451 N N . LEU B 1 117 ? -3.354 -15.844 -14.109 1 39.19 117 LEU B N 1
ATOM 3452 C CA . LEU B 1 117 ? -3.209 -16.438 -15.43 1 39.19 117 LEU B CA 1
ATOM 3453 C C . LEU B 1 117 ? -2.766 -17.891 -15.328 1 39.19 117 LEU B C 1
ATOM 3455 O O . LEU B 1 117 ? -3.127 -18.719 -16.172 1 39.19 117 LEU B O 1
ATOM 3459 N N . ASP B 1 118 ? -1.525 -18.125 -14.719 1 37.31 118 ASP B N 1
ATOM 3460 C CA . ASP B 1 118 ? -0.882 -19.391 -15.086 1 37.31 118 ASP B CA 1
ATOM 3461 C C . ASP B 1 118 ? -1.54 -20.562 -14.383 1 37.31 118 ASP B C 1
ATOM 3463 O O . ASP B 1 118 ? -1.308 -20.797 -13.188 1 37.31 118 ASP B O 1
ATOM 3467 N N . ARG B 1 119 ? -2.832 -20.641 -14.289 1 37.56 119 ARG B N 1
ATOM 3468 C CA . ARG B 1 119 ? -3.33 -21.969 -13.906 1 37.56 119 ARG B CA 1
ATOM 3469 C C . ARG B 1 119 ? -2.234 -23.016 -14.023 1 37.56 119 ARG B C 1
ATOM 3471 O O . ARG B 1 119 ? -1.876 -23.656 -13.031 1 37.56 119 ARG B O 1
ATOM 3478 N N . ASN B 1 120 ? -2.742 -24.016 -15.227 1 35.06 120 ASN B N 1
ATOM 3479 C CA . ASN B 1 120 ? -2.633 -25.453 -15.438 1 35.06 120 ASN B CA 1
ATOM 3480 C C . ASN B 1 120 ? -1.179 -25.891 -15.602 1 35.06 120 ASN B C 1
ATOM 3482 O O . ASN B 1 120 ? -0.841 -26.609 -16.547 1 35.06 120 ASN B O 1
ATOM 3486 N N . ILE B 1 121 ? -0.383 -25.094 -15.398 1 34.62 121 ILE B N 1
ATOM 3487 C CA . ILE B 1 121 ? 0.777 -25.938 -15.695 1 34.62 121 ILE B CA 1
ATOM 3488 C C . ILE B 1 121 ? 0.737 -27.188 -14.828 1 34.62 121 ILE B C 1
ATOM 3490 O O . ILE B 1 121 ? 1.607 -28.062 -14.938 1 34.62 121 ILE B O 1
ATOM 3494 N N . LEU B 1 122 ? 0.174 -27.109 -13.609 1 34.38 122 LEU B N 1
ATOM 3495 C CA . LEU B 1 122 ? 0.199 -28.5 -13.18 1 34.38 122 LEU B CA 1
ATOM 3496 C C . LEU B 1 122 ? -0.426 -29.406 -14.234 1 34.38 122 LEU B C 1
ATOM 3498 O O . LEU B 1 122 ? 0.012 -30.547 -14.422 1 34.38 122 LEU B O 1
ATOM 3502 N N . ASP B 1 123 ? -1.885 -29.359 -14.516 1 31.53 123 ASP B N 1
ATOM 3503 C CA . ASP B 1 123 ? -2.334 -30.219 -15.609 1 31.53 123 ASP B CA 1
ATOM 3504 C C . ASP B 1 123 ? -1.803 -29.734 -16.953 1 31.53 123 ASP B C 1
ATOM 3506 O O . ASP B 1 123 ? -1.615 -28.531 -17.141 1 31.53 123 ASP B O 1
ATOM 3510 N N . ASN B 1 124 ? -0.927 -30.375 -17.812 1 31.17 124 ASN B N 1
ATOM 3511 C CA . ASN B 1 124 ? -0.476 -30.344 -19.188 1 31.17 124 ASN B CA 1
ATOM 3512 C C . ASN B 1 124 ? -1.377 -29.469 -20.062 1 31.17 124 ASN B C 1
ATOM 3514 O O . ASN B 1 124 ? -1.29 -29.5 -21.281 1 31.17 124 ASN B O 1
ATOM 3518 N N . GLN B 1 125 ? -2.688 -29.234 -19.766 1 32.69 125 GLN B N 1
ATOM 3519 C CA . GLN B 1 125 ? -3.537 -28.531 -20.719 1 32.69 125 GLN B CA 1
ATOM 3520 C C . GLN B 1 125 ? -3.283 -27.016 -20.688 1 32.69 125 GLN B C 1
ATOM 3522 O O . GLN B 1 125 ? -3.471 -26.375 -19.656 1 32.69 125 GLN B O 1
ATOM 3527 N N . ALA B 1 126 ? -2.348 -26.375 -21.391 1 33.44 126 ALA B N 1
ATOM 3528 C CA . ALA B 1 126 ? -1.936 -25.062 -21.906 1 33.44 126 ALA B CA 1
ATOM 3529 C C . ALA B 1 126 ? -3.139 -24.156 -22.125 1 33.44 126 ALA B C 1
ATOM 3531 O O . ALA B 1 126 ? -3.049 -23.141 -22.828 1 33.44 126 ALA B O 1
ATOM 3532 N N . SER B 1 127 ? -4.383 -24.484 -21.938 1 34.31 127 SER B N 1
ATOM 3533 C CA . SER B 1 127 ? -5.348 -23.453 -22.328 1 34.31 127 SER B CA 1
ATOM 3534 C C . SER B 1 127 ? -5.246 -22.234 -21.438 1 34.31 127 SER B C 1
ATOM 3536 O O . SER B 1 127 ? -5.578 -22.281 -20.25 1 34.31 127 SER B O 1
ATOM 3538 N N . ILE B 1 128 ? -4.234 -21.438 -21.547 1 39.81 128 ILE B N 1
ATOM 3539 C CA . ILE B 1 128 ? -4.246 -20.031 -21.125 1 39.81 128 ILE B CA 1
ATOM 3540 C C . ILE B 1 128 ? -5.656 -19.469 -21.234 1 39.81 128 ILE B C 1
ATOM 3542 O O . ILE B 1 128 ? -6.16 -19.25 -22.344 1 39.81 128 ILE B O 1
ATOM 3546 N N . LYS B 1 129 ? -6.59 -20.016 -20.547 1 38.75 129 LYS B N 1
ATOM 3547 C CA . LYS B 1 129 ? -7.84 -19.266 -20.688 1 38.75 129 LYS B CA 1
ATOM 3548 C C . LYS B 1 129 ? -7.598 -17.766 -20.641 1 38.75 129 LYS B C 1
ATOM 3550 O O . LYS B 1 129 ? -6.977 -17.266 -19.703 1 38.75 129 LYS B O 1
ATOM 3555 N N . ASN B 1 130 ? -7.355 -17.016 -21.688 1 43.16 130 ASN B N 1
ATOM 3556 C CA . ASN B 1 130 ? -7.379 -15.578 -21.891 1 43.16 130 ASN B CA 1
ATOM 3557 C C . ASN B 1 130 ? -8.359 -14.891 -20.953 1 43.16 130 ASN B C 1
ATOM 3559 O O . ASN B 1 130 ? -9.531 -14.711 -21.281 1 43.16 130 ASN B O 1
ATOM 3563 N N . GLN B 1 131 ? -8.406 -15.297 -19.734 1 44.66 131 GLN B N 1
ATOM 3564 C CA . GLN B 1 131 ? -9.406 -14.602 -18.938 1 44.66 131 GLN B CA 1
ATOM 3565 C C . GLN B 1 131 ? -9.242 -13.086 -19.031 1 44.66 131 GLN B C 1
ATOM 3567 O O . GLN B 1 131 ? -8.203 -12.539 -18.656 1 44.66 131 GLN B O 1
ATOM 3572 N N . ASP B 1 132 ? -9.938 -12.469 -19.984 1 47.25 132 ASP B N 1
ATOM 3573 C CA . ASP B 1 132 ? -10.133 -11.031 -20.172 1 47.25 132 ASP B CA 1
ATOM 3574 C C . ASP B 1 132 ? -10.047 -10.289 -18.844 1 47.25 132 ASP B C 1
ATOM 3576 O O . ASP B 1 132 ? -9.68 -9.109 -18.812 1 47.25 132 ASP B O 1
ATOM 3580 N N . GLU B 1 133 ? -10.547 -10.992 -17.781 1 46.62 133 GLU B N 1
ATOM 3581 C CA . GLU B 1 133 ? -10.562 -10.328 -16.484 1 46.62 133 GLU B CA 1
ATOM 3582 C C . GLU B 1 133 ? -9.164 -9.859 -16.094 1 46.62 133 GLU B C 1
ATOM 3584 O O . GLU B 1 133 ? -9.023 -8.828 -15.43 1 46.62 133 GLU B O 1
ATOM 3589 N N . TYR B 1 134 ? -8.18 -10.641 -16.641 1 51.66 134 TYR B N 1
ATOM 3590 C CA . TYR B 1 134 ? -6.816 -10.328 -16.219 1 51.66 134 TYR B CA 1
ATOM 3591 C C . TYR B 1 134 ? -6.219 -9.227 -17.094 1 51.66 134 TYR B C 1
ATOM 3593 O O . TYR B 1 134 ? -5.066 -8.828 -16.891 1 51.66 134 TYR B O 1
ATOM 3601 N N . ARG B 1 135 ? -7.145 -8.703 -17.906 1 59.16 135 ARG B N 1
ATOM 3602 C CA . ARG B 1 135 ? -6.691 -7.613 -18.766 1 59.16 135 ARG B CA 1
ATOM 3603 C C . ARG B 1 135 ? -7.129 -6.262 -18.203 1 59.16 135 ARG B C 1
ATOM 3605 O O . ARG B 1 135 ? -6.688 -5.215 -18.688 1 59.16 135 ARG B O 1
ATOM 3612 N N . GLU B 1 136 ? -7.828 -6.457 -17.078 1 77.38 136 GLU B N 1
ATOM 3613 C CA . GLU B 1 136 ? -8.273 -5.16 -16.594 1 77.38 136 GLU B CA 1
ATOM 3614 C C . GLU B 1 136 ? -7.172 -4.453 -15.805 1 77.38 136 GLU B C 1
ATOM 3616 O O . GLU B 1 136 ? -6.426 -5.09 -15.062 1 77.38 136 GLU B O 1
ATOM 3621 N N . PRO B 1 137 ? -7.078 -3.238 -16.047 1 79 137 PRO B N 1
ATOM 3622 C CA . PRO B 1 137 ? -6.031 -2.477 -15.367 1 79 137 PRO B CA 1
ATOM 3623 C C . PRO B 1 137 ? -6.219 -2.455 -13.852 1 79 137 PRO B C 1
ATOM 3625 O O . PRO B 1 137 ? -7.336 -2.268 -13.367 1 79 137 PRO B O 1
ATOM 3628 N N . THR B 1 138 ? -5.188 -2.768 -13.219 1 87.62 138 THR B N 1
ATOM 3629 C CA . THR B 1 138 ? -5.164 -2.729 -11.758 1 87.62 138 THR B CA 1
ATOM 3630 C C . THR B 1 138 ? -3.961 -1.939 -11.258 1 87.62 138 THR B C 1
ATOM 3632 O O . THR B 1 138 ? -3.098 -1.547 -12.047 1 87.62 138 THR B O 1
ATOM 3635 N N . LEU B 1 139 ? -3.895 -1.736 -10.023 1 92.38 139 LEU B N 1
ATOM 3636 C CA . LEU B 1 139 ? -2.803 -1.03 -9.359 1 92.38 139 LEU B CA 1
ATOM 3637 C C . LEU B 1 139 ? -1.458 -1.662 -9.711 1 92.38 139 LEU B C 1
ATOM 3639 O O . LEU B 1 139 ? -0.529 -0.965 -10.125 1 92.38 139 LEU B O 1
ATOM 3643 N N . THR B 1 140 ? -1.363 -2.955 -9.648 1 89.75 140 THR B N 1
ATOM 3644 C CA . THR B 1 140 ? -0.077 -3.633 -9.758 1 89.75 140 THR B CA 1
ATOM 3645 C C . THR B 1 140 ? 0.299 -3.848 -11.227 1 89.75 140 THR B C 1
ATOM 3647 O O . THR B 1 140 ? 1.482 -3.887 -11.57 1 89.75 140 THR B O 1
ATOM 3650 N N . ASN B 1 141 ? -0.714 -3.955 -12.094 1 86.94 141 ASN B N 1
ATOM 3651 C CA . ASN B 1 141 ? -0.369 -4.273 -13.469 1 86.94 141 ASN B CA 1
ATOM 3652 C C . ASN B 1 141 ? -0.38 -3.025 -14.352 1 86.94 141 ASN B C 1
ATOM 3654 O O . ASN B 1 141 ? -0.011 -3.088 -15.531 1 86.94 141 ASN B O 1
ATOM 3658 N N . GLN B 1 142 ? -0.785 -1.903 -13.797 1 87.44 142 GLN B N 1
ATOM 3659 C CA . GLN B 1 142 ? -0.786 -0.686 -14.602 1 87.44 142 GLN B CA 1
ATOM 3660 C C . GLN B 1 142 ? -0.14 0.472 -13.852 1 87.44 142 GLN B C 1
ATOM 3662 O O . GLN B 1 142 ? 0.961 0.907 -14.195 1 87.44 142 GLN B O 1
ATOM 3667 N N . THR B 1 143 ? -0.681 0.822 -12.773 1 89.94 143 THR B N 1
ATOM 3668 C CA . THR B 1 143 ? -0.25 2.02 -12.062 1 89.94 143 THR B CA 1
ATOM 3669 C C . THR B 1 143 ? 1.195 1.879 -11.594 1 89.94 143 THR B C 1
ATOM 3671 O O . THR B 1 143 ? 1.999 2.799 -11.758 1 89.94 143 THR B O 1
ATOM 3674 N N . LEU B 1 144 ? 1.5 0.734 -11.062 1 93.88 144 LEU B N 1
ATOM 3675 C CA . LEU B 1 144 ? 2.822 0.551 -10.477 1 93.88 144 LEU B CA 1
ATOM 3676 C C . LEU B 1 144 ? 3.779 -0.086 -11.477 1 93.88 144 LEU B C 1
ATOM 3678 O O . LEU B 1 144 ? 4.984 -0.162 -11.227 1 93.88 144 LEU B O 1
ATOM 3682 N N . ARG B 1 145 ? 3.236 -0.542 -12.57 1 89.94 145 ARG B N 1
ATOM 3683 C CA . ARG B 1 145 ? 4.07 -1.179 -13.586 1 89.94 145 ARG B CA 1
ATOM 3684 C C . ARG B 1 145 ? 4.73 -0.139 -14.477 1 89.94 145 ARG B C 1
ATOM 3686 O O . ARG B 1 145 ? 4.242 0.15 -15.57 1 89.94 145 ARG B O 1
ATOM 3693 N N . ARG B 1 146 ? 5.832 0.375 -14.078 1 86.69 146 ARG B N 1
ATOM 3694 C CA . ARG B 1 146 ? 6.574 1.419 -14.781 1 86.69 146 ARG B CA 1
ATOM 3695 C C . ARG B 1 146 ? 8.039 1.438 -14.344 1 86.69 146 ARG B C 1
ATOM 3697 O O . ARG B 1 146 ? 8.391 0.872 -13.305 1 86.69 146 ARG B O 1
ATOM 3704 N N . PRO B 1 147 ? 8.844 2.105 -15.227 1 88.94 147 PRO B N 1
ATOM 3705 C CA . PRO B 1 147 ? 10.227 2.256 -14.766 1 88.94 147 PRO B CA 1
ATOM 3706 C C . PRO B 1 147 ? 10.32 2.934 -13.406 1 88.94 147 PRO B C 1
ATOM 3708 O O . PRO B 1 147 ? 9.695 3.973 -13.18 1 88.94 147 PRO B O 1
ATOM 3711 N N . GLY B 1 148 ? 11.023 2.342 -12.461 1 90.56 148 GLY B N 1
ATOM 3712 C CA . GLY B 1 148 ? 11.125 2.836 -11.094 1 90.56 148 GLY B CA 1
ATOM 3713 C C . GLY B 1 148 ? 10.094 2.232 -10.164 1 90.56 148 GLY B C 1
ATOM 3714 O O . GLY B 1 148 ? 10.172 2.408 -8.945 1 90.56 148 GLY B O 1
ATOM 3715 N N . GLY B 1 149 ? 9.117 1.579 -10.734 1 94.31 149 GLY B N 1
ATOM 3716 C CA . GLY B 1 149 ? 8.117 0.838 -9.977 1 94.31 149 GLY B CA 1
ATOM 3717 C C . GLY B 1 149 ? 8.359 -0.66 -9.984 1 94.31 149 GLY B C 1
ATOM 3718 O O . GLY B 1 149 ? 9.453 -1.12 -9.641 1 94.31 149 GLY B O 1
ATOM 3719 N N . ILE B 1 150 ? 7.324 -1.361 -10.258 1 94.38 150 ILE B N 1
ATOM 3720 C CA . ILE B 1 150 ? 7.438 -2.797 -10.492 1 94.38 150 ILE B CA 1
ATOM 3721 C C . ILE B 1 150 ? 7.543 -3.066 -11.992 1 94.38 150 ILE B C 1
ATOM 3723 O O . ILE B 1 150 ? 6.535 -3.342 -12.648 1 94.38 150 ILE B O 1
ATOM 3727 N N . LEU B 1 151 ? 8.695 -3.004 -12.461 1 91.44 151 LEU B N 1
ATOM 3728 C CA . LEU B 1 151 ? 8.922 -2.938 -13.898 1 91.44 151 LEU B CA 1
ATOM 3729 C C 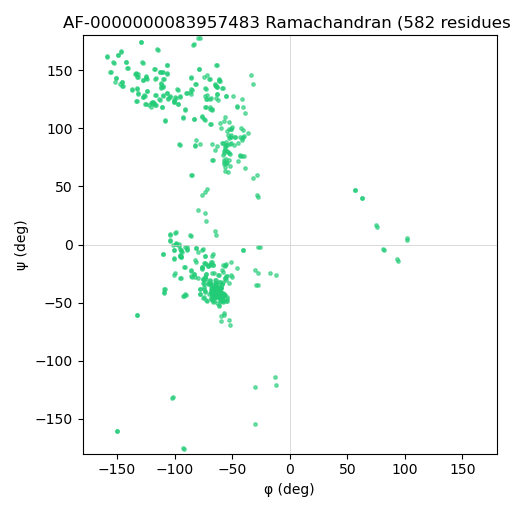. LEU B 1 151 ? 8.758 -4.312 -14.539 1 91.44 151 LEU B C 1
ATOM 3731 O O . LEU B 1 151 ? 8.203 -4.426 -15.641 1 91.44 151 LEU B O 1
ATOM 3735 N N . ILE B 1 152 ? 9.273 -5.312 -13.93 1 90.44 152 ILE B N 1
ATOM 3736 C CA . ILE B 1 152 ? 9.133 -6.656 -14.484 1 90.44 152 ILE B CA 1
ATOM 3737 C C . ILE B 1 152 ? 8.133 -7.457 -13.656 1 90.44 152 ILE B C 1
ATOM 3739 O O . ILE B 1 152 ? 7.945 -7.18 -12.469 1 90.44 152 ILE B O 1
ATOM 3743 N N . LYS B 1 153 ? 7.543 -8.391 -14.25 1 89.19 153 LYS B N 1
ATOM 3744 C CA . LYS B 1 153 ? 6.57 -9.234 -13.562 1 89.19 153 LYS B CA 1
ATOM 3745 C C . LYS B 1 153 ? 7.234 -10.039 -12.445 1 89.19 153 LYS B C 1
ATOM 3747 O O . LYS B 1 153 ? 8.328 -10.578 -12.625 1 89.19 153 LYS B O 1
ATOM 3752 N N . PRO B 1 154 ? 6.566 -10.086 -11.336 1 92.62 154 PRO B N 1
ATOM 3753 C CA . PRO B 1 154 ? 7.07 -10.945 -10.266 1 92.62 154 PRO B CA 1
ATOM 3754 C C . PRO B 1 154 ? 7.055 -12.43 -10.641 1 92.62 154 PRO B C 1
ATOM 3756 O O . PRO B 1 154 ? 6.25 -12.852 -11.477 1 92.62 154 PRO B O 1
ATOM 3759 N N . VAL B 1 155 ? 7.918 -13.18 -10.008 1 91.94 155 VAL B N 1
ATOM 3760 C CA . VAL B 1 155 ? 7.938 -14.625 -10.195 1 91.94 155 VAL B CA 1
ATOM 3761 C C . VAL B 1 155 ? 7.496 -15.32 -8.906 1 91.94 155 VAL B C 1
ATOM 3763 O O . VAL B 1 155 ? 7.895 -14.922 -7.812 1 91.94 155 VAL B O 1
ATOM 3766 N N . LEU B 1 156 ? 6.719 -16.312 -9.133 1 93.12 156 LEU B N 1
ATOM 3767 C CA . LEU B 1 156 ? 6.227 -17.078 -7.988 1 93.12 156 LEU B CA 1
ATOM 3768 C C . LEU B 1 156 ? 6.574 -18.562 -8.125 1 93.12 156 LEU B C 1
ATOM 3770 O O . LEU B 1 156 ? 6.441 -19.125 -9.211 1 93.12 156 LEU B O 1
ATOM 3774 N N . PHE B 1 157 ? 7.102 -19.109 -7.066 1 93.31 157 PHE B N 1
ATOM 3775 C CA . PHE B 1 157 ? 7.312 -20.547 -6.945 1 93.31 157 PHE B CA 1
ATOM 3776 C C . PHE B 1 157 ? 6.391 -21.141 -5.883 1 93.31 157 PHE B C 1
ATOM 3778 O O . PHE B 1 157 ? 6.215 -20.547 -4.812 1 93.31 157 PHE B O 1
ATOM 3785 N N . HIS B 1 158 ? 5.805 -22.203 -6.211 1 93.38 158 HIS B N 1
ATOM 3786 C CA . HIS B 1 158 ? 4.906 -22.875 -5.273 1 93.38 158 HIS B CA 1
ATOM 3787 C C . HIS B 1 158 ? 5.305 -24.328 -5.07 1 93.38 158 HIS B C 1
ATOM 3789 O O . HIS B 1 158 ? 5.535 -25.062 -6.043 1 93.38 158 HIS B O 1
ATOM 3795 N N . ASN B 1 159 ? 5.441 -24.688 -3.834 1 94.19 159 ASN B N 1
ATOM 3796 C CA . ASN B 1 159 ? 5.695 -26.078 -3.473 1 94.19 159 ASN B CA 1
ATOM 3797 C C . ASN B 1 159 ? 4.395 -26.844 -3.221 1 94.19 159 ASN B C 1
ATOM 3799 O O . ASN B 1 159 ? 3.701 -26.578 -2.234 1 94.19 159 ASN B O 1
ATOM 3803 N N . ILE B 1 160 ? 4.094 -27.781 -3.961 1 85.38 160 ILE B N 1
ATOM 3804 C CA . ILE B 1 160 ? 2.818 -28.484 -3.922 1 85.38 160 ILE B CA 1
ATOM 3805 C C . ILE B 1 160 ? 2.773 -29.406 -2.701 1 85.38 160 ILE B C 1
ATOM 3807 O O . ILE B 1 160 ? 1.711 -29.609 -2.111 1 85.38 160 ILE B O 1
ATOM 3811 N N . GLU B 1 161 ? 3.828 -29.938 -2.33 1 90.56 161 GLU B N 1
ATOM 3812 C CA . GLU B 1 161 ? 3.877 -30.875 -1.21 1 90.56 161 GLU B CA 1
ATOM 3813 C C . GLU B 1 161 ? 3.691 -30.156 0.122 1 90.56 161 GLU B C 1
ATOM 3815 O O . GLU B 1 161 ? 2.848 -30.547 0.932 1 90.56 161 GLU B O 1
ATOM 3820 N N . THR B 1 162 ? 4.426 -29.078 0.307 1 93.06 162 THR B N 1
ATOM 3821 C CA . THR B 1 162 ? 4.402 -28.391 1.593 1 93.06 162 THR B CA 1
ATOM 3822 C C . THR B 1 162 ? 3.396 -27.234 1.575 1 93.06 162 THR B C 1
ATOM 3824 O O . THR B 1 162 ? 3.074 -26.672 2.621 1 93.06 162 THR B O 1
ATOM 3827 N N . ASP B 1 163 ? 2.879 -26.906 0.386 1 93.88 163 ASP B N 1
ATOM 3828 C CA . ASP B 1 163 ? 1.924 -25.828 0.198 1 93.88 163 ASP B CA 1
ATOM 3829 C C . ASP B 1 163 ? 2.537 -24.484 0.587 1 93.88 163 ASP B C 1
ATOM 3831 O O . ASP B 1 163 ? 1.897 -23.672 1.262 1 93.88 163 ASP B O 1
ATOM 3835 N N . GLU B 1 164 ? 3.791 -24.281 0.236 1 96.38 164 GLU B N 1
ATOM 3836 C CA . GLU B 1 164 ? 4.527 -23.047 0.496 1 96.38 164 GLU B CA 1
ATOM 3837 C C . GLU B 1 164 ? 4.797 -22.281 -0.796 1 96.38 164 GLU B C 1
ATOM 3839 O O . GLU B 1 164 ? 4.906 -22.891 -1.867 1 96.38 164 GLU B O 1
ATOM 3844 N N . GLY B 1 165 ? 4.844 -20.969 -0.691 1 96.12 165 GLY B N 1
ATOM 3845 C CA . GLY B 1 165 ? 5.117 -20.125 -1.846 1 96.12 165 GLY B CA 1
ATOM 3846 C C . GLY B 1 165 ? 6.293 -19.188 -1.637 1 96.12 165 GLY B C 1
ATOM 3847 O O . GLY B 1 165 ? 6.535 -18.734 -0.519 1 96.12 165 GLY B O 1
ATOM 3848 N N . VAL B 1 166 ? 7.051 -18.969 -2.699 1 96.94 166 VAL B N 1
ATOM 3849 C CA . VAL B 1 166 ? 8.117 -17.969 -2.723 1 96.94 166 VAL B CA 1
ATOM 3850 C C . VAL B 1 166 ? 7.902 -17 -3.883 1 96.94 166 VAL B C 1
ATOM 3852 O O . VAL B 1 166 ? 7.797 -17.422 -5.039 1 96.94 166 VAL B O 1
ATOM 3855 N N . ALA B 1 167 ? 7.781 -15.789 -3.57 1 96.88 167 ALA B N 1
ATOM 3856 C CA . ALA B 1 167 ? 7.66 -14.742 -4.582 1 96.88 167 ALA B CA 1
ATOM 3857 C C . ALA B 1 167 ? 8.914 -13.875 -4.637 1 96.88 167 ALA B C 1
ATOM 3859 O O . ALA B 1 167 ? 9.492 -13.539 -3.598 1 96.88 167 ALA B O 1
ATOM 3860 N N . ILE B 1 168 ? 9.406 -13.57 -5.809 1 96.94 168 ILE B N 1
ATOM 3861 C CA . ILE B 1 168 ? 10.547 -12.688 -6.027 1 96.94 168 ILE B CA 1
ATOM 3862 C C . ILE B 1 168 ? 10.117 -11.477 -6.852 1 96.94 168 ILE B C 1
ATOM 3864 O O . ILE B 1 168 ? 9.609 -11.625 -7.965 1 96.94 168 ILE B O 1
ATOM 3868 N N . ILE B 1 169 ? 10.328 -10.281 -6.301 1 97.25 169 ILE B N 1
ATOM 3869 C CA . ILE B 1 169 ? 9.828 -9.047 -6.902 1 97.25 169 ILE B CA 1
ATOM 3870 C C . ILE B 1 169 ? 10.906 -7.973 -6.844 1 97.25 169 ILE B C 1
ATOM 3872 O O . ILE B 1 169 ? 11.57 -7.805 -5.816 1 97.25 169 ILE B O 1
ATOM 3876 N N . HIS B 1 170 ? 11.125 -7.293 -7.926 1 96.88 170 HIS B N 1
ATOM 3877 C CA . HIS B 1 170 ? 11.992 -6.121 -7.91 1 96.88 170 HIS B CA 1
ATOM 3878 C C . HIS B 1 170 ? 11.195 -4.855 -7.602 1 96.88 170 HIS B C 1
ATOM 3880 O O . HIS B 1 170 ? 10.141 -4.613 -8.195 1 96.88 170 HIS B O 1
ATOM 3886 N N . ALA B 1 171 ? 11.656 -4.062 -6.656 1 97.5 171 ALA B N 1
ATOM 3887 C CA . ALA B 1 171 ? 10.992 -2.824 -6.262 1 97.5 171 ALA B CA 1
ATOM 3888 C C . ALA B 1 171 ? 11.875 -1.613 -6.547 1 97.5 171 ALA B C 1
ATOM 3890 O O . ALA B 1 171 ? 12.945 -1.47 -5.957 1 97.5 171 ALA B O 1
ATOM 3891 N N . GLY B 1 172 ? 11.367 -0.716 -7.391 1 94.94 172 GLY B N 1
ATOM 3892 C CA . GLY B 1 172 ? 12.164 0.422 -7.832 1 94.94 172 GLY B CA 1
ATOM 3893 C C . GLY B 1 172 ? 11.977 1.648 -6.957 1 94.94 172 GLY B C 1
ATOM 3894 O O . GLY B 1 172 ? 11.258 1.606 -5.965 1 94.94 172 GLY B O 1
ATOM 3895 N N . TYR B 1 173 ? 12.609 2.75 -7.348 1 93.81 173 TYR B N 1
ATOM 3896 C CA . TYR B 1 173 ? 12.75 3.941 -6.516 1 93.81 173 TYR B CA 1
ATOM 3897 C C . TYR B 1 173 ? 11.453 4.73 -6.469 1 93.81 173 TYR B C 1
ATOM 3899 O O . TYR B 1 173 ? 11.242 5.543 -5.562 1 93.81 173 TYR B O 1
ATOM 3907 N N . ARG B 1 174 ? 10.57 4.578 -7.367 1 93.5 174 ARG B N 1
ATOM 3908 C CA . ARG B 1 174 ? 9.32 5.324 -7.395 1 93.5 174 ARG B CA 1
ATOM 3909 C C . ARG B 1 174 ? 8.344 4.785 -6.352 1 93.5 174 ARG B C 1
ATOM 3911 O O . ARG B 1 174 ? 7.266 5.352 -6.16 1 93.5 174 ARG B O 1
ATOM 3918 N N . LEU B 1 175 ? 8.789 3.703 -5.703 1 96.94 175 LEU B N 1
ATOM 3919 C CA . LEU B 1 175 ? 7.941 3.062 -4.707 1 96.94 175 LEU B CA 1
ATOM 3920 C C . LEU B 1 175 ? 8.336 3.496 -3.297 1 96.94 175 LEU B C 1
ATOM 3922 O O . LEU B 1 175 ? 7.816 2.969 -2.312 1 96.94 175 LEU B O 1
ATOM 3926 N N . CYS B 1 176 ? 9.188 4.5 -3.189 1 95.38 176 CYS B N 1
ATOM 3927 C CA . CYS B 1 176 ? 9.75 4.918 -1.912 1 95.38 176 CYS B CA 1
ATOM 3928 C C . CYS B 1 176 ? 8.828 5.898 -1.2 1 95.38 176 CYS B C 1
ATOM 3930 O O . CYS B 1 176 ? 8.164 6.715 -1.845 1 95.38 176 CYS B O 1
ATOM 3932 N N . GLY B 1 177 ? 8.797 5.742 0.115 1 93 177 GLY B N 1
ATOM 3933 C CA . GLY B 1 177 ? 8.141 6.727 0.964 1 93 177 GLY B CA 1
ATOM 3934 C C . GLY B 1 177 ? 9.109 7.699 1.604 1 93 177 GLY B C 1
ATOM 3935 O O . GLY B 1 177 ? 8.711 8.766 2.068 1 93 177 GLY B O 1
ATOM 3936 N N . TYR B 1 178 ? 10.211 7.367 1.749 1 90.06 178 TYR B N 1
ATOM 3937 C CA . TYR B 1 178 ? 11.398 8.094 2.184 1 90.06 178 TYR B CA 1
ATOM 3938 C C . TYR B 1 178 ? 12.586 7.797 1.273 1 90.06 178 TYR B C 1
ATOM 3940 O O . TYR B 1 178 ? 12.656 6.727 0.665 1 90.06 178 TYR B O 1
ATOM 3948 N N . PRO B 1 179 ? 13.414 8.695 1.076 1 88.12 179 PRO B N 1
ATOM 3949 C CA . PRO B 1 179 ? 14.508 8.414 0.146 1 88.12 179 PRO B CA 1
ATOM 3950 C C . PRO B 1 179 ? 15.148 7.047 0.389 1 88.12 179 PRO B C 1
ATOM 3952 O O . PRO B 1 179 ? 15.672 6.789 1.479 1 88.12 179 PRO B O 1
ATOM 3955 N N . PHE B 1 180 ? 15.094 6.156 -0.61 1 92.44 180 PHE B N 1
ATOM 3956 C CA . PHE B 1 180 ? 15.766 4.867 -0.709 1 92.44 180 PHE B CA 1
ATOM 3957 C C . PHE B 1 180 ? 15.008 3.801 0.072 1 92.44 180 PHE B C 1
ATOM 3959 O O . PHE B 1 180 ? 15.406 2.633 0.084 1 92.44 180 PHE B O 1
ATOM 3966 N N . ILE B 1 181 ? 14.008 4.191 0.722 1 95.62 181 ILE B N 1
ATOM 3967 C CA . ILE B 1 181 ? 13.266 3.234 1.536 1 95.62 181 ILE B CA 1
ATOM 3968 C C . ILE B 1 181 ? 11.867 3.033 0.953 1 95.62 181 ILE B C 1
ATOM 3970 O O . ILE B 1 181 ? 11.109 3.992 0.802 1 95.62 181 ILE B O 1
ATOM 3974 N N . ILE B 1 182 ? 11.547 1.817 0.688 1 97.69 182 ILE B N 1
ATOM 3975 C CA . ILE B 1 182 ? 10.25 1.474 0.123 1 97.69 182 ILE B CA 1
ATOM 3976 C C . ILE B 1 182 ? 9.141 1.841 1.111 1 97.69 182 ILE B C 1
ATOM 3978 O O . ILE B 1 182 ? 9.273 1.605 2.314 1 97.69 182 ILE B O 1
ATOM 3982 N N . HIS B 1 183 ? 8.109 2.441 0.596 1 97.81 183 HIS B N 1
ATOM 3983 C CA . HIS B 1 183 ? 6.977 2.832 1.424 1 97.81 183 HIS B CA 1
ATOM 3984 C C . HIS B 1 183 ? 6.324 1.616 2.074 1 97.81 183 HIS B C 1
ATOM 3986 O O . HIS B 1 183 ? 6.16 0.578 1.43 1 97.81 183 HIS B O 1
ATOM 3992 N N . GLY B 1 184 ? 5.898 1.722 3.262 1 98.19 184 GLY B N 1
ATOM 3993 C CA . GLY B 1 184 ? 5.211 0.638 3.947 1 98.19 184 GLY B CA 1
ATOM 3994 C C . GLY B 1 184 ? 3.955 0.18 3.23 1 98.19 184 GLY B C 1
ATOM 3995 O O . GLY B 1 184 ? 3.574 -0.989 3.32 1 98.19 184 GLY B O 1
ATOM 3996 N N . GLY B 1 185 ? 3.248 1.065 2.588 1 98.19 185 GLY B N 1
ATOM 3997 C CA . GLY B 1 185 ? 2.066 0.722 1.812 1 98.19 185 GLY B CA 1
ATOM 3998 C C . GLY B 1 185 ? 2.371 -0.17 0.624 1 98.19 185 GLY B C 1
ATOM 3999 O O . GLY B 1 185 ? 1.549 -1.004 0.239 1 98.19 185 GLY B O 1
ATOM 4000 N N . ILE B 1 186 ? 3.459 0.041 0.026 1 98.25 186 ILE B N 1
ATOM 4001 C CA . ILE B 1 186 ? 3.889 -0.817 -1.072 1 98.25 186 ILE B CA 1
ATOM 4002 C C . ILE B 1 186 ? 4.172 -2.225 -0.548 1 98.25 186 ILE B C 1
ATOM 4004 O O . ILE B 1 186 ? 3.791 -3.215 -1.177 1 98.25 186 ILE B O 1
ATOM 4008 N N . ILE B 1 187 ? 4.84 -2.277 0.579 1 98.75 187 ILE B N 1
ATOM 4009 C CA . ILE B 1 187 ? 5.082 -3.57 1.209 1 98.75 187 ILE B CA 1
ATOM 4010 C C . ILE B 1 187 ? 3.75 -4.277 1.457 1 98.75 187 ILE B C 1
ATOM 4012 O O . ILE B 1 187 ? 3.611 -5.469 1.174 1 98.75 187 ILE B O 1
ATOM 4016 N N . ALA B 1 188 ? 2.785 -3.559 1.938 1 98.81 188 ALA B N 1
ATOM 4017 C CA . ALA B 1 188 ? 1.451 -4.121 2.139 1 98.81 188 ALA B CA 1
ATOM 4018 C C . ALA B 1 188 ? 0.857 -4.609 0.82 1 98.81 188 ALA B C 1
ATOM 4020 O O . ALA B 1 188 ? 0.199 -5.652 0.777 1 98.81 188 ALA B O 1
ATOM 4021 N N . THR B 1 189 ? 1.02 -3.854 -0.208 1 98.38 189 THR B N 1
ATOM 4022 C CA . THR B 1 189 ? 0.537 -4.23 -1.532 1 98.38 189 THR B CA 1
ATOM 4023 C C . THR B 1 189 ? 1.141 -5.562 -1.97 1 98.38 189 THR B C 1
ATOM 4025 O O . THR B 1 189 ? 0.42 -6.465 -2.4 1 98.38 189 THR B O 1
ATOM 4028 N N . LEU B 1 190 ? 2.443 -5.688 -1.823 1 98.06 190 LEU B N 1
ATOM 4029 C CA . LEU B 1 190 ? 3.135 -6.91 -2.217 1 98.06 190 LEU B CA 1
ATOM 4030 C C . LEU B 1 190 ? 2.646 -8.102 -1.396 1 98.06 190 LEU B C 1
ATOM 4032 O O . LEU B 1 190 ? 2.412 -9.18 -1.94 1 98.06 190 LEU B O 1
ATOM 4036 N N . LEU B 1 191 ? 2.482 -7.832 -0.154 1 98.44 191 LEU B N 1
ATOM 4037 C CA . LEU B 1 191 ? 2.002 -8.891 0.729 1 98.44 191 LEU B CA 1
ATOM 4038 C C . LEU B 1 191 ? 0.579 -9.297 0.363 1 98.44 191 LEU B C 1
ATOM 4040 O O . LEU B 1 191 ? 0.268 -10.492 0.295 1 98.44 191 LEU B O 1
ATOM 4044 N N . ASN B 1 192 ? -0.26 -8.336 0.123 1 97.81 192 ASN B N 1
ATOM 4045 C CA . ASN B 1 192 ? -1.634 -8.617 -0.281 1 97.81 192 ASN B CA 1
ATOM 4046 C C . ASN B 1 192 ? -1.684 -9.516 -1.513 1 97.81 192 ASN B C 1
ATOM 4048 O O . ASN B 1 192 ? -2.383 -10.531 -1.52 1 97.81 192 ASN B O 1
ATOM 4052 N N . GLU B 1 193 ? -0.919 -9.133 -2.479 1 95.38 193 GLU B N 1
ATOM 4053 C CA . GLU B 1 193 ? -0.893 -9.898 -3.723 1 95.38 193 GLU B CA 1
ATOM 4054 C C . GLU B 1 193 ? -0.363 -11.312 -3.494 1 95.38 193 GLU B C 1
ATOM 4056 O O . GLU B 1 193 ? -0.918 -12.281 -4.012 1 95.38 193 GLU B O 1
ATOM 4061 N N . THR B 1 194 ? 0.675 -11.406 -2.729 1 96.19 194 THR B N 1
ATOM 4062 C CA . THR B 1 194 ? 1.304 -12.695 -2.461 1 96.19 194 THR B CA 1
ATOM 4063 C C . THR B 1 194 ? 0.369 -13.594 -1.657 1 96.19 194 THR B C 1
ATOM 4065 O O . THR B 1 194 ? 0.231 -14.781 -1.959 1 96.19 194 THR B O 1
ATOM 4068 N N . PHE B 1 195 ? -0.29 -13.039 -0.629 1 97.56 195 PHE B N 1
ATOM 4069 C CA . PHE B 1 195 ? -1.233 -13.812 0.171 1 97.56 195 PHE B CA 1
ATOM 4070 C C . PHE B 1 195 ? -2.371 -14.344 -0.694 1 97.56 195 PHE B C 1
ATOM 4072 O O . PHE B 1 195 ? -2.721 -15.523 -0.619 1 97.56 195 PHE B O 1
ATOM 4079 N N . LYS B 1 196 ? -2.963 -13.492 -1.484 1 95.88 196 LYS B N 1
ATOM 4080 C CA . LYS B 1 196 ? -4.074 -13.898 -2.336 1 95.88 196 LYS B CA 1
ATOM 4081 C C . LYS B 1 196 ? -3.658 -15.016 -3.287 1 95.88 196 LYS B C 1
ATOM 4083 O O . LYS B 1 196 ? -4.395 -15.984 -3.475 1 95.88 196 LYS B O 1
ATOM 4088 N N . ARG B 1 197 ? -2.504 -14.836 -3.859 1 93.69 197 ARG B N 1
ATOM 4089 C CA . ARG B 1 197 ? -2.037 -15.836 -4.812 1 93.69 197 ARG B CA 1
ATOM 4090 C C . ARG B 1 197 ? -1.785 -17.172 -4.121 1 93.69 197 ARG B C 1
ATOM 4092 O O . ARG B 1 197 ? -2.166 -18.234 -4.637 1 93.69 197 ARG B O 1
ATOM 4099 N N . ASN B 1 198 ? -1.136 -17.125 -3.006 1 94.94 198 ASN B N 1
ATOM 4100 C CA . ASN B 1 198 ? -0.879 -18.375 -2.281 1 94.94 198 ASN B CA 1
ATOM 4101 C C . ASN B 1 198 ? -2.176 -19.031 -1.82 1 94.94 198 ASN B C 1
ATOM 4103 O O . ASN B 1 198 ? -2.287 -20.25 -1.819 1 94.94 198 ASN B O 1
ATOM 4107 N N . ALA B 1 199 ? -3.111 -18.25 -1.434 1 95.25 199 ALA B N 1
ATOM 4108 C CA . ALA B 1 199 ? -4.414 -18.797 -1.072 1 95.25 199 ALA B CA 1
ATOM 4109 C C . ALA B 1 199 ? -5.043 -19.547 -2.25 1 95.25 199 ALA B C 1
ATOM 4111 O O . ALA B 1 199 ? -5.609 -20.625 -2.084 1 95.25 199 ALA B O 1
ATOM 4112 N N . SER B 1 200 ? -4.914 -18.969 -3.43 1 92.38 200 SER B N 1
ATOM 4113 C CA . SER B 1 200 ? -5.52 -19.547 -4.621 1 92.38 200 SER B CA 1
ATOM 4114 C C . SER B 1 200 ? -4.801 -20.828 -5.039 1 92.38 200 SER B C 1
ATOM 4116 O O . SER B 1 200 ? -5.359 -21.656 -5.77 1 92.38 200 SER B O 1
ATOM 4118 N N . LEU B 1 201 ? -3.609 -21.016 -4.562 1 91.06 201 LEU B N 1
ATOM 4119 C CA . LEU B 1 201 ? -2.811 -22.172 -4.941 1 91.06 201 LEU B CA 1
ATOM 4120 C C . LEU B 1 201 ? -2.863 -23.234 -3.859 1 91.06 201 LEU B C 1
ATOM 4122 O O . LEU B 1 201 ? -2.438 -24.375 -4.082 1 91.06 201 LEU B O 1
ATOM 4126 N N . SER B 1 202 ? -3.359 -22.891 -2.756 1 93 202 SER B N 1
ATOM 4127 C CA . SER B 1 202 ? -3.33 -23.797 -1.608 1 93 202 SER B CA 1
ATOM 4128 C C . SER B 1 202 ? -4.27 -24.984 -1.812 1 93 202 SER B C 1
ATOM 4130 O O . SER B 1 202 ? -5.379 -24.812 -2.328 1 93 202 SER B O 1
ATOM 4132 N N . LYS B 1 203 ? -3.9 -26.109 -1.395 1 90.25 203 LYS B N 1
ATOM 4133 C CA . LYS B 1 203 ? -4.727 -27.312 -1.469 1 90.25 203 LYS B CA 1
ATOM 4134 C C . LYS B 1 203 ? -5.855 -27.266 -0.442 1 90.25 203 LYS B C 1
ATOM 4136 O O . LYS B 1 203 ? -6.781 -28.078 -0.494 1 90.25 203 LYS B O 1
ATOM 4141 N N . PHE B 1 204 ? -5.789 -26.297 0.457 1 90.56 204 PHE B N 1
ATOM 4142 C CA . PHE B 1 204 ? -6.75 -26.234 1.553 1 90.56 204 PHE B CA 1
ATOM 4143 C C . PHE B 1 204 ? -7.914 -25.328 1.206 1 90.56 204 PHE B C 1
ATOM 4145 O O . PHE B 1 204 ? -8.867 -25.188 1.982 1 90.56 204 PHE B O 1
ATOM 4152 N N . THR B 1 205 ? -7.812 -24.703 0.049 1 89.56 205 THR B N 1
ATOM 4153 C CA . THR B 1 205 ? -8.883 -23.781 -0.322 1 89.56 205 THR B CA 1
ATOM 4154 C C . THR B 1 205 ? -9.633 -24.281 -1.549 1 89.56 205 THR B C 1
ATOM 4156 O O . THR B 1 205 ? -9.164 -25.188 -2.24 1 89.56 205 THR B O 1
ATOM 4159 N N . THR B 1 206 ? -10.789 -23.641 -1.803 1 85.62 206 THR B N 1
ATOM 4160 C CA . THR B 1 206 ? -11.719 -24.188 -2.789 1 85.62 206 THR B CA 1
ATOM 4161 C C . THR B 1 206 ? -11.484 -23.531 -4.156 1 85.62 206 THR B C 1
ATOM 4163 O O . THR B 1 206 ? -11.742 -24.156 -5.191 1 85.62 206 THR B O 1
ATOM 4166 N N . SER B 1 207 ? -11.023 -22.312 -4.164 1 87.94 207 SER B N 1
ATOM 4167 C CA . SER B 1 207 ? -10.93 -21.594 -5.43 1 87.94 207 SER B CA 1
ATOM 4168 C C . SER B 1 207 ? -9.484 -21.484 -5.902 1 87.94 207 SER B C 1
ATOM 4170 O O . SER B 1 207 ? -8.57 -21.312 -5.094 1 87.94 207 SER B O 1
ATOM 4172 N N . ASN B 1 208 ? -9.305 -21.5 -7.191 1 87.44 208 ASN B N 1
ATOM 4173 C CA . ASN B 1 208 ? -7.98 -21.312 -7.777 1 87.44 208 ASN B CA 1
ATOM 4174 C C . ASN B 1 208 ? -7.832 -19.906 -8.367 1 87.44 208 ASN B C 1
ATOM 4176 O O . ASN B 1 208 ? -6.863 -19.625 -9.078 1 87.44 208 ASN B O 1
ATOM 4180 N N . LEU B 1 209 ? -8.805 -19.109 -8.102 1 87.62 209 LEU B N 1
ATOM 4181 C CA . LEU B 1 209 ? -8.773 -17.734 -8.586 1 87.62 209 LEU B CA 1
ATOM 4182 C C . LEU B 1 209 ? -8.336 -16.781 -7.477 1 87.62 209 LEU B C 1
ATOM 4184 O O . LEU B 1 209 ? -8.992 -16.703 -6.438 1 87.62 209 LEU B O 1
ATOM 4188 N N . LYS B 1 210 ? -7.336 -16.062 -7.734 1 90.44 210 LYS B N 1
ATOM 4189 C CA . LYS B 1 210 ? -6.75 -15.156 -6.754 1 90.44 210 LYS B CA 1
ATOM 4190 C C . LYS B 1 210 ? -7.766 -14.117 -6.285 1 90.44 210 LYS B C 1
ATOM 4192 O O . LYS B 1 210 ? -7.836 -13.797 -5.098 1 90.44 210 LYS B O 1
ATOM 4197 N N . ASP B 1 211 ? -8.625 -13.648 -7.203 1 90.25 211 ASP B N 1
ATOM 4198 C CA . ASP B 1 211 ? -9.531 -12.539 -6.914 1 90.25 211 ASP B CA 1
ATOM 4199 C C . ASP B 1 211 ? -10.773 -13.023 -6.168 1 90.25 211 ASP B C 1
ATOM 4201 O O . ASP B 1 211 ? -11.633 -12.227 -5.797 1 90.25 211 ASP B O 1
ATOM 4205 N N . ASP B 1 212 ? -10.852 -14.32 -5.969 1 93.44 212 ASP B N 1
ATOM 4206 C CA . ASP B 1 212 ? -11.898 -14.836 -5.098 1 93.44 212 ASP B CA 1
ATOM 4207 C C . ASP B 1 212 ? -11.555 -14.609 -3.627 1 93.44 212 ASP B C 1
ATOM 4209 O O . ASP B 1 212 ? -12.438 -14.641 -2.766 1 93.44 212 ASP B O 1
ATOM 4213 N N . PHE B 1 213 ? -10.32 -14.391 -3.359 1 94.88 213 PHE B N 1
ATOM 4214 C CA . PHE B 1 213 ? -9.883 -14.281 -1.975 1 94.88 213 PHE B CA 1
ATOM 4215 C C . PHE B 1 213 ? -9.75 -12.812 -1.567 1 94.88 213 PHE B C 1
ATOM 4217 O O . PHE B 1 213 ? -9.055 -12.039 -2.234 1 94.88 213 PHE B O 1
ATOM 4224 N N . LYS B 1 214 ? -10.414 -12.5 -0.49 1 96.19 214 LYS B N 1
ATOM 4225 C CA . LYS B 1 214 ? -10.336 -11.188 0.151 1 96.19 214 LYS B CA 1
ATOM 4226 C C . LYS B 1 214 ? -9.523 -11.258 1.441 1 96.19 214 LYS B C 1
ATOM 4228 O O . LYS B 1 214 ? -9.727 -12.156 2.262 1 96.19 214 LYS B O 1
ATOM 4233 N N . VAL B 1 215 ? -8.594 -10.367 1.561 1 98.12 215 VAL B N 1
ATOM 4234 C CA . VAL B 1 215 ? -7.914 -10.234 2.846 1 98.12 215 VAL B CA 1
ATOM 4235 C C . VAL B 1 215 ? -8.844 -9.57 3.857 1 98.12 215 VAL B C 1
ATOM 4237 O O . VAL B 1 215 ? -9.289 -8.438 3.646 1 98.12 215 VAL B O 1
ATOM 4240 N N . GLU B 1 216 ? -9.164 -10.242 4.898 1 98.31 216 GLU B N 1
ATOM 4241 C CA . GLU B 1 216 ? -10.031 -9.711 5.941 1 98.31 216 GLU B CA 1
ATOM 4242 C C . GLU B 1 216 ? -9.219 -9 7.027 1 98.31 216 GLU B C 1
ATOM 4244 O O . GLU B 1 216 ? -9.641 -7.965 7.547 1 98.31 216 GLU B O 1
ATOM 4249 N N . ASN B 1 217 ? -8.148 -9.625 7.387 1 98.62 217 ASN B N 1
ATOM 4250 C CA . ASN B 1 217 ? -7.23 -9.094 8.383 1 98.62 217 ASN B CA 1
ATOM 4251 C C . ASN B 1 217 ? -5.781 -9.18 7.914 1 98.62 217 ASN B C 1
ATOM 4253 O O . ASN B 1 217 ? -5.363 -10.195 7.355 1 98.62 217 ASN B O 1
ATOM 4257 N N . LEU B 1 218 ? -5.078 -8.148 8.086 1 98.88 218 LEU B N 1
ATOM 4258 C CA . LEU B 1 218 ? -3.668 -8.078 7.719 1 98.88 218 LEU B CA 1
ATOM 4259 C C . LEU B 1 218 ? -2.84 -7.488 8.852 1 98.88 218 LEU B C 1
ATOM 4261 O O . LEU B 1 218 ? -3.137 -6.395 9.336 1 98.88 218 LEU B O 1
ATOM 4265 N N . THR B 1 219 ? -1.868 -8.188 9.305 1 98.88 219 THR B N 1
ATOM 4266 C CA . THR B 1 219 ? -0.918 -7.715 10.305 1 98.88 219 THR B CA 1
ATOM 4267 C C . THR B 1 219 ? 0.493 -7.652 9.727 1 98.88 219 THR B C 1
ATOM 4269 O O . THR B 1 219 ? 0.976 -8.633 9.148 1 98.88 219 THR B O 1
ATOM 4272 N N . ILE B 1 220 ? 1.124 -6.543 9.875 1 98.94 220 ILE B N 1
ATOM 4273 C CA . ILE B 1 220 ? 2.469 -6.363 9.336 1 98.94 220 ILE B CA 1
ATOM 4274 C C . ILE B 1 220 ? 3.4 -5.863 10.438 1 98.94 220 ILE B C 1
ATOM 4276 O O . ILE B 1 220 ? 3.096 -4.879 11.117 1 98.94 220 ILE B O 1
ATOM 4280 N N . ASN B 1 221 ? 4.465 -6.512 10.625 1 98.94 221 ASN B N 1
ATOM 4281 C CA . ASN B 1 221 ? 5.562 -6.086 11.492 1 98.94 221 ASN B CA 1
ATOM 4282 C C . ASN B 1 221 ? 6.785 -5.664 10.68 1 98.94 221 ASN B C 1
ATOM 4284 O O . ASN B 1 221 ? 7.477 -6.508 10.102 1 98.94 221 ASN B O 1
ATOM 4288 N N . TYR B 1 222 ? 6.98 -4.379 10.656 1 98.69 222 TYR B N 1
ATOM 4289 C CA . TYR B 1 222 ? 8.117 -3.84 9.914 1 98.69 222 TYR B CA 1
ATOM 4290 C C . TYR B 1 222 ? 9.391 -3.895 10.758 1 98.69 222 TYR B C 1
ATOM 4292 O O . TYR B 1 222 ? 9.625 -3.023 11.594 1 98.69 222 TYR B O 1
ATOM 4300 N N . LYS B 1 223 ? 10.289 -4.777 10.43 1 98.38 223 LYS B N 1
ATOM 4301 C CA . LYS B 1 223 ? 11.438 -5.062 11.289 1 98.38 223 LYS B CA 1
ATOM 4302 C C . LYS B 1 223 ? 12.633 -4.195 10.906 1 98.38 223 LYS B C 1
ATOM 4304 O O . LYS B 1 223 ? 13.352 -3.707 11.781 1 98.38 223 LYS B O 1
ATOM 4309 N N . SER B 1 224 ? 12.891 -4.066 9.664 1 97.38 224 SER B N 1
ATOM 4310 C CA . SER B 1 224 ? 14.016 -3.289 9.133 1 97.38 224 SER B CA 1
ATOM 4311 C C . SER B 1 224 ? 13.617 -2.531 7.875 1 97.38 224 SER B C 1
ATOM 4313 O O . SER B 1 224 ? 12.688 -2.93 7.172 1 97.38 224 SER B O 1
ATOM 4315 N N . PRO B 1 225 ? 14.297 -1.4 7.637 1 96.38 225 PRO B N 1
ATOM 4316 C CA . PRO B 1 225 ? 13.977 -0.681 6.402 1 96.38 225 PRO B CA 1
ATOM 4317 C C . PRO B 1 225 ? 14.188 -1.536 5.152 1 96.38 225 PRO B C 1
ATOM 4319 O O . PRO B 1 225 ? 15.148 -2.309 5.082 1 96.38 225 PRO B O 1
ATOM 4322 N N . THR B 1 226 ? 13.266 -1.492 4.273 1 98.19 226 THR B N 1
ATOM 4323 C CA . THR B 1 226 ? 13.367 -2.145 2.973 1 98.19 226 THR B CA 1
ATOM 4324 C C . THR B 1 226 ? 13.914 -1.176 1.926 1 98.19 226 THR B C 1
ATOM 4326 O O . THR B 1 226 ? 13.203 -0.278 1.473 1 98.19 226 THR B O 1
ATOM 4329 N N . TYR B 1 227 ? 15.086 -1.404 1.531 1 96.69 227 TYR B N 1
ATOM 4330 C CA . TYR B 1 227 ? 15.695 -0.486 0.575 1 96.69 227 TYR B CA 1
ATOM 4331 C C . TYR B 1 227 ? 15.195 -0.756 -0.838 1 96.69 227 TYR B C 1
ATOM 4333 O O . TYR B 1 227 ? 14.883 -1.897 -1.185 1 96.69 227 TYR B O 1
ATOM 4341 N N . ALA B 1 228 ? 15.18 0.278 -1.641 1 96.56 228 ALA B N 1
ATOM 4342 C CA . ALA B 1 228 ? 14.656 0.213 -3.002 1 96.56 228 ALA B CA 1
ATOM 4343 C C . ALA B 1 228 ? 15.711 -0.309 -3.973 1 96.56 228 ALA B C 1
ATOM 4345 O O . ALA B 1 228 ? 16.875 -0.491 -3.6 1 96.56 228 ALA B O 1
ATOM 4346 N N . ASN B 1 229 ? 15.203 -0.532 -5.172 1 95.06 229 ASN B N 1
ATOM 4347 C CA . ASN B 1 229 ? 16.016 -0.98 -6.305 1 95.06 229 ASN B CA 1
ATOM 4348 C C . ASN B 1 229 ? 16.75 -2.279 -5.988 1 95.06 229 ASN B C 1
ATOM 4350 O O . ASN B 1 229 ? 17.953 -2.377 -6.191 1 95.06 229 ASN B O 1
ATOM 4354 N N . GLN B 1 230 ? 16.062 -3.158 -5.465 1 97 230 GLN B N 1
ATOM 4355 C CA . GLN B 1 230 ? 16.562 -4.5 -5.191 1 97 230 GLN B CA 1
ATOM 4356 C C . GLN B 1 230 ? 15.453 -5.539 -5.336 1 97 230 GLN B C 1
ATOM 4358 O O . GLN B 1 230 ? 14.273 -5.184 -5.469 1 97 230 GLN B O 1
ATOM 4363 N N . PHE B 1 231 ? 15.891 -6.75 -5.379 1 98 231 PHE B N 1
ATOM 4364 C CA . PHE B 1 231 ? 14.938 -7.855 -5.387 1 98 231 PHE B CA 1
ATOM 4365 C C . PHE B 1 231 ? 14.531 -8.227 -3.967 1 98 231 PHE B C 1
ATOM 4367 O O . PHE B 1 231 ? 15.375 -8.281 -3.068 1 98 231 PHE B O 1
ATOM 4374 N N . LEU B 1 232 ? 13.297 -8.383 -3.809 1 98.62 232 LEU B N 1
ATOM 4375 C CA . LEU B 1 232 ? 12.695 -8.805 -2.547 1 98.62 232 LEU B CA 1
ATOM 4376 C C . LEU B 1 232 ? 12.148 -10.219 -2.654 1 98.62 232 LEU B C 1
ATOM 4378 O O . LEU B 1 232 ? 11.617 -10.609 -3.697 1 98.62 232 LEU B O 1
ATOM 4382 N N . VAL B 1 233 ? 12.289 -10.961 -1.599 1 98.62 233 VAL B N 1
ATOM 4383 C CA . VAL B 1 233 ? 11.82 -12.344 -1.55 1 98.62 233 VAL B CA 1
ATOM 4384 C C . VAL B 1 233 ? 10.758 -12.492 -0.464 1 98.62 233 VAL B C 1
ATOM 4386 O O . VAL B 1 233 ? 11 -12.172 0.702 1 98.62 233 VAL B O 1
ATOM 4389 N N . ILE B 1 234 ? 9.594 -12.922 -0.855 1 98.62 234 ILE B N 1
ATOM 4390 C CA . ILE B 1 234 ? 8.516 -13.156 0.1 1 98.62 234 ILE B CA 1
ATOM 4391 C C . ILE B 1 234 ? 8.234 -14.648 0.207 1 98.62 234 ILE B C 1
ATOM 4393 O O . ILE B 1 234 ? 7.855 -15.289 -0.777 1 98.62 234 ILE B O 1
ATOM 4397 N N . LYS B 1 235 ? 8.414 -15.172 1.354 1 98.69 235 LYS B N 1
ATOM 4398 C CA . LYS B 1 235 ? 8.117 -16.578 1.646 1 98.69 235 LYS B CA 1
ATOM 4399 C C . LYS B 1 235 ? 6.82 -16.703 2.439 1 98.69 235 LYS B C 1
ATOM 4401 O O . LYS B 1 235 ? 6.648 -16.062 3.473 1 98.69 235 LYS B O 1
ATOM 4406 N N . THR B 1 236 ? 5.938 -17.516 1.959 1 98.44 236 THR B N 1
ATOM 4407 C CA . THR B 1 236 ? 4.605 -17.625 2.537 1 98.44 236 THR B CA 1
ATOM 4408 C C . THR B 1 236 ? 4.262 -19.062 2.854 1 98.44 236 THR B C 1
ATOM 4410 O O . THR B 1 236 ? 4.562 -19.969 2.068 1 98.44 236 THR B O 1
ATOM 4413 N N . LYS B 1 237 ? 3.596 -19.312 3.939 1 98.25 237 LYS B N 1
ATOM 4414 C CA . LYS B 1 237 ? 3.1 -20.625 4.328 1 98.25 237 LYS B CA 1
ATOM 4415 C C . LYS B 1 237 ? 1.813 -20.516 5.141 1 98.25 237 LYS B C 1
ATOM 4417 O O . LYS B 1 237 ? 1.482 -19.438 5.641 1 98.25 237 LYS B O 1
ATOM 4422 N N . MET B 1 238 ? 1.142 -21.578 5.227 1 97.62 238 MET B N 1
ATOM 4423 C CA . MET B 1 238 ? -0.074 -21.609 6.035 1 97.62 238 MET B CA 1
ATOM 4424 C C . MET B 1 238 ? 0.262 -21.594 7.52 1 97.62 238 MET B C 1
ATOM 4426 O O . MET B 1 238 ? 1.185 -22.281 7.957 1 97.62 238 MET B O 1
ATOM 4430 N N . LYS B 1 239 ? -0.417 -20.781 8.219 1 97.12 239 LYS B N 1
ATOM 4431 C CA . LYS B 1 239 ? -0.33 -20.75 9.68 1 97.12 239 LYS B CA 1
ATOM 4432 C C . LYS B 1 239 ? -1.46 -21.547 10.32 1 97.12 239 LYS B C 1
ATOM 4434 O O . LYS B 1 239 ? -2.623 -21.406 9.938 1 97.12 239 LYS B O 1
ATOM 4439 N N . GLU B 1 240 ? -1.143 -22.375 11.266 1 94.38 240 GLU B N 1
ATOM 4440 C CA . GLU B 1 240 ? -2.176 -23.125 11.969 1 94.38 240 GLU B CA 1
ATOM 4441 C C . GLU B 1 240 ? -3.127 -22.203 12.719 1 94.38 240 GLU B C 1
ATOM 4443 O O . GLU B 1 240 ? -2.688 -21.297 13.438 1 94.38 240 GLU B O 1
ATOM 4448 N N . SER B 1 241 ? -4.375 -22.391 12.391 1 94.81 241 SER B N 1
ATOM 4449 C CA . SER B 1 241 ? -5.402 -21.562 13.008 1 94.81 241 SER B CA 1
ATOM 4450 C C . SER B 1 241 ? -6.758 -22.266 13.008 1 94.81 241 SER B C 1
ATOM 4452 O O . SER B 1 241 ? -7.078 -23 12.062 1 94.81 241 SER B O 1
ATOM 4454 N N . GLU B 1 242 ? -7.527 -21.953 14.031 1 94.56 242 GLU B N 1
ATOM 4455 C CA . GLU B 1 242 ? -8.883 -22.484 14.102 1 94.56 242 GLU B CA 1
ATOM 4456 C C . GLU B 1 242 ? -9.773 -21.891 13.008 1 94.56 242 GLU B C 1
ATOM 4458 O O . GLU B 1 242 ? -10.828 -22.438 12.695 1 94.56 242 GLU B O 1
ATOM 4463 N N . LYS B 1 243 ? -9.336 -20.844 12.414 1 92.75 243 LYS B N 1
ATOM 4464 C CA . LYS B 1 243 ? -10.125 -20.125 11.406 1 92.75 243 LYS B CA 1
ATOM 4465 C C . LYS B 1 243 ? -10.008 -20.812 10.047 1 92.75 243 LYS B C 1
ATOM 4467 O O . LYS B 1 243 ? -10.773 -20.5 9.125 1 92.75 243 LYS B O 1
ATOM 4472 N N . ASN B 1 244 ? -9.078 -21.641 9.953 1 94.62 244 ASN B N 1
ATOM 4473 C CA . ASN B 1 244 ? -8.883 -22.312 8.672 1 94.62 244 ASN B CA 1
ATOM 4474 C C . ASN B 1 244 ? -10.023 -23.266 8.359 1 94.62 244 ASN B C 1
ATOM 4476 O O . ASN B 1 244 ? -10.375 -24.109 9.188 1 94.62 244 ASN B O 1
ATOM 4480 N N . ASP B 1 245 ? -10.57 -23.094 7.281 1 92.31 245 ASP B N 1
ATOM 4481 C CA . ASP B 1 245 ? -11.555 -24.016 6.715 1 92.31 245 ASP B CA 1
ATOM 4482 C C . ASP B 1 245 ? -11.508 -23.984 5.191 1 92.31 245 ASP B C 1
ATOM 4484 O O . ASP B 1 245 ? -10.484 -23.641 4.598 1 92.31 245 ASP B O 1
ATOM 4488 N N . LYS B 1 246 ? -12.516 -24.422 4.605 1 89.06 246 LYS B N 1
ATOM 4489 C CA . LYS B 1 246 ? -12.492 -24.531 3.148 1 89.06 246 LYS B CA 1
ATOM 4490 C C . LYS B 1 246 ? -12.57 -23.141 2.5 1 89.06 246 LYS B C 1
ATOM 4492 O O . LYS B 1 246 ? -12.117 -22.953 1.369 1 89.06 246 LYS B O 1
ATOM 4497 N N . LYS B 1 247 ? -13.141 -22.219 3.242 1 94 247 LYS B N 1
ATOM 4498 C CA . LYS B 1 247 ? -13.367 -20.922 2.639 1 94 247 LYS B CA 1
ATOM 4499 C C . LYS B 1 247 ? -12.453 -19.859 3.26 1 94 247 LYS B C 1
ATOM 4501 O O . LYS B 1 247 ? -12.445 -18.703 2.822 1 94 247 LYS B O 1
ATOM 4506 N N . SER B 1 248 ? -11.766 -20.234 4.305 1 96.75 248 SER B N 1
ATOM 4507 C CA . SER B 1 248 ? -10.883 -19.297 4.984 1 96.75 248 SER B CA 1
ATOM 4508 C C . SER B 1 248 ? -9.516 -19.922 5.242 1 96.75 248 SER B C 1
ATOM 4510 O O . SER B 1 248 ? -9.414 -21.109 5.566 1 96.75 248 SER B O 1
ATOM 4512 N N . ILE B 1 249 ? -8.5 -19.109 5.141 1 97.94 249 ILE B N 1
ATOM 4513 C CA . ILE B 1 249 ? -7.145 -19.609 5.367 1 97.94 249 ILE B CA 1
ATOM 4514 C C . ILE B 1 249 ? -6.305 -18.5 6.02 1 97.94 249 ILE B C 1
ATOM 4516 O O . ILE B 1 249 ? -6.418 -17.328 5.66 1 97.94 249 ILE B O 1
ATOM 4520 N N . VAL B 1 250 ? -5.531 -18.875 7.012 1 98.62 250 VAL B N 1
ATOM 4521 C CA . VAL B 1 250 ? -4.559 -17.969 7.625 1 98.62 250 VAL B CA 1
ATOM 4522 C C . VAL B 1 250 ? -3.164 -18.266 7.086 1 98.62 250 VAL B C 1
ATOM 4524 O O . VAL B 1 250 ? -2.688 -19.406 7.176 1 98.62 250 VAL B O 1
ATOM 4527 N N . LEU B 1 251 ? -2.561 -17.266 6.523 1 98.69 251 LEU B N 1
ATOM 4528 C CA . LEU B 1 251 ? -1.221 -17.391 5.961 1 98.69 251 LEU B CA 1
ATOM 4529 C C . LEU B 1 251 ? -0.234 -16.484 6.691 1 98.69 251 LEU B C 1
ATOM 4531 O O . LEU B 1 251 ? -0.624 -15.453 7.242 1 98.69 251 LEU B O 1
ATOM 4535 N N . GLU B 1 252 ? 0.982 -16.875 6.723 1 98.81 252 GLU B N 1
ATOM 4536 C CA . GLU B 1 252 ? 2.074 -16.062 7.234 1 98.81 252 GLU B CA 1
ATOM 4537 C C . GLU B 1 252 ? 3.174 -15.891 6.188 1 98.81 252 GLU B C 1
ATOM 4539 O O . GLU B 1 252 ? 3.438 -16.797 5.402 1 98.81 252 GLU B O 1
ATOM 4544 N N . SER B 1 253 ? 3.752 -14.727 6.156 1 98.81 253 SER B N 1
ATOM 4545 C CA . SER B 1 253 ? 4.809 -14.422 5.195 1 98.81 253 SER B CA 1
ATOM 4546 C C . SER B 1 253 ? 5.988 -13.734 5.875 1 98.81 253 SER B C 1
ATOM 4548 O O . SER B 1 253 ? 5.812 -13.008 6.855 1 98.81 253 SER B O 1
ATOM 4550 N N . VAL B 1 254 ? 7.141 -14.008 5.363 1 98.88 254 VAL B N 1
ATOM 4551 C CA . VAL B 1 254 ? 8.367 -13.305 5.703 1 98.88 254 VAL B CA 1
ATOM 4552 C C . VAL B 1 254 ? 8.961 -12.664 4.449 1 98.88 254 VAL B C 1
ATOM 4554 O O . VAL B 1 254 ? 9.156 -13.336 3.434 1 98.88 254 VAL B O 1
ATOM 4557 N N . LEU B 1 255 ? 9.133 -11.352 4.5 1 98.88 255 LEU B N 1
ATOM 4558 C CA . LEU B 1 255 ? 9.805 -10.633 3.424 1 98.88 255 LEU B CA 1
ATOM 4559 C C . LEU B 1 255 ? 11.281 -10.445 3.738 1 98.88 255 LEU B C 1
ATOM 4561 O O . LEU B 1 255 ? 11.633 -9.914 4.793 1 98.88 255 LEU B O 1
ATOM 4565 N N . GLU B 1 256 ? 12.102 -10.844 2.801 1 98.88 256 GLU B N 1
ATOM 4566 C CA . GLU B 1 256 ? 13.555 -10.773 2.943 1 98.88 256 GLU B CA 1
ATOM 4567 C C . GLU B 1 256 ? 14.195 -10.062 1.758 1 98.88 256 GLU B C 1
ATOM 4569 O O . GLU B 1 256 ? 13.594 -9.961 0.688 1 98.88 256 GLU B O 1
ATOM 4574 N N . ASP B 1 257 ? 15.367 -9.562 2.029 1 97.44 257 ASP B N 1
ATOM 4575 C CA . ASP B 1 257 ? 16.156 -9.141 0.875 1 97.44 257 ASP B CA 1
ATOM 4576 C C . ASP B 1 257 ? 16.828 -10.336 0.198 1 97.44 257 ASP B C 1
ATOM 4578 O O . ASP B 1 257 ? 16.641 -11.484 0.625 1 97.44 257 ASP B O 1
ATOM 4582 N N . ALA B 1 258 ? 17.531 -10.148 -0.865 1 94.69 258 ALA B N 1
ATOM 4583 C CA . ALA B 1 258 ? 18.094 -11.227 -1.669 1 94.69 258 ALA B CA 1
ATOM 4584 C C . ALA B 1 258 ? 19.172 -11.977 -0.896 1 94.69 258 ALA B C 1
ATOM 4586 O O . ALA B 1 258 ? 19.547 -13.094 -1.261 1 94.69 258 ALA B O 1
ATOM 4587 N N . LYS B 1 259 ? 19.672 -11.367 0.153 1 94.88 259 LYS B N 1
ATOM 4588 C CA . LYS B 1 259 ? 20.719 -11.992 0.95 1 94.88 259 LYS B CA 1
ATOM 4589 C C . LYS B 1 259 ? 20.125 -12.758 2.133 1 94.88 259 LYS B C 1
ATOM 4591 O O . LYS B 1 259 ? 20.859 -13.375 2.908 1 94.88 259 LYS B O 1
ATOM 4596 N N . GLY B 1 260 ? 18.844 -12.656 2.342 1 96.5 260 GLY B N 1
ATOM 4597 C CA . GLY B 1 260 ? 18.188 -13.477 3.35 1 96.5 260 GLY B CA 1
ATOM 4598 C C . GLY B 1 260 ? 17.906 -12.719 4.633 1 96.5 260 GLY B C 1
ATOM 4599 O O . GLY B 1 260 ? 17.422 -13.305 5.605 1 96.5 260 GLY B O 1
ATOM 4600 N N . LYS B 1 261 ? 18.172 -11.414 4.66 1 97.94 261 LYS B N 1
ATOM 4601 C CA . LYS B 1 261 ? 17.859 -10.625 5.844 1 97.94 261 LYS B CA 1
ATOM 4602 C C . LYS B 1 261 ? 16.344 -10.398 5.961 1 97.94 261 LYS B C 1
ATOM 4604 O O . LYS B 1 261 ? 15.711 -9.914 5.02 1 97.94 261 LYS B O 1
ATOM 4609 N N . VAL B 1 262 ? 15.82 -10.719 7.129 1 98.81 262 VAL B N 1
ATOM 4610 C CA . VAL B 1 262 ? 14.398 -10.531 7.363 1 98.81 262 VAL B CA 1
ATOM 4611 C C . VAL B 1 262 ? 14.086 -9.039 7.492 1 98.81 262 VAL B C 1
ATOM 4613 O O . VAL B 1 262 ? 14.703 -8.336 8.297 1 98.81 262 VAL B O 1
ATOM 4616 N N . LEU B 1 263 ? 13.172 -8.562 6.691 1 98.81 263 LEU B N 1
ATOM 4617 C CA . LEU B 1 263 ? 12.797 -7.152 6.676 1 98.81 263 LEU B CA 1
ATOM 4618 C C . LEU B 1 263 ? 11.406 -6.953 7.277 1 98.81 263 LEU B C 1
ATOM 4620 O O . LEU B 1 263 ? 11.156 -5.969 7.977 1 98.81 263 LEU B O 1
ATOM 4624 N N . VAL B 1 264 ? 10.484 -7.859 7.012 1 98.94 264 VAL B N 1
ATOM 4625 C CA . VAL B 1 264 ? 9.094 -7.73 7.41 1 98.94 264 VAL B CA 1
ATOM 4626 C C . VAL B 1 264 ? 8.523 -9.109 7.746 1 98.94 264 VAL B C 1
ATOM 4628 O O . VAL B 1 264 ? 8.828 -10.094 7.074 1 98.94 264 VAL B O 1
ATOM 4631 N N . LYS B 1 265 ? 7.734 -9.219 8.766 1 98.94 265 LYS B N 1
ATOM 4632 C CA . LYS B 1 265 ? 6.898 -10.375 9.062 1 98.94 265 LYS B CA 1
ATOM 4633 C C . LYS B 1 265 ? 5.418 -10.008 9.016 1 98.94 265 LYS B C 1
ATOM 4635 O O . LYS B 1 265 ? 5.027 -8.922 9.438 1 98.94 265 LYS B O 1
ATOM 4640 N N . SER B 1 266 ? 4.641 -10.93 8.531 1 98.94 266 SER B N 1
ATOM 4641 C CA . SER B 1 266 ? 3.23 -10.602 8.367 1 98.94 266 SER B CA 1
ATOM 4642 C C . SER B 1 266 ? 2.359 -11.852 8.43 1 98.94 266 SER B C 1
ATOM 4644 O O . SER B 1 266 ? 2.836 -12.961 8.172 1 98.94 266 SER B O 1
ATOM 4646 N N . ASP B 1 267 ? 1.137 -11.68 8.758 1 98.69 267 ASP B N 1
ATOM 4647 C CA . ASP B 1 267 ? 0.116 -12.711 8.641 1 98.69 267 ASP B CA 1
ATOM 4648 C C . ASP B 1 267 ? -1.219 -12.117 8.195 1 98.69 267 ASP B C 1
ATOM 4650 O O . ASP B 1 267 ? -1.459 -10.922 8.359 1 98.69 267 ASP B O 1
ATOM 4654 N N . ALA B 1 268 ? -2.023 -12.922 7.629 1 98.81 268 ALA B N 1
ATOM 4655 C CA . ALA B 1 268 ? -3.299 -12.453 7.094 1 98.81 268 ALA B CA 1
ATOM 4656 C C . ALA B 1 268 ? -4.352 -13.555 7.125 1 98.81 268 ALA B C 1
ATOM 4658 O O . ALA B 1 268 ? -4.027 -14.734 6.938 1 98.81 268 ALA B O 1
ATOM 4659 N N . LEU B 1 269 ? -5.547 -13.164 7.402 1 98.81 269 LEU B N 1
ATOM 4660 C CA . LEU B 1 269 ? -6.719 -14.008 7.227 1 98.81 269 LEU B CA 1
ATOM 4661 C C . LEU B 1 269 ? -7.41 -13.719 5.898 1 98.81 269 LEU B C 1
ATOM 4663 O O . LEU B 1 269 ? -7.781 -12.57 5.625 1 98.81 269 LEU B O 1
ATOM 4667 N N . LEU B 1 270 ? -7.512 -14.703 5.105 1 98.25 270 LEU B N 1
ATOM 4668 C CA . LEU B 1 270 ? -8.18 -14.555 3.816 1 98.25 270 LEU B CA 1
ATOM 4669 C C . LEU B 1 270 ? -9.477 -15.359 3.777 1 98.25 270 LEU B C 1
ATOM 4671 O O . LEU B 1 270 ? -9.555 -16.453 4.344 1 98.25 270 LEU B O 1
ATOM 4675 N N . HIS B 1 271 ? -10.398 -14.812 3.016 1 97.62 271 HIS B N 1
ATOM 4676 C CA . HIS B 1 271 ? -11.711 -15.43 2.875 1 97.62 271 HIS B CA 1
ATOM 4677 C C . HIS B 1 271 ? -12.125 -15.523 1.409 1 97.62 271 HIS B C 1
ATOM 4679 O O . HIS B 1 271 ? -12.008 -14.539 0.668 1 97.62 271 HIS B O 1
ATOM 4685 N N . ASP B 1 272 ? -12.531 -16.688 1.027 1 96.12 272 ASP B N 1
ATOM 4686 C CA . ASP B 1 272 ? -13.055 -16.922 -0.319 1 96.12 272 ASP B CA 1
ATOM 4687 C C . ASP B 1 272 ? -14.453 -16.328 -0.47 1 96.12 272 ASP B C 1
ATOM 4689 O O . ASP B 1 272 ? -15.43 -16.906 0.011 1 96.12 272 ASP B O 1
ATOM 4693 N N . THR B 1 273 ? -14.609 -15.234 -1.188 1 93.75 273 THR B N 1
ATOM 4694 C CA . THR B 1 273 ? -15.891 -14.555 -1.393 1 93.75 273 THR B CA 1
ATOM 4695 C C . THR B 1 273 ? -16.594 -15.086 -2.641 1 93.75 273 THR B C 1
ATOM 4697 O O . THR B 1 273 ? -17.781 -14.867 -2.828 1 93.75 273 THR B O 1
ATOM 4700 N N . GLY B 1 274 ? -15.766 -15.727 -3.521 1 91.44 274 GLY B N 1
ATOM 4701 C CA . GLY B 1 274 ? -16.312 -16.234 -4.773 1 91.44 274 GLY B CA 1
ATOM 4702 C C . GLY B 1 274 ? -16.562 -15.141 -5.793 1 91.44 274 GLY B C 1
ATOM 4703 O O . GLY B 1 274 ? -17.312 -15.352 -6.758 1 91.44 274 GLY B O 1
ATOM 4704 N N . ARG B 1 275 ? -16.031 -14.023 -5.605 1 87.88 275 ARG B N 1
ATOM 4705 C CA . ARG B 1 275 ? -16.328 -12.867 -6.438 1 87.88 275 ARG B CA 1
ATOM 4706 C C . ARG B 1 275 ? -15.938 -13.117 -7.891 1 87.88 275 ARG B C 1
ATOM 4708 O O . ARG B 1 275 ? -16.734 -12.883 -8.805 1 87.88 275 ARG B O 1
ATOM 4715 N N . ALA B 1 276 ? -14.758 -13.516 -8.125 1 85.44 276 ALA B N 1
ATOM 4716 C CA . ALA B 1 276 ? -14.281 -13.773 -9.484 1 85.44 276 ALA B CA 1
ATOM 4717 C C . ALA B 1 276 ? -15.055 -14.93 -10.125 1 85.44 276 ALA B C 1
ATOM 4719 O O . ALA B 1 276 ? -15.438 -14.852 -11.297 1 85.44 276 ALA B O 1
ATOM 4720 N N . THR B 1 277 ? -15.273 -15.938 -9.367 1 87.06 277 THR B N 1
ATOM 4721 C CA . THR B 1 277 ? -16.031 -17.094 -9.852 1 87.06 277 THR B CA 1
ATOM 4722 C C . THR B 1 277 ? -17.422 -16.688 -10.289 1 87.06 277 THR B C 1
ATOM 4724 O O . THR B 1 277 ? -17.891 -17.078 -11.352 1 87.06 277 THR B O 1
ATOM 4727 N N . ASN B 1 278 ? -18.062 -15.906 -9.469 1 87.75 278 ASN B N 1
ATOM 4728 C CA . ASN B 1 278 ? -19.406 -15.445 -9.781 1 87.75 278 ASN B CA 1
ATOM 4729 C C . ASN B 1 278 ? -19.422 -14.555 -11.023 1 87.75 278 ASN B C 1
ATOM 4731 O O . ASN B 1 278 ? -20.375 -14.602 -11.812 1 87.75 278 ASN B O 1
ATOM 4735 N N . ARG B 1 279 ? -18.453 -13.797 -11.156 1 80.75 279 ARG B N 1
ATOM 4736 C CA . ARG B 1 279 ? -18.359 -12.93 -12.328 1 80.75 279 ARG B CA 1
ATOM 4737 C C . ARG B 1 279 ? -18.219 -13.75 -13.602 1 80.75 279 ARG B C 1
ATOM 4739 O O . ARG B 1 279 ? -18.828 -13.43 -14.625 1 80.75 279 ARG B O 1
ATOM 4746 N N . ILE B 1 280 ? -17.391 -14.75 -13.609 1 80.88 280 ILE B N 1
ATOM 4747 C CA . ILE B 1 280 ? -17.172 -15.617 -14.758 1 80.88 280 ILE B CA 1
ATOM 4748 C C . ILE B 1 280 ? -18.469 -16.344 -15.117 1 80.88 280 ILE B C 1
ATOM 4750 O O . ILE B 1 280 ? -18.828 -16.438 -16.297 1 80.88 280 ILE B O 1
ATOM 4754 N N . LYS B 1 281 ? -19.109 -16.828 -14.133 1 83 281 LYS B N 1
ATOM 4755 C CA . LYS B 1 281 ? -20.375 -17.516 -14.359 1 83 281 LYS B CA 1
ATOM 4756 C C . LYS B 1 281 ? -21.406 -16.578 -15 1 83 281 LYS B C 1
ATOM 4758 O O . LYS B 1 281 ? -22.156 -16.984 -15.891 1 83 281 LYS B O 1
ATOM 4763 N N . ALA B 1 282 ? -21.406 -15.406 -14.5 1 80.62 282 ALA B N 1
ATOM 4764 C CA . ALA B 1 282 ? -22.328 -14.422 -15.047 1 80.62 282 ALA B CA 1
ATOM 4765 C C . ALA B 1 282 ? -22.031 -14.133 -16.516 1 80.62 282 ALA B C 1
ATOM 4767 O O . ALA B 1 282 ? -22.938 -14.008 -17.328 1 80.62 282 ALA B O 1
ATOM 4768 N N . LYS B 1 283 ? -20.812 -14.078 -16.875 1 76.38 283 LYS B N 1
ATOM 4769 C CA . LYS B 1 283 ? -20.406 -13.82 -18.25 1 76.38 283 LYS B CA 1
ATOM 4770 C C . LYS B 1 283 ? -20.766 -14.992 -19.156 1 76.38 283 LYS B C 1
ATOM 4772 O O . LYS B 1 283 ? -21.172 -14.797 -20.312 1 76.38 283 LYS B O 1
ATOM 4777 N N . GLU B 1 284 ? -20.562 -16.188 -18.656 1 79.56 284 GLU B N 1
ATOM 4778 C CA . GLU B 1 284 ? -20.906 -17.375 -19.422 1 79.56 284 GLU B CA 1
ATOM 4779 C C . GLU B 1 284 ? -22.406 -17.469 -19.688 1 79.56 284 GLU B C 1
ATOM 4781 O O . GLU B 1 284 ? -22.828 -17.859 -20.781 1 79.56 284 GLU B O 1
ATOM 4786 N N . ARG B 1 285 ? -23.109 -17.094 -18.703 1 80.06 285 ARG B N 1
ATOM 4787 C CA . ARG B 1 285 ? -24.547 -17.109 -18.859 1 80.06 285 ARG B CA 1
ATOM 4788 C C . ARG B 1 285 ? -25 -16.094 -19.906 1 80.06 285 ARG B C 1
ATOM 4790 O O . ARG B 1 285 ? -25.906 -16.375 -20.703 1 80.06 285 ARG B O 1
ATOM 4797 N N . GLU B 1 286 ? -24.375 -15.047 -19.875 1 74.19 286 GLU B N 1
ATOM 4798 C CA . GLU B 1 286 ? -24.703 -14 -20.844 1 74.19 286 GLU B CA 1
ATOM 4799 C C . GLU B 1 286 ? -24.328 -14.438 -22.266 1 74.19 286 GLU B C 1
ATOM 4801 O O . GLU B 1 286 ? -25.094 -14.203 -23.203 1 74.19 286 GLU B O 1
ATOM 4806 N N . SER B 1 287 ? -23.234 -15.008 -22.438 1 72.12 287 SER B N 1
ATOM 4807 C CA . SER B 1 287 ? -22.781 -15.461 -23.75 1 72.12 287 SER B CA 1
ATOM 4808 C C . SER B 1 287 ? -23.703 -16.547 -24.297 1 72.12 287 SER B C 1
ATOM 4810 O O . SER B 1 287 ? -23.984 -16.578 -25.5 1 72.12 287 SER B O 1
ATOM 4812 N N . LYS B 1 288 ? -24.172 -17.391 -23.5 1 71.81 288 LYS B N 1
ATOM 4813 C CA . LYS B 1 288 ? -25.078 -18.453 -23.922 1 71.81 288 LYS B CA 1
ATOM 4814 C C . LYS B 1 288 ? -26.422 -17.875 -24.344 1 71.81 288 LYS B C 1
ATOM 4816 O O . LYS B 1 288 ? -27.031 -18.344 -25.312 1 71.81 288 LYS B O 1
ATOM 4821 N N . TRP B 1 289 ? -26.797 -16.859 -23.562 1 68.94 289 TRP B N 1
ATOM 4822 C CA . TRP B 1 289 ? -28.062 -16.219 -23.875 1 68.94 289 TRP B CA 1
ATOM 4823 C C . TRP B 1 289 ? -28.016 -15.539 -25.234 1 68.94 289 TRP B C 1
ATOM 4825 O O . TRP B 1 289 ? -28.984 -15.617 -26 1 68.94 289 TRP B O 1
ATOM 4835 N N . TRP B 1 290 ? -26.906 -14.969 -25.516 1 64.88 290 TRP B N 1
ATOM 4836 C CA . TRP B 1 290 ? -26.75 -14.297 -26.797 1 64.88 290 TRP B CA 1
ATOM 4837 C C . TRP B 1 290 ? -26.719 -15.312 -27.938 1 64.88 290 TRP B C 1
ATOM 4839 O O . TRP B 1 290 ? -27.188 -15.031 -29.047 1 64.88 290 TRP B O 1
ATOM 4849 N N . LYS B 1 291 ? -26.234 -16.453 -27.719 1 64.25 291 LYS B N 1
ATOM 4850 C CA . LYS B 1 291 ? -26.156 -17.484 -28.766 1 64.25 291 LYS B CA 1
ATOM 4851 C C . LYS B 1 291 ? -27.531 -18.062 -29.047 1 64.25 291 LYS B C 1
ATOM 4853 O O . LYS B 1 291 ? -27.812 -18.484 -30.172 1 64.25 291 LYS B O 1
ATOM 4858 N N . VAL B 1 292 ? -28.344 -18.047 -28.094 1 65.12 292 VAL B N 1
ATOM 4859 C CA . VAL B 1 292 ? -29.672 -18.625 -28.266 1 65.12 292 VAL B CA 1
ATOM 4860 C C . VAL B 1 292 ? -30.594 -17.625 -28.938 1 65.12 292 VAL B C 1
ATOM 4862 O O . VAL B 1 292 ? -31.484 -18 -29.703 1 65.12 292 VAL B O 1
ATOM 4865 N N . TRP B 1 293 ? -30.281 -16.359 -28.719 1 55.44 293 TRP B N 1
ATOM 4866 C CA . TRP B 1 293 ? -31.141 -15.367 -29.359 1 55.44 293 TRP B CA 1
ATOM 4867 C C . TRP B 1 293 ? -30.516 -14.875 -30.656 1 55.44 293 TRP B C 1
ATOM 4869 O O . TRP B 1 293 ? -31.219 -14.648 -31.641 1 55.44 293 TRP B O 1
#

Radius of gyration: 39.1 Å; Cα contacts (8 Å, |Δi|>4): 925; chains: 2; bounding box: 106×168×138 Å

Secondary structure (DSSP, 8-state):
-----------------------TT--GGGG-----------HHHHHHHHHHHHHHHHHHHHHHHHHHHH---TT-GGGGSHHHHHHHHHHTSHHHHHHH-GGGTTTEEEES-SSTT--TTSSS-------GGGGS--IIIIIS-STTSS-S--EEEEETTTTEEEEEEEE-GGGEEETTEE-HHHHHHHHHHHHHHHHHH-TTSS---GGGEEEEEEEEEE-S--BSSEEEEEEEEEPP-TT-SSSEEEEEEEEEETT--EEEEEEEEEEE--HHHHHHHHHHHHHHHHHH-/-----------------------S---GGG------------HHHHHHHHHHHHHHHHHHHHHHHHHHHHS--TT-GGGGSHHHHHHHHHHTSHHHHHHH-GGGTTTEEEES-SSTT--TTSSS-------GGGGS--IIIIIS-STTSS-S--EEEEETTTTEEEEEEEE-GGGEEETTEE-HHHHHHHHHHHHHHHHHH-TTSS---GGGEEEEEEEEEE-S--BSSEEEEEEEEEPP-TT-SSSEEEEEEEEEETT--EEEEEEEEEEE--HHHHHHHHHHHHHHHHHH-

Foldseek 3Di:
DPPPPPPVPPPPPPPPVPPPPPDDPPPVCPPVPPPPPPPPPPPVVVVVVVVVVCVVVVVVVLVVVLVVQLPDPLPPVVCVCVQVVVVVVVCPQPVNCVLPPPVNCVFKDKDQALALFPPPPVPPPPCSVPPCVSVDDDCQPPVQCGRQGFPGHKMKIAGQVQLKMKIKTAGGSNQCPDRQFGDPVVVVVVVLSVVLCSQLSGPQEDHVHSVQKDWPDKDKDFDATDGHGFMKMKMKHFDDDPQRHHFKTKMKIFIDGSVRHTGMIMITIMGRNCVVVVVVVVVVVVVVVVVVD/DDPPPPPPPPPPPPPPPPPPPPDDPPPVCPPVPPPPPPPPPPPVVVVVVVVVVCVVVVVVVLVVVLVVQLPDPLPPVVCVCVQVVVVVVVCPQPVNCVLPPPVNCVFKDKDQALALQPPVPVPPPPPSVPPCVSVDDDCQVPVQCGRQGFPGHKMKIAGQVQLKMKIKTAGGSNQCPDRQFGDPVVVVVVVLSVVLCSQLSGPQEDHVHSVQKDWPDKDKDFDATDGHGFMKMKMKHFDDDPQRHHFKTKMKIFIDGSVRHTGMIMITIMGRNCVVVVVVVVVVVVVVVVVVD

InterPro domains:
  IPR029069 HotDog domain superfamily [SSF54637] (98-269)
  IPR052061 Post-transcriptional expression and antimicrobial biosynthesis protein [PTHR47260] (40-280)

Organism: NCBI:txid5486

Solvent-accessible surface area (backbone atoms only — not comparable to full-atom values): 32336 Å² total; per-residue (Å²): 138,80,79,75,75,76,77,73,76,80,79,78,76,74,77,73,77,75,76,74,74,74,74,81,73,71,63,78,70,66,76,52,72,80,72,66,77,77,71,78,76,47,64,62,54,52,48,47,47,47,52,48,45,49,50,48,49,42,50,55,48,47,50,53,47,46,51,57,56,51,60,60,58,84,79,39,69,76,57,68,51,44,54,58,53,51,50,54,53,51,63,66,32,69,69,47,43,57,50,66,27,75,90,36,45,88,44,31,44,82,36,68,45,81,53,71,55,72,64,40,71,82,55,86,62,75,74,65,66,78,54,63,76,77,66,53,81,23,27,71,74,41,68,36,39,33,86,33,23,36,59,54,78,35,37,35,34,36,26,73,84,80,47,30,35,40,35,44,38,52,39,20,53,39,38,10,60,45,95,61,25,43,20,70,20,52,54,41,32,54,46,52,52,50,52,26,36,47,47,20,66,29,86,62,38,79,48,71,44,29,69,15,39,42,69,39,32,41,38,40,36,50,73,44,88,46,62,39,67,40,52,36,34,38,39,34,36,73,43,94,56,92,70,47,43,58,51,24,44,35,35,33,37,40,34,19,41,83,86,64,50,73,23,32,41,34,38,35,37,31,34,56,72,42,52,48,59,52,51,52,54,49,51,53,53,47,55,52,51,59,69,74,102,141,80,81,77,79,79,80,75,81,80,78,78,78,78,78,76,77,78,79,78,77,77,78,83,74,74,67,79,72,66,77,56,73,79,73,65,80,74,71,78,73,44,63,62,54,54,47,46,47,46,53,49,45,49,51,48,50,42,52,55,47,49,50,54,48,47,52,56,57,51,58,60,59,83,77,38,68,77,56,69,52,42,54,60,52,51,50,53,53,51,62,66,32,67,67,46,42,56,49,65,28,72,92,36,45,87,44,30,44,82,34,70,46,80,54,67,57,72,64,39,71,80,56,86,61,76,73,62,66,80,53,66,76,77,65,53,80,21,25,72,76,41,65,35,40,33,88,32,23,35,60,55,78,36,39,33,34,37,26,72,84,81,47,32,34,40,36,43,37,51,39,20,51,40,41,11,58,44,97,60,25,44,20,68,19,54,53,42,33,52,47,50,52,50,53,26,37,46,48,18,68,28,87,63,37,79,50,69,44,27,71,16,41,41,68,38,33,42,38,40,37,50,73,42,89,44,63,38,66,39,53,34,34,38,39,35,36,73,43,94,52,91,69,48,43,59,49,25,45,36,36,32,37,40,33,21,41,82,86,64,51,73,24,34,41,33,37,34,38,31,36,59,73,43,52,47,59,52,51,51,53,50,50,51,51,46,53,53,51,58,70,74,102

Sequence (586 aa):
MFAHTRKAPLRLVRFCRSYATRSHQDSPFAHLPQFRNPKWINWKTTVAFFLFGSYLSYNETLFNYYEKYTEIDEKDPKFNMLPMQLEYQLKNLPIYQQLAHPKNSHQWYKLLSWENLDRNILDNQASIKNQDEYREPTLTNQTLRRPGGILIKPVLFHNIETDEGVAIIHAGYRLCGYPFIIHGGIIATLLNETFKRNASLSKFTTSNLKDDFKVENLTINYKSPTYANQFLVIKTKMKESEKNDKKSIVLESVLEDAKGKVLVKSDALLHDTGRATNRIKAKERESKWWKVWMFAHTRKAPLRLVRFCRSYATRSHQDSPFAHLPQFRNPKWINWKTTVAFFLFGSYLSYNETLFNYYEKYTEIDEKDPKFNMLPMQLEYQLKNLPIYQQLAHPKNSHQWYKLLSWENLDRNILDNQASIKNQDEYREPTLTNQTLRRPGGILIKPVLFHNIETDEGVAIIHAGYRLCGYPFIIHGGIIATLLNETFKRNASLSKFTTSNLKDDFKVENLTINYKSPTYANQFLVIKTKMKESEKNDKKSIVLESVLEDAKGKVLVKSDALLHDTGRATNRIKAKERESKWWKVW